Protein AF-A0A8H3AMX1-F1 (afdb_monomer_lite)

Sequence (428 aa):
MNLPDSGTAQPDIHHGGSASAPKPSVAKHVVQADVNHFFSAPLYKKDKNRVARLAPAQSQSINTLRAPTCANPHSPRDGWELAMALLRLEYALTHPYPRSKLFTTITFVLIALVLPVLVIVNIITVGHELVPSLRPDFQQNDTVPSWWVTTPLAPILRRKAPLCQPKDFGRGDTFRLSPSLFEYKVLSSWRTDTNITSGDEGRVEYRGGSFNQCYVYSIRFDLDIIESTQTLTVAIVCPVSPVVAFLETRIVFAIEVSKDIVGQYYGYGIDVIGLVGEESWDYRRIVFAMMDVISTDSLSILDRNRVDWLSLSTRAAVNEENPVFSTTNIMAKNGTGYMTGNNTMGEAEVYRATITNLMRVVQHAVQLDLSNPGSDNIFTNSSAINSTFSANPPPAGIDPNTWVDKNSFRYGWVTAPHSTFAGMLRAG

Structure (mmCIF, N/CA/C/O backbone):
data_AF-A0A8H3AMX1-F1
#
_entry.id   AF-A0A8H3AMX1-F1
#
loop_
_atom_site.group_PDB
_atom_site.id
_atom_site.type_symbol
_atom_site.label_atom_id
_atom_site.label_alt_id
_atom_site.label_comp_id
_atom_site.label_asym_id
_atom_site.label_entity_id
_atom_site.label_seq_id
_atom_site.pdbx_PDB_ins_code
_atom_site.Cartn_x
_atom_site.Cartn_y
_atom_site.Cartn_z
_atom_site.occupancy
_atom_site.B_iso_or_equiv
_atom_site.auth_seq_id
_atom_site.auth_comp_id
_atom_site.auth_asym_id
_atom_site.auth_atom_id
_atom_site.pdbx_PDB_model_num
ATOM 1 N N . MET A 1 1 ? 46.929 28.610 62.830 1.00 34.50 1 MET A N 1
ATOM 2 C CA . MET A 1 1 ? 48.361 28.402 63.118 1.00 34.50 1 MET A CA 1
ATOM 3 C C . MET A 1 1 ? 49.005 27.898 61.835 1.00 34.50 1 MET A C 1
ATOM 5 O O . MET A 1 1 ? 48.659 26.815 61.399 1.00 34.50 1 MET A O 1
ATOM 9 N N . ASN A 1 2 ? 49.822 28.761 61.229 1.00 33.03 2 ASN A N 1
ATOM 10 C CA . ASN A 1 2 ? 50.997 28.496 60.389 1.00 33.03 2 ASN A CA 1
ATOM 11 C C . ASN A 1 2 ? 50.887 27.584 59.139 1.00 33.03 2 ASN A C 1
ATOM 13 O O . ASN A 1 2 ? 50.927 26.364 59.228 1.00 33.03 2 ASN A O 1
ATOM 17 N N . LEU A 1 3 ? 50.896 28.249 57.970 1.00 36.09 3 LEU A N 1
ATOM 18 C CA . LEU A 1 3 ? 51.765 27.972 56.797 1.00 36.09 3 LEU A CA 1
ATOM 19 C C . LEU A 1 3 ? 53.246 27.760 57.235 1.00 36.09 3 LEU A C 1
ATOM 21 O O . LEU A 1 3 ? 53.552 28.229 58.337 1.00 36.09 3 LEU A O 1
ATOM 25 N N . PRO A 1 4 ? 54.193 27.178 56.444 1.00 54.69 4 PRO A N 1
ATOM 26 C CA . PRO A 1 4 ? 54.404 27.512 55.018 1.00 54.69 4 PRO A CA 1
ATOM 27 C C . PRO A 1 4 ? 55.095 26.471 54.080 1.00 54.69 4 PRO A C 1
ATOM 29 O O . PRO A 1 4 ? 55.566 25.418 54.496 1.00 54.69 4 PRO A O 1
ATOM 32 N N . ASP A 1 5 ? 55.115 26.845 52.792 1.00 39.06 5 ASP A N 1
ATOM 33 C CA . ASP A 1 5 ? 56.160 26.781 51.743 1.00 39.06 5 ASP A CA 1
ATOM 34 C C . ASP A 1 5 ? 57.112 25.584 51.537 1.00 39.06 5 ASP A C 1
ATOM 36 O O . ASP A 1 5 ? 57.874 25.189 52.412 1.00 39.06 5 ASP A O 1
ATOM 40 N N . SER A 1 6 ? 57.238 25.186 50.258 1.00 35.53 6 SER A N 1
ATOM 41 C CA . SER A 1 6 ? 58.522 24.797 49.648 1.00 35.53 6 SER A CA 1
ATOM 42 C C . SER A 1 6 ? 58.515 24.928 48.113 1.00 35.53 6 SER A C 1
ATOM 44 O O . SER A 1 6 ? 58.053 24.050 47.390 1.00 35.53 6 SER A O 1
ATOM 46 N N . GLY A 1 7 ? 59.061 26.061 47.672 1.00 31.78 7 GLY A N 1
ATOM 47 C CA . GLY A 1 7 ? 59.905 26.358 46.506 1.00 31.78 7 GLY A CA 1
ATOM 48 C C . GLY A 1 7 ? 60.187 25.386 45.342 1.00 31.78 7 GLY A C 1
ATOM 49 O O . GLY A 1 7 ? 60.477 24.205 45.505 1.00 31.78 7 GLY A O 1
ATOM 50 N N . THR A 1 8 ? 60.362 26.066 44.196 1.00 34.22 8 THR A N 1
ATOM 51 C CA . THR A 1 8 ? 61.409 25.925 43.153 1.00 34.22 8 THR A CA 1
ATOM 52 C C . THR A 1 8 ? 61.343 24.779 42.139 1.00 34.22 8 THR A C 1
ATOM 54 O O . THR A 1 8 ? 61.689 23.649 42.448 1.00 34.22 8 THR A O 1
ATOM 57 N N . ALA A 1 9 ? 61.089 25.118 40.866 1.00 37.12 9 ALA A N 1
ATOM 58 C CA . ALA A 1 9 ? 62.140 25.260 39.843 1.00 37.12 9 ALA A CA 1
ATOM 59 C C . ALA A 1 9 ? 61.539 25.630 38.470 1.00 37.12 9 ALA A C 1
ATOM 61 O O . ALA A 1 9 ? 60.577 25.023 38.010 1.00 37.12 9 ALA A O 1
ATOM 62 N N . GLN A 1 10 ? 62.150 26.616 37.816 1.00 37.25 10 GLN A N 1
ATOM 63 C CA . GLN A 1 10 ? 61.923 27.020 36.427 1.00 37.25 10 GLN A CA 1
ATOM 64 C C . GLN A 1 10 ? 63.169 26.633 35.618 1.00 37.25 10 GLN A C 1
ATOM 66 O O . GLN A 1 10 ? 64.280 26.770 36.136 1.00 37.25 10 GLN A O 1
ATOM 71 N N . PRO A 1 11 ? 63.003 26.148 34.376 1.00 47.84 11 PRO A N 1
ATOM 72 C CA . PRO A 1 11 ? 63.799 26.723 33.294 1.00 47.84 11 PRO A CA 1
ATOM 73 C C . PRO A 1 11 ? 63.009 26.884 31.979 1.00 47.84 11 PRO A C 1
ATOM 75 O O . PRO A 1 11 ? 62.472 25.942 31.410 1.00 47.84 11 PRO A O 1
ATOM 78 N N . ASP A 1 12 ? 62.919 28.133 31.545 1.00 35.16 12 ASP A N 1
ATOM 79 C CA . ASP A 1 12 ? 63.254 28.688 30.231 1.00 35.16 12 ASP A CA 1
ATOM 80 C C . ASP A 1 12 ? 63.402 27.812 28.950 1.00 35.16 12 ASP A C 1
ATOM 82 O O . ASP A 1 12 ? 64.295 26.981 28.822 1.00 35.16 12 ASP A O 1
ATOM 86 N N . ILE A 1 13 ? 62.603 28.237 27.947 1.00 34.88 13 ILE A N 1
ATOM 87 C CA . ILE A 1 13 ? 62.887 28.455 26.503 1.00 34.88 13 ILE A CA 1
ATOM 88 C C . ILE A 1 13 ? 62.912 27.236 25.534 1.00 34.88 13 ILE A C 1
ATOM 90 O O . ILE A 1 13 ? 63.875 26.483 25.491 1.00 34.88 13 ILE A O 1
ATOM 94 N N . HIS A 1 14 ? 61.929 27.142 24.612 1.00 32.81 14 HIS A N 1
ATOM 95 C CA . HIS A 1 14 ? 62.086 27.416 23.155 1.00 32.81 14 HIS A CA 1
ATOM 96 C C . HIS A 1 14 ? 60.836 27.082 22.298 1.00 32.81 14 HIS A C 1
ATOM 98 O O . HIS A 1 14 ? 60.225 26.029 22.414 1.00 32.81 14 HIS A O 1
ATOM 104 N N . HIS A 1 15 ? 60.522 28.034 21.410 1.00 32.91 15 HIS A N 1
ATOM 105 C CA . HIS A 1 15 ? 59.872 27.996 20.088 1.00 32.91 15 HIS A CA 1
ATOM 106 C C . HIS A 1 15 ? 59.038 26.796 19.583 1.00 32.91 15 HIS A C 1
ATOM 108 O O . HIS A 1 15 ? 59.547 25.704 19.375 1.00 32.91 15 HIS A O 1
ATOM 114 N N . GLY A 1 16 ? 57.862 27.153 19.042 1.00 30.38 16 GLY A N 1
ATOM 115 C CA . GLY A 1 16 ? 57.529 26.880 17.634 1.00 30.38 16 GLY A CA 1
ATOM 116 C C . GLY A 1 16 ? 56.519 25.761 17.378 1.00 30.38 16 GLY A C 1
ATOM 117 O O . GLY A 1 16 ? 56.821 24.591 17.561 1.00 30.38 16 GLY A O 1
ATOM 118 N N . GLY A 1 17 ? 55.341 26.109 16.850 1.00 31.97 17 GLY A N 1
ATOM 119 C CA . GLY A 1 17 ? 54.413 25.113 16.308 1.00 31.97 17 GLY A CA 1
ATOM 120 C C . GLY A 1 17 ? 52.985 25.617 16.161 1.00 31.97 17 GLY A C 1
ATOM 121 O O . GLY A 1 17 ? 52.158 25.428 17.043 1.00 31.97 17 GLY A O 1
ATOM 122 N N . SER A 1 18 ? 52.704 26.262 15.030 1.00 35.78 18 SER A N 1
ATOM 123 C CA . SER A 1 18 ? 51.358 26.615 14.575 1.00 35.78 18 SER A CA 1
ATOM 124 C C . SER A 1 18 ? 50.529 25.343 14.356 1.00 35.78 18 SER A C 1
ATOM 126 O O . SER A 1 18 ? 50.803 24.581 13.429 1.00 35.78 18 SER A O 1
ATOM 128 N N . ALA A 1 19 ? 49.530 25.098 15.207 1.00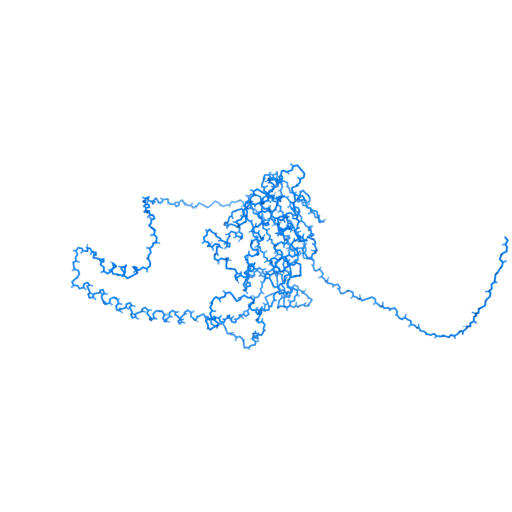 34.06 19 ALA A N 1
ATOM 129 C CA . ALA A 1 19 ? 48.542 24.045 15.006 1.00 34.06 19 ALA A CA 1
ATOM 130 C C . ALA A 1 19 ? 47.329 24.633 14.275 1.00 34.06 19 ALA A C 1
ATOM 132 O O . ALA A 1 19 ? 46.505 25.352 14.840 1.00 34.06 19 ALA A O 1
ATOM 133 N N . SER A 1 20 ? 47.257 24.333 12.982 1.00 34.72 20 SER A N 1
ATOM 134 C CA . SER A 1 20 ? 46.123 24.597 12.107 1.00 34.72 20 SER A CA 1
ATOM 135 C C . SER A 1 20 ? 44.870 23.876 12.605 1.00 34.72 20 SER A C 1
ATOM 137 O O . SER A 1 20 ? 44.840 22.646 12.674 1.00 34.72 20 SER A O 1
ATOM 139 N N . ALA A 1 21 ? 43.823 24.644 12.899 1.00 35.06 21 ALA A N 1
ATOM 140 C CA . ALA A 1 21 ? 42.485 24.128 13.146 1.00 35.06 21 ALA A CA 1
ATOM 141 C C . ALA A 1 21 ? 41.941 23.393 11.899 1.00 35.06 21 ALA A C 1
ATOM 143 O O . ALA A 1 21 ? 42.087 23.900 10.780 1.00 35.06 21 ALA A O 1
ATOM 144 N N . PRO A 1 22 ? 41.282 22.231 12.053 1.00 35.41 22 PRO A N 1
ATOM 145 C CA . PRO A 1 22 ? 40.597 21.584 10.947 1.00 35.41 22 PRO A CA 1
ATOM 146 C C . PRO A 1 22 ? 39.326 22.369 10.600 1.00 35.41 22 PRO A C 1
ATOM 148 O O . PRO A 1 22 ? 38.425 22.540 11.422 1.00 35.41 22 PRO A O 1
ATOM 151 N N . LYS A 1 23 ? 39.264 22.855 9.354 1.00 34.38 23 LYS A N 1
ATOM 152 C CA . LYS A 1 23 ? 38.044 23.386 8.731 1.00 34.38 23 LYS A CA 1
ATOM 153 C C . LYS A 1 23 ? 36.940 22.318 8.785 1.00 34.38 23 LYS A C 1
ATOM 155 O O . LYS A 1 23 ? 37.188 21.206 8.315 1.00 34.38 23 LYS A O 1
ATOM 16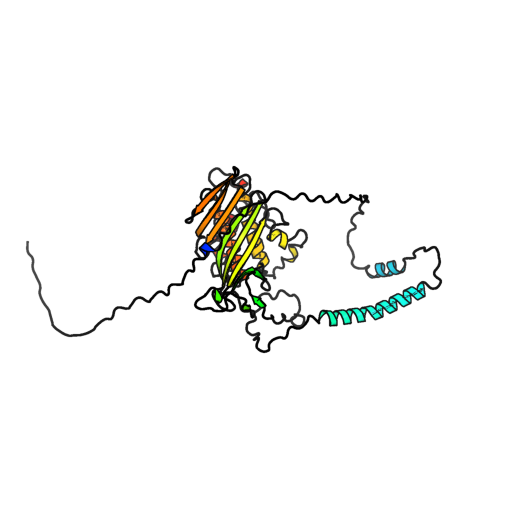0 N N . PRO A 1 24 ? 35.726 22.631 9.264 1.00 33.94 24 PRO A N 1
ATOM 161 C CA . PRO A 1 24 ? 34.592 21.740 9.085 1.00 33.94 24 PRO A CA 1
ATOM 162 C C . PRO A 1 24 ? 34.233 21.650 7.597 1.00 33.94 24 PRO A C 1
ATOM 164 O O . PRO A 1 24 ? 34.174 22.652 6.879 1.00 33.94 24 PRO A O 1
ATOM 167 N N . SER A 1 25 ? 34.044 20.412 7.143 1.00 29.56 25 SER A N 1
ATOM 168 C CA . SER A 1 25 ? 33.659 20.057 5.785 1.00 29.56 25 SER A CA 1
ATOM 169 C C . SER A 1 25 ? 32.336 20.713 5.407 1.00 29.56 25 SER A C 1
ATOM 171 O O . SER A 1 25 ? 31.344 20.601 6.126 1.00 29.56 25 SER A O 1
ATOM 173 N N . VAL A 1 26 ? 32.329 21.343 4.237 1.00 31.25 26 VAL A N 1
ATOM 174 C CA . VAL A 1 26 ? 31.136 21.846 3.560 1.00 31.25 26 VAL A CA 1
ATOM 175 C C . VAL A 1 26 ? 30.181 20.676 3.324 1.00 31.25 26 VAL A 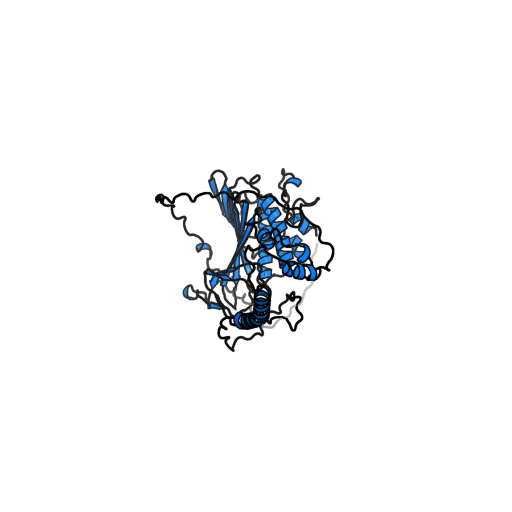C 1
ATOM 177 O O . VAL A 1 26 ? 30.431 19.819 2.475 1.00 31.25 26 VAL A O 1
ATOM 180 N N . ALA A 1 27 ? 29.091 20.640 4.088 1.00 29.17 27 ALA A N 1
ATOM 181 C CA . ALA A 1 27 ? 27.937 19.813 3.790 1.00 29.17 27 ALA A CA 1
ATOM 182 C C . ALA A 1 27 ? 27.388 20.255 2.427 1.00 29.17 27 ALA A C 1
ATOM 184 O O . ALA A 1 27 ? 26.971 21.401 2.248 1.00 29.17 27 ALA A O 1
ATOM 185 N N . LYS A 1 28 ? 27.430 19.357 1.439 1.00 30.86 28 LYS A N 1
ATOM 186 C CA . LYS A 1 28 ? 26.708 19.551 0.183 1.00 30.86 28 LYS A CA 1
ATOM 187 C C . LYS A 1 28 ? 25.218 19.530 0.511 1.00 30.86 28 LYS A C 1
ATOM 189 O O . LYS A 1 28 ? 24.667 18.481 0.828 1.00 30.86 28 LYS A O 1
ATOM 194 N N . HIS A 1 29 ? 24.595 20.701 0.442 1.00 26.44 29 HIS A N 1
ATOM 195 C CA . HIS A 1 29 ? 23.150 20.848 0.397 1.00 26.44 29 HIS A CA 1
ATOM 196 C C . HIS A 1 29 ? 22.602 20.021 -0.770 1.00 26.44 29 HIS A C 1
ATOM 198 O O . HIS A 1 29 ? 22.810 20.357 -1.936 1.00 26.44 29 HIS A O 1
ATOM 204 N N . VAL A 1 30 ? 21.910 18.930 -0.448 1.00 31.56 30 VAL A N 1
ATOM 205 C CA . VAL A 1 30 ? 20.973 18.298 -1.371 1.00 31.56 30 VAL A CA 1
ATOM 206 C C . VAL A 1 30 ? 19.831 19.290 -1.540 1.00 31.56 30 VAL A C 1
ATOM 208 O O . VAL A 1 30 ? 19.170 19.667 -0.573 1.00 31.56 30 VAL A O 1
ATOM 211 N N . VAL A 1 31 ? 19.665 19.777 -2.766 1.00 30.88 31 VAL A N 1
ATOM 212 C CA . VAL A 1 31 ? 18.548 20.630 -3.161 1.00 30.88 31 VAL A CA 1
ATOM 213 C C . VAL A 1 31 ? 17.286 19.787 -3.032 1.00 30.88 31 VAL A C 1
ATOM 215 O O . VAL A 1 31 ? 16.967 18.974 -3.895 1.00 30.88 31 VAL A O 1
ATOM 218 N N . GLN A 1 32 ? 16.592 19.957 -1.913 1.00 33.00 32 GLN A N 1
ATOM 219 C CA . GLN A 1 32 ? 15.239 19.470 -1.725 1.00 33.00 32 GLN A CA 1
ATOM 220 C C . GLN A 1 32 ? 14.340 20.340 -2.601 1.00 33.00 32 GLN A C 1
ATOM 222 O O . GLN A 1 32 ? 13.883 21.402 -2.188 1.00 33.00 32 GLN A O 1
ATOM 227 N N . ALA A 1 33 ? 14.187 19.940 -3.864 1.00 31.73 33 ALA A N 1
ATOM 228 C CA . ALA A 1 33 ? 13.215 20.555 -4.747 1.00 31.73 33 ALA A CA 1
ATOM 229 C C . ALA A 1 33 ? 11.831 20.411 -4.100 1.00 31.73 33 ALA A C 1
ATOM 231 O O . ALA A 1 33 ? 11.451 19.338 -3.630 1.00 31.73 33 ALA A O 1
ATOM 232 N N . ASP A 1 34 ? 11.114 21.524 -4.031 1.00 31.08 34 ASP A N 1
ATOM 233 C CA . ASP A 1 34 ? 9.835 21.672 -3.354 1.00 31.08 34 ASP A CA 1
ATOM 234 C C . ASP A 1 34 ? 8.735 20.919 -4.135 1.00 31.08 34 ASP A C 1
ATOM 236 O O . ASP A 1 34 ? 8.008 21.470 -4.960 1.00 31.08 34 ASP A O 1
ATOM 240 N N . VAL A 1 35 ? 8.635 19.602 -3.917 1.00 40.53 35 VAL A N 1
ATOM 241 C CA . VAL A 1 35 ? 7.625 18.708 -4.529 1.00 40.53 35 VAL A CA 1
ATOM 242 C C . VAL A 1 35 ? 6.221 18.938 -3.932 1.00 40.53 35 VAL A C 1
ATOM 244 O O . VAL A 1 35 ? 5.229 18.374 -4.399 1.00 40.53 35 VAL A O 1
ATOM 247 N N . ASN A 1 36 ? 6.087 19.824 -2.940 1.00 34.81 36 ASN A N 1
ATOM 248 C CA . ASN A 1 36 ? 4.809 20.140 -2.299 1.00 34.81 36 ASN A CA 1
ATOM 249 C C . ASN A 1 36 ? 3.811 20.874 -3.212 1.00 34.81 36 ASN A C 1
ATOM 251 O O . ASN A 1 36 ? 2.619 20.886 -2.912 1.00 34.81 36 ASN A O 1
ATOM 255 N N . HIS A 1 37 ? 4.243 21.424 -4.352 1.00 34.41 37 HIS A N 1
ATOM 256 C CA . HIS A 1 37 ? 3.368 22.221 -5.219 1.00 34.41 37 HIS A CA 1
ATOM 257 C C . HIS A 1 37 ? 2.678 21.469 -6.372 1.00 34.41 37 HIS A C 1
ATOM 259 O O . HIS A 1 37 ? 1.815 22.050 -7.028 1.00 34.41 37 HIS A O 1
ATOM 265 N N . PHE A 1 38 ? 2.977 20.186 -6.611 1.00 35.28 38 PHE A N 1
ATOM 266 C CA . PHE A 1 38 ? 2.461 19.468 -7.793 1.00 35.28 38 PHE A CA 1
ATOM 267 C C . PHE A 1 38 ? 1.142 18.694 -7.598 1.00 35.28 38 PHE A C 1
ATOM 269 O O . PHE A 1 38 ? 0.613 18.156 -8.569 1.00 35.28 38 PHE A O 1
ATOM 276 N N . PHE A 1 39 ? 0.561 18.675 -6.392 1.00 39.38 39 PHE A N 1
ATOM 277 C CA . PHE A 1 39 ? -0.680 17.932 -6.092 1.00 39.38 39 PHE A CA 1
ATOM 278 C C . PHE A 1 39 ? -1.889 18.813 -5.733 1.00 39.38 39 PHE A C 1
ATOM 280 O O . PHE A 1 39 ? -2.809 18.360 -5.056 1.00 39.38 39 PHE A O 1
ATOM 287 N N . SER A 1 40 ? -1.930 20.050 -6.231 1.00 32.56 40 SER A N 1
ATOM 288 C CA . SER A 1 40 ? -3.108 20.919 -6.125 1.00 32.56 40 SER A CA 1
ATOM 289 C C . SER A 1 40 ? -3.693 21.177 -7.512 1.00 32.56 40 SER A C 1
ATOM 291 O O . SER A 1 40 ? -3.324 22.140 -8.177 1.00 32.56 40 SER A O 1
ATOM 293 N N . ALA A 1 41 ? -4.616 20.318 -7.955 1.00 29.39 41 ALA A N 1
ATOM 294 C CA . ALA A 1 41 ? -5.505 20.613 -9.078 1.00 29.39 41 ALA A CA 1
ATOM 295 C C . ALA A 1 41 ? -6.964 20.671 -8.581 1.00 29.39 41 ALA A C 1
ATOM 297 O O . ALA A 1 41 ? -7.375 19.808 -7.802 1.00 29.39 41 ALA A O 1
ATOM 298 N N . PRO A 1 42 ? -7.745 21.689 -8.988 1.00 33.22 42 PRO A N 1
ATOM 299 C CA . PRO A 1 42 ? -9.049 21.983 -8.408 1.00 33.22 42 PRO A CA 1
ATOM 300 C C . PRO A 1 42 ? -10.170 21.088 -8.953 1.00 33.22 42 PRO A C 1
ATOM 302 O O . PRO A 1 42 ? -10.222 20.757 -10.137 1.00 33.22 42 PRO A O 1
ATOM 305 N N . LEU A 1 43 ? -11.120 20.786 -8.065 1.00 36.09 43 LEU A N 1
ATOM 306 C CA . LEU A 1 43 ? -12.467 20.296 -8.361 1.00 36.09 43 LEU A CA 1
ATOM 307 C C . LEU A 1 43 ? -13.113 21.136 -9.476 1.00 36.09 43 LEU A C 1
ATOM 309 O O . LEU A 1 43 ? -13.477 22.292 -9.251 1.00 36.09 43 LEU A O 1
ATOM 313 N N . TYR A 1 44 ? -13.290 20.555 -10.666 1.00 28.91 44 TYR A N 1
ATOM 314 C CA . TYR A 1 44 ? -14.063 21.188 -11.732 1.00 28.91 44 TYR A CA 1
ATOM 315 C C . TYR A 1 44 ? -15.529 20.740 -11.695 1.00 28.91 44 TYR A C 1
ATOM 317 O O . TYR A 1 44 ? -15.859 19.556 -11.624 1.00 28.91 44 TYR A O 1
ATOM 325 N N . LYS A 1 45 ? -16.388 21.761 -11.717 1.00 30.97 45 LYS A N 1
ATOM 326 C CA . LYS A 1 45 ? -17.854 21.768 -11.715 1.00 30.97 45 LYS A CA 1
ATOM 327 C C . LYS A 1 45 ? -18.483 20.703 -12.618 1.00 30.97 45 LYS A C 1
ATOM 329 O O . LYS A 1 45 ? -18.188 20.612 -13.805 1.00 30.97 45 LYS A O 1
ATOM 334 N N . LYS A 1 46 ? -19.460 19.993 -12.053 1.00 31.69 46 LYS A N 1
ATOM 335 C CA . LYS A 1 46 ? -20.391 19.109 -12.757 1.00 31.69 46 LYS A CA 1
ATOM 336 C C . LYS A 1 46 ? -21.476 19.956 -13.428 1.00 31.69 46 LYS A C 1
ATOM 338 O O . LYS A 1 46 ? -22.358 20.477 -12.744 1.00 31.69 46 LYS A O 1
ATOM 343 N N . ASP A 1 47 ? -21.401 20.093 -14.748 1.00 30.00 47 ASP A N 1
ATOM 344 C CA . ASP A 1 47 ? -22.453 20.716 -15.548 1.00 30.00 47 ASP A CA 1
ATOM 345 C C . ASP A 1 47 ? -23.674 19.788 -15.637 1.00 30.00 47 ASP A C 1
ATOM 347 O O . ASP A 1 47 ? -23.602 18.639 -16.084 1.00 30.00 47 ASP A O 1
ATOM 351 N N . LYS A 1 48 ? -24.817 20.297 -15.170 1.00 40.84 48 LYS A N 1
ATOM 352 C CA . LYS A 1 48 ? -26.144 19.713 -15.371 1.00 40.84 48 LYS A CA 1
ATOM 353 C C . LYS A 1 48 ? -26.637 20.152 -16.747 1.00 40.84 48 LYS A C 1
ATOM 355 O O . LYS A 1 48 ? -26.881 21.337 -16.926 1.00 40.84 48 LYS A O 1
ATOM 360 N N . ASN A 1 49 ? -26.813 19.198 -17.665 1.00 37.41 49 ASN A N 1
ATOM 361 C CA . ASN A 1 49 ? -27.873 19.121 -18.689 1.00 37.41 49 ASN A CA 1
ATOM 362 C C . ASN A 1 49 ? -27.363 18.442 -19.968 1.00 37.41 49 ASN A C 1
ATOM 364 O O . ASN A 1 49 ? -26.864 19.098 -20.878 1.00 37.41 49 ASN A O 1
ATOM 368 N N . ARG A 1 50 ? -27.609 17.135 -20.100 1.00 31.45 50 ARG A N 1
ATOM 369 C CA . ARG A 1 50 ? -27.983 16.554 -21.397 1.00 31.45 50 ARG A CA 1
ATOM 370 C C . ARG A 1 50 ? -28.723 15.239 -21.201 1.00 31.45 50 ARG A C 1
ATOM 372 O O . ARG A 1 50 ? -28.158 14.225 -20.812 1.00 31.45 50 ARG A O 1
ATOM 379 N N . VAL A 1 51 ? -30.019 15.310 -21.472 1.00 37.00 51 VAL A N 1
ATOM 380 C CA . VAL A 1 51 ? -30.919 14.177 -21.650 1.00 37.00 51 VAL A CA 1
ATOM 381 C C . VAL A 1 51 ? -30.585 13.539 -22.997 1.00 37.00 51 VAL A C 1
ATOM 383 O O . VAL A 1 51 ? -30.774 14.170 -24.034 1.00 37.00 51 VAL A O 1
ATOM 386 N N . ALA A 1 52 ? -30.118 12.294 -22.988 1.00 34.84 52 ALA A N 1
ATOM 387 C CA . ALA A 1 52 ? -30.120 11.430 -24.161 1.00 34.84 52 ALA A CA 1
ATOM 388 C C . ALA A 1 52 ? -30.836 10.129 -23.782 1.00 34.84 52 ALA A C 1
ATOM 390 O O . ALA A 1 52 ? -30.389 9.381 -22.916 1.00 34.84 52 ALA A O 1
ATOM 391 N N . ARG A 1 53 ? -32.002 9.921 -24.400 1.00 35.16 53 ARG A N 1
ATOM 392 C CA . ARG A 1 53 ? -32.795 8.693 -24.328 1.00 35.16 53 ARG A CA 1
ATOM 393 C C . ARG A 1 53 ? -32.049 7.593 -25.076 1.00 35.16 53 ARG A C 1
ATOM 395 O O . ARG A 1 53 ? -31.753 7.777 -26.252 1.00 35.16 53 ARG A O 1
ATOM 402 N N . LEU A 1 54 ? -31.846 6.447 -24.438 1.00 32.47 54 LEU A N 1
ATOM 403 C CA . LEU A 1 54 ? -31.595 5.177 -25.114 1.00 32.47 54 LEU A CA 1
ATOM 404 C C . LEU A 1 54 ? -32.534 4.125 -24.514 1.00 32.47 54 LEU A C 1
ATOM 406 O O . LEU A 1 54 ? -32.735 4.061 -23.304 1.00 32.47 54 LEU A O 1
ATOM 410 N N . ALA A 1 55 ? -33.194 3.415 -25.423 1.00 33.78 55 ALA A N 1
ATOM 411 C CA . ALA A 1 55 ? -34.309 2.502 -25.219 1.00 33.78 55 ALA A CA 1
ATOM 412 C C . ALA A 1 55 ? -33.905 1.199 -24.489 1.00 33.78 55 ALA A C 1
ATOM 414 O O . ALA A 1 55 ? -32.724 0.848 -24.480 1.00 33.78 55 ALA A O 1
ATOM 415 N N . PRO A 1 56 ? -34.869 0.463 -23.899 1.00 34.59 56 PRO A N 1
ATOM 416 C CA . PRO A 1 56 ? -34.590 -0.747 -23.133 1.00 34.59 56 PRO A CA 1
ATOM 417 C C . PRO A 1 56 ? -34.289 -1.947 -24.042 1.00 34.59 56 PRO A C 1
ATOM 419 O O . PRO A 1 56 ? -35.043 -2.247 -24.970 1.00 34.59 56 PRO A O 1
ATOM 422 N N . ALA A 1 57 ? -33.204 -2.661 -23.736 1.00 33.16 57 ALA A N 1
ATOM 423 C CA . ALA A 1 57 ? -32.911 -3.967 -24.311 1.00 33.16 57 ALA A CA 1
ATOM 424 C C . ALA A 1 57 ? -33.817 -5.032 -23.674 1.00 33.16 57 ALA A C 1
ATOM 426 O O . ALA A 1 57 ? -33.973 -5.101 -22.454 1.00 33.16 57 ALA A O 1
ATOM 427 N N . GLN A 1 58 ? -34.442 -5.829 -24.536 1.00 30.69 58 GLN A N 1
ATOM 428 C CA . GLN A 1 58 ? -35.397 -6.869 -24.190 1.00 30.69 58 GLN A CA 1
ATOM 429 C C . GLN A 1 58 ? -34.752 -8.023 -23.415 1.00 30.69 58 GLN A C 1
ATOM 431 O O . GLN A 1 58 ? -33.724 -8.572 -23.802 1.00 30.69 58 GLN A O 1
ATOM 436 N N . SER A 1 59 ? -35.452 -8.410 -22.353 1.00 30.42 59 SER A N 1
ATOM 437 C CA . SER A 1 59 ? -35.336 -9.679 -21.644 1.00 30.42 59 SER A CA 1
ATOM 438 C C . SER A 1 59 ? -35.762 -10.831 -22.559 1.00 30.42 59 SER A C 1
ATOM 440 O O . SER A 1 59 ? -36.877 -10.821 -23.083 1.00 30.42 59 SER A O 1
ATOM 442 N N . GLN A 1 60 ? -34.895 -11.830 -22.734 1.00 33.28 60 GLN A N 1
ATOM 443 C CA . GLN A 1 60 ? -35.297 -13.154 -23.202 1.00 33.28 60 GLN A CA 1
ATOM 444 C C . GLN A 1 60 ? -34.950 -14.195 -22.138 1.00 33.28 60 GLN A C 1
ATOM 446 O O . GLN A 1 60 ? -33.803 -14.368 -21.733 1.00 33.28 60 GLN A O 1
ATOM 451 N N . SER A 1 61 ? -36.008 -14.860 -21.687 1.00 30.89 61 SER A N 1
ATOM 452 C CA . SER A 1 61 ? -36.040 -15.998 -20.782 1.00 30.89 61 SER A CA 1
ATOM 453 C C . SER A 1 61 ? -35.325 -17.211 -21.376 1.00 30.89 61 SER A C 1
ATOM 455 O O . SER A 1 61 ? -35.689 -17.660 -22.465 1.00 30.89 61 SER A O 1
ATOM 457 N N . ILE A 1 62 ? -34.393 -17.802 -20.629 1.00 32.31 62 ILE A N 1
ATOM 458 C CA . ILE A 1 62 ? -33.905 -19.159 -20.887 1.00 32.31 62 ILE A CA 1
ATOM 459 C C . ILE A 1 62 ? -34.397 -20.061 -19.760 1.00 32.31 62 ILE A C 1
ATOM 461 O O . ILE A 1 62 ? -34.164 -19.810 -18.579 1.00 32.31 62 ILE A O 1
ATOM 465 N N . ASN A 1 63 ? -35.131 -21.088 -20.176 1.00 29.20 63 ASN A N 1
ATOM 466 C CA . ASN A 1 63 ? -35.750 -22.093 -19.335 1.00 29.20 63 ASN A CA 1
ATOM 467 C C . ASN A 1 63 ? -34.715 -22.976 -18.627 1.00 29.20 63 ASN A C 1
ATOM 469 O O . ASN A 1 63 ? -33.722 -23.420 -19.198 1.00 29.20 63 ASN A O 1
ATOM 473 N N . THR A 1 64 ? -35.053 -23.265 -17.378 1.00 28.59 64 THR A N 1
ATOM 474 C CA . THR A 1 64 ? -34.564 -24.312 -16.485 1.00 28.59 64 THR A CA 1
ATOM 475 C C . THR A 1 64 ? -34.514 -25.690 -17.145 1.00 28.59 64 THR A C 1
ATOM 477 O O . THR A 1 64 ? -35.525 -26.150 -17.667 1.00 28.59 64 THR A O 1
ATOM 480 N N . LEU A 1 65 ? -33.401 -26.415 -16.979 1.00 26.66 65 LEU A N 1
ATOM 481 C CA . LEU A 1 65 ? -33.380 -27.882 -16.948 1.00 26.66 65 LEU A CA 1
ATOM 482 C C . LEU A 1 65 ? -32.289 -28.378 -15.983 1.00 26.66 65 LEU A C 1
ATOM 484 O O . LEU A 1 65 ? -31.204 -27.814 -15.885 1.00 26.66 65 LEU A O 1
ATOM 488 N N . ARG A 1 66 ? -32.673 -29.397 -15.210 1.00 27.31 66 ARG A N 1
ATOM 489 C CA . ARG A 1 66 ? -32.015 -29.974 -14.029 1.00 27.31 66 ARG A CA 1
ATOM 490 C C . ARG A 1 66 ? -30.642 -30.599 -14.296 1.00 27.31 66 ARG A C 1
ATOM 492 O O . ARG A 1 66 ? -30.383 -31.140 -15.364 1.00 27.31 66 ARG A O 1
ATOM 499 N N . ALA A 1 67 ? -29.850 -30.614 -13.225 1.00 28.03 67 ALA A N 1
ATOM 500 C CA . ALA A 1 67 ? -28.591 -31.331 -13.049 1.00 28.03 67 ALA A CA 1
ATOM 501 C C . ALA A 1 67 ? -28.701 -32.859 -13.217 1.00 28.03 67 ALA A C 1
ATOM 503 O O . ALA A 1 67 ? -29.729 -33.441 -12.855 1.00 28.03 67 ALA A O 1
ATOM 504 N N . PRO A 1 68 ? -27.590 -33.520 -13.585 1.00 31.58 68 PRO A N 1
ATOM 505 C CA . PRO A 1 68 ? -27.273 -34.854 -13.120 1.00 31.58 68 PRO A CA 1
ATOM 506 C C . PRO A 1 68 ? -26.141 -34.843 -12.082 1.00 31.58 68 PRO A C 1
ATOM 508 O O . PRO A 1 68 ? -25.187 -34.070 -12.120 1.00 31.58 68 PRO A O 1
ATOM 511 N N . THR A 1 69 ? -26.334 -35.750 -11.140 1.00 29.22 69 THR A N 1
ATOM 512 C CA . THR A 1 69 ? -25.538 -36.136 -9.981 1.00 29.22 69 THR A CA 1
ATOM 513 C C . THR A 1 69 ? -24.113 -36.594 -10.292 1.00 29.22 69 THR A C 1
ATOM 515 O O . THR A 1 69 ? -23.842 -37.210 -11.321 1.00 29.22 69 THR A O 1
ATOM 518 N N . CYS A 1 70 ? -23.238 -36.350 -9.317 1.00 26.30 70 CYS A N 1
ATOM 519 C CA . CYS A 1 70 ? -21.857 -36.804 -9.204 1.00 26.30 70 CYS A CA 1
ATOM 520 C C . CYS A 1 70 ? -21.704 -38.327 -9.374 1.00 26.30 70 CYS A C 1
ATOM 522 O O . CYS A 1 70 ? -22.420 -39.099 -8.735 1.00 26.30 70 CYS A O 1
ATOM 524 N N . ALA A 1 71 ? -20.702 -38.745 -10.151 1.00 30.25 71 ALA A N 1
ATOM 525 C CA . ALA A 1 71 ? -20.151 -40.097 -10.128 1.00 30.25 71 ALA A CA 1
ATOM 526 C C . ALA A 1 71 ? -18.662 -40.032 -9.743 1.00 30.25 71 ALA A C 1
ATOM 528 O O . ALA A 1 71 ? -17.907 -39.212 -10.264 1.00 30.25 71 ALA A O 1
ATOM 529 N N . ASN A 1 72 ? -18.285 -40.879 -8.786 1.00 32.03 72 ASN A N 1
ATOM 530 C CA . ASN A 1 72 ? -16.953 -41.027 -8.194 1.00 32.03 72 ASN A CA 1
ATOM 531 C C . ASN A 1 72 ? -15.895 -41.484 -9.222 1.00 32.03 72 ASN A C 1
ATOM 533 O O . ASN A 1 72 ? -16.178 -42.417 -9.976 1.00 32.03 72 ASN A O 1
ATOM 537 N N . PRO A 1 73 ? -14.660 -40.946 -9.208 1.00 40.38 73 PRO A N 1
ATOM 538 C CA . PRO A 1 73 ? -13.575 -41.436 -10.045 1.00 40.38 73 PRO A CA 1
ATOM 539 C C . PRO A 1 73 ? -12.745 -42.480 -9.286 1.00 40.38 73 PRO A C 1
ATOM 541 O O . PRO A 1 73 ? -11.875 -42.154 -8.481 1.00 40.38 73 PRO A O 1
ATOM 544 N N . HIS A 1 74 ? -12.968 -43.756 -9.586 1.00 39.00 74 HIS A N 1
ATOM 545 C CA . HIS A 1 74 ? -11.983 -44.799 -9.315 1.00 39.00 74 HIS A CA 1
ATOM 546 C C . HIS A 1 74 ? -11.708 -45.591 -10.596 1.00 39.00 74 HIS A C 1
ATOM 548 O O . HIS A 1 74 ? -12.636 -46.099 -11.213 1.00 39.00 74 HIS A O 1
ATOM 554 N N . SER A 1 75 ? -10.411 -45.725 -10.912 1.00 39.69 75 SER A N 1
ATOM 555 C CA . SER A 1 75 ? -9.771 -46.636 -11.884 1.00 39.69 75 SER A CA 1
ATOM 556 C C . SER A 1 75 ? -9.237 -45.990 -13.183 1.00 39.69 75 SER A C 1
ATOM 558 O O . SER A 1 75 ? -10.009 -45.610 -14.059 1.00 39.69 75 SER A O 1
ATOM 560 N N . PRO A 1 76 ? -7.901 -45.910 -13.370 1.00 47.62 76 PRO A N 1
ATOM 561 C CA . PRO A 1 76 ? -7.261 -45.393 -14.579 1.00 47.62 76 PRO A CA 1
ATOM 562 C C . PRO A 1 76 ? -6.988 -46.510 -15.609 1.00 47.62 76 PRO A C 1
ATOM 564 O O . PRO A 1 76 ? -5.831 -46.779 -15.939 1.00 47.62 76 PRO A O 1
ATOM 567 N N . ARG A 1 77 ? -8.027 -47.197 -16.112 1.00 47.94 77 ARG A N 1
ATOM 568 C CA . ARG A 1 77 ? -7.855 -48.256 -17.138 1.00 47.94 77 ARG A CA 1
ATOM 569 C C . ARG A 1 77 ? -8.684 -48.143 -18.423 1.00 47.94 77 ARG A C 1
ATOM 571 O O . ARG A 1 77 ? -8.397 -48.891 -19.356 1.00 47.94 77 ARG A O 1
ATOM 578 N N . ASP A 1 78 ? -9.564 -47.149 -18.557 1.00 50.84 78 ASP A N 1
ATOM 579 C CA . ASP A 1 78 ? -10.611 -47.193 -19.599 1.00 50.84 78 ASP A CA 1
ATOM 580 C C . ASP A 1 78 ? -10.519 -46.071 -20.659 1.00 50.84 78 ASP A C 1
ATOM 582 O O . ASP A 1 78 ? -11.498 -45.713 -21.311 1.00 50.84 78 ASP A O 1
ATOM 586 N N . GLY A 1 79 ? -9.326 -45.506 -20.886 1.00 48.72 79 GLY A N 1
ATOM 587 C CA . GLY A 1 79 ? -9.123 -44.463 -21.909 1.00 48.72 79 GLY A CA 1
ATOM 588 C C . GLY A 1 79 ? -9.313 -44.941 -23.360 1.00 48.72 79 GLY A C 1
ATOM 589 O O . GLY A 1 79 ? -9.642 -44.150 -24.240 1.00 48.72 79 GLY A O 1
ATOM 590 N N . TRP A 1 80 ? -9.148 -46.239 -23.622 1.00 54.31 80 TRP A N 1
ATOM 591 C CA . TRP A 1 80 ? -9.326 -46.834 -24.953 1.00 54.31 80 TRP A CA 1
ATOM 592 C C . TRP A 1 80 ? -10.774 -47.291 -25.213 1.00 54.31 80 TRP A C 1
ATOM 594 O O . TRP A 1 80 ? -11.199 -47.341 -26.368 1.00 54.31 80 TRP A O 1
ATOM 604 N N . GLU A 1 81 ? -11.564 -47.533 -24.162 1.00 52.66 81 GLU A N 1
ATOM 605 C CA . GLU A 1 81 ? -12.990 -47.878 -24.266 1.00 52.66 81 GLU A CA 1
ATOM 606 C C . GLU A 1 81 ? -13.830 -46.670 -24.718 1.00 52.66 81 GLU A C 1
ATOM 608 O O . GLU A 1 81 ? -14.708 -46.807 -25.568 1.00 52.66 81 GLU A O 1
ATOM 613 N N . LEU A 1 82 ? -13.502 -45.454 -24.260 1.00 55.25 82 LEU A N 1
ATOM 614 C CA . LEU A 1 82 ? -14.158 -44.217 -24.717 1.00 55.25 82 LEU A CA 1
ATOM 615 C C . LEU A 1 82 ? -13.868 -43.892 -26.194 1.00 55.25 82 LEU A C 1
ATOM 617 O O . LEU A 1 82 ? -14.755 -43.423 -26.911 1.00 55.25 82 LEU A O 1
ATOM 621 N N . ALA A 1 83 ? -12.662 -44.196 -26.681 1.00 53.69 83 ALA A N 1
ATOM 622 C CA . ALA A 1 83 ? -12.320 -44.050 -28.098 1.00 53.69 83 ALA A CA 1
ATOM 623 C C . ALA A 1 83 ? -13.071 -45.068 -28.982 1.00 53.69 83 ALA A C 1
ATOM 625 O O . ALA A 1 83 ? -13.497 -44.737 -30.089 1.00 53.69 83 ALA A O 1
ATOM 626 N N . MET A 1 84 ? -13.300 -46.284 -28.473 1.00 57.47 84 MET A N 1
ATOM 627 C CA . MET A 1 84 ? -14.103 -47.315 -29.144 1.00 57.47 84 MET A CA 1
ATOM 628 C C . MET A 1 84 ? -15.612 -47.024 -29.087 1.00 57.47 84 MET A C 1
ATOM 630 O O . MET A 1 84 ? -16.324 -47.304 -30.052 1.00 57.47 84 MET A O 1
ATOM 634 N N . ALA A 1 85 ? -16.111 -46.410 -28.011 1.00 54.97 85 ALA A N 1
ATOM 635 C CA . ALA A 1 85 ? -17.508 -45.992 -27.899 1.00 54.97 85 ALA A CA 1
ATOM 636 C C . ALA A 1 85 ? -17.855 -44.850 -28.875 1.00 54.97 85 ALA A C 1
ATOM 638 O O . ALA A 1 85 ? -18.930 -44.861 -29.476 1.00 54.97 85 ALA A O 1
ATOM 639 N N . LEU A 1 86 ? -16.925 -43.919 -29.127 1.00 53.03 86 LEU A N 1
ATOM 640 C CA . LEU A 1 86 ? -17.091 -42.882 -30.158 1.00 53.03 86 LEU A CA 1
ATOM 641 C C . LEU A 1 86 ? -17.104 -43.447 -31.589 1.00 53.03 86 LEU A C 1
ATOM 643 O O . LEU A 1 86 ? -17.765 -42.887 -32.462 1.00 53.03 86 LEU A O 1
ATOM 647 N N . LEU A 1 87 ? -16.454 -44.590 -31.833 1.00 51.47 87 LEU A N 1
ATOM 648 C CA . LEU A 1 87 ? -16.509 -45.303 -33.117 1.00 51.47 87 LEU A CA 1
ATOM 649 C C . LEU A 1 87 ? -17.868 -45.979 -33.393 1.00 51.47 87 LEU A C 1
ATOM 651 O O . LEU A 1 87 ? -18.097 -46.438 -34.512 1.00 51.47 87 LEU A O 1
ATOM 655 N N . ARG A 1 88 ? -18.778 -46.022 -32.408 1.00 46.72 88 ARG A N 1
ATOM 656 C CA . ARG A 1 88 ? -20.116 -46.635 -32.506 1.00 46.72 88 ARG A CA 1
ATOM 657 C C . ARG A 1 88 ? -21.276 -45.642 -32.414 1.00 46.72 88 ARG A C 1
ATOM 659 O O . ARG A 1 88 ? -22.401 -46.043 -32.124 1.00 46.72 88 ARG A O 1
ATOM 666 N N . LEU A 1 89 ? -21.046 -44.361 -32.702 1.00 44.44 89 LEU A N 1
ATOM 667 C CA . LEU A 1 89 ? -22.144 -43.408 -32.859 1.00 44.44 89 LEU A CA 1
ATOM 668 C C . LEU A 1 89 ? -22.890 -43.670 -34.189 1.00 44.44 89 LEU A C 1
ATOM 670 O O . LEU A 1 89 ? -22.722 -42.956 -35.175 1.00 44.44 89 LEU A O 1
ATOM 674 N N . GLU A 1 90 ? -23.704 -44.729 -34.239 1.00 45.69 90 GLU A N 1
ATOM 675 C CA . GLU A 1 90 ? -24.689 -44.950 -35.301 1.00 45.69 90 GLU A CA 1
ATOM 676 C C . GLU A 1 90 ? -25.834 -43.952 -35.110 1.00 45.69 90 GLU A C 1
ATOM 678 O O . GLU A 1 90 ? -26.856 -44.221 -34.483 1.00 45.69 90 GLU A O 1
ATOM 683 N N . TYR A 1 91 ? -25.641 -42.743 -35.632 1.00 46.94 91 TYR A N 1
ATOM 684 C CA . TYR A 1 91 ? -26.733 -41.800 -35.809 1.00 46.94 91 TYR A CA 1
ATOM 685 C C . TYR A 1 91 ? -27.712 -42.406 -36.822 1.00 46.94 91 TYR A C 1
ATOM 687 O O . TYR A 1 91 ? -27.364 -42.595 -37.991 1.00 46.94 91 TYR A O 1
ATOM 695 N N . ALA A 1 92 ? -28.935 -42.707 -36.383 1.00 46.53 92 ALA A N 1
ATOM 696 C CA . ALA A 1 92 ? -30.039 -43.115 -37.245 1.00 46.53 92 ALA A CA 1
ATOM 697 C C . ALA A 1 92 ? -30.508 -41.920 -38.100 1.00 46.53 92 ALA A C 1
ATOM 699 O O . ALA A 1 92 ? -31.564 -41.335 -37.876 1.00 46.53 92 ALA A O 1
ATOM 700 N N . LEU A 1 93 ? -29.681 -41.517 -39.066 1.00 46.00 93 LEU A N 1
ATOM 701 C CA . LEU A 1 93 ? -30.068 -40.621 -40.148 1.00 46.00 93 LEU A CA 1
ATOM 702 C C . LEU A 1 93 ? -30.944 -41.413 -41.121 1.00 46.00 93 LEU A C 1
ATOM 704 O O . LEU A 1 93 ? -30.556 -42.473 -41.607 1.00 46.00 93 LEU A O 1
ATOM 708 N N . THR A 1 94 ? -32.121 -40.877 -41.427 1.00 47.53 94 THR A N 1
ATOM 709 C CA . THR A 1 94 ? -33.185 -41.454 -42.268 1.00 47.53 94 THR A CA 1
ATOM 710 C C . THR A 1 94 ? -32.803 -41.725 -43.733 1.00 47.53 94 THR A C 1
ATOM 712 O O . THR A 1 94 ? -33.650 -42.145 -44.515 1.00 47.53 94 THR A O 1
ATOM 715 N N . HIS A 1 95 ? -31.531 -41.573 -44.112 1.00 56.12 95 HIS A N 1
ATOM 716 C CA . HIS A 1 95 ? -31.004 -41.997 -45.405 1.00 56.12 95 HIS A CA 1
ATOM 717 C C . HIS A 1 95 ? -29.640 -42.692 -45.235 1.00 56.12 95 HIS A C 1
ATOM 719 O O . HIS A 1 95 ? -28.682 -42.045 -44.803 1.00 56.12 95 HIS A O 1
ATOM 725 N N . PRO A 1 96 ? -29.507 -43.989 -45.586 1.00 56.75 96 PRO A N 1
ATOM 726 C CA . PRO A 1 96 ? -28.225 -44.681 -45.544 1.00 56.75 96 PRO A CA 1
ATOM 727 C C . PRO A 1 96 ? -27.292 -44.072 -46.593 1.00 56.75 96 PRO A C 1
ATOM 729 O O . PRO A 1 96 ? -27.471 -44.266 -47.794 1.00 56.75 96 PRO A O 1
ATOM 732 N N . TYR A 1 97 ? -26.292 -43.311 -46.143 1.00 55.38 97 TYR A N 1
ATOM 733 C CA . TYR A 1 97 ? -25.278 -42.744 -47.027 1.00 55.38 97 TYR A CA 1
ATOM 734 C C . TYR A 1 97 ? -24.425 -43.901 -47.578 1.00 55.38 97 TYR A C 1
ATOM 736 O O . TYR A 1 97 ? -23.726 -44.552 -46.794 1.00 55.38 97 TYR A O 1
ATOM 744 N N . PRO A 1 98 ? -24.442 -44.194 -48.895 1.00 62.38 98 PRO A N 1
ATOM 745 C CA . PRO A 1 98 ? -23.999 -45.487 -49.433 1.00 62.38 98 PRO A CA 1
ATOM 746 C C . PRO A 1 98 ? -22.488 -45.770 -49.326 1.00 62.38 98 PRO A C 1
ATOM 748 O O . PRO A 1 98 ? -22.019 -46.781 -49.842 1.00 62.38 98 PRO A O 1
ATOM 751 N N . ARG A 1 99 ? -21.705 -44.911 -48.654 1.00 69.25 99 ARG A N 1
ATOM 752 C CA . ARG A 1 99 ? -20.259 -45.068 -48.408 1.00 69.25 99 ARG A CA 1
ATOM 753 C C . ARG A 1 99 ? -19.783 -44.409 -47.101 1.00 69.25 99 ARG A C 1
ATOM 755 O O . ARG A 1 99 ? -18.678 -43.873 -47.058 1.00 69.25 99 ARG A O 1
ATOM 762 N N . SER A 1 100 ? -20.587 -44.436 -46.034 1.00 68.19 100 SER A N 1
ATOM 763 C CA . SER A 1 100 ? -20.242 -43.790 -44.749 1.00 68.19 100 SER A CA 1
ATOM 764 C C . SER A 1 100 ? -18.875 -44.221 -44.195 1.00 68.19 100 SER A C 1
ATOM 766 O O . SER A 1 100 ? -18.074 -43.369 -43.823 1.00 68.19 100 SER A O 1
ATOM 768 N N . LYS A 1 101 ? -18.556 -45.523 -44.243 1.00 77.81 101 LYS A N 1
ATOM 769 C CA . LYS A 1 101 ? -17.257 -46.069 -43.803 1.00 77.81 101 LYS A CA 1
ATOM 770 C C . LYS A 1 101 ? -16.071 -45.545 -44.613 1.00 77.81 101 LYS A C 1
ATOM 772 O O . LYS A 1 101 ? -14.984 -45.360 -44.075 1.00 77.81 101 LYS A O 1
ATOM 777 N N . LEU A 1 102 ? -16.265 -45.321 -45.911 1.00 81.94 102 LEU A N 1
ATOM 778 C CA . LEU A 1 102 ? -15.212 -44.804 -46.782 1.00 81.94 102 LEU A CA 1
ATOM 779 C C . LEU A 1 102 ? -14.958 -43.322 -46.493 1.00 81.94 102 LEU A C 1
ATOM 781 O O . LEU A 1 102 ? -13.809 -42.906 -46.398 1.00 81.94 102 LEU A O 1
ATOM 785 N N . PHE A 1 103 ? -16.028 -42.549 -46.289 1.00 80.44 103 PHE A N 1
ATOM 786 C CA . PHE A 1 103 ? -15.930 -41.141 -45.921 1.00 80.44 103 PHE A CA 1
ATOM 787 C C . PHE A 1 103 ? -15.220 -40.964 -44.574 1.00 80.44 103 PHE A C 1
ATOM 789 O O . PHE A 1 103 ? -14.239 -40.233 -44.513 1.00 80.44 103 PHE A O 1
ATOM 796 N N . THR A 1 104 ? -15.625 -41.696 -43.529 1.00 81.25 104 THR A N 1
ATOM 797 C CA . THR A 1 104 ? -14.987 -41.590 -42.205 1.00 81.25 104 THR A CA 1
ATOM 798 C C . THR A 1 104 ? -13.515 -41.992 -42.237 1.00 81.25 104 THR A C 1
ATOM 800 O O . THR A 1 104 ? -12.684 -41.302 -41.651 1.00 81.25 104 THR A O 1
ATOM 803 N N . THR A 1 105 ? -13.169 -43.053 -42.974 1.00 82.75 105 THR A N 1
ATOM 804 C CA . THR A 1 105 ? -11.773 -43.491 -43.129 1.00 82.75 105 THR A CA 1
ATOM 805 C C . THR A 1 105 ? -10.934 -42.415 -43.820 1.00 82.75 105 THR A C 1
ATOM 807 O O . THR A 1 105 ? -9.848 -42.089 -43.347 1.00 82.75 105 THR A O 1
ATOM 810 N N . ILE A 1 106 ? -11.451 -41.803 -44.892 1.00 88.00 106 ILE A N 1
ATOM 811 C CA . ILE A 1 106 ? -10.769 -40.703 -45.588 1.00 88.00 106 ILE A CA 1
ATOM 812 C C . ILE A 1 106 ? -10.591 -39.503 -44.654 1.00 88.00 106 ILE A C 1
ATOM 814 O O . ILE A 1 106 ? -9.494 -38.955 -44.584 1.00 88.00 106 ILE A O 1
ATOM 818 N N . THR A 1 107 ? -11.624 -39.112 -43.901 1.00 86.75 107 THR A N 1
ATOM 819 C CA . THR A 1 107 ? -11.542 -37.983 -42.964 1.00 86.75 107 THR A CA 1
ATOM 820 C C . THR A 1 107 ? -10.475 -38.210 -41.892 1.00 86.75 107 THR A C 1
ATOM 822 O O . THR A 1 107 ? -9.693 -37.303 -41.620 1.00 86.75 107 THR A O 1
ATOM 825 N N . PHE A 1 108 ? -10.380 -39.417 -41.326 1.00 89.00 108 PHE A N 1
ATOM 826 C CA . PHE A 1 108 ? -9.360 -39.738 -40.323 1.00 89.00 108 PHE A CA 1
ATOM 827 C C . PHE A 1 108 ? -7.940 -39.697 -40.888 1.00 89.00 108 PHE A C 1
ATOM 829 O O . PHE A 1 108 ? -7.055 -39.122 -40.258 1.00 89.00 108 PHE A O 1
ATOM 836 N N . VAL A 1 109 ? -7.722 -40.253 -42.083 1.00 91.25 109 VAL A N 1
ATOM 837 C CA . VAL A 1 109 ? -6.417 -40.191 -42.762 1.00 91.25 109 VAL A CA 1
ATOM 838 C C . VAL A 1 109 ? -6.023 -38.739 -43.043 1.00 91.25 109 VAL A C 1
ATOM 840 O O . VAL A 1 109 ? -4.873 -38.355 -42.840 1.00 91.25 109 VAL A O 1
ATOM 843 N N . LEU A 1 110 ? -6.984 -37.912 -43.458 1.00 91.69 110 LEU A N 1
ATOM 844 C CA . LEU A 1 110 ? -6.754 -36.505 -43.767 1.00 91.69 110 LEU A CA 1
ATOM 845 C C . LEU A 1 110 ? -6.429 -35.698 -42.500 1.00 91.69 110 LEU A C 1
ATOM 847 O O . LEU A 1 110 ? -5.479 -34.922 -42.508 1.00 91.69 110 LEU A O 1
ATOM 851 N N . ILE A 1 111 ? -7.125 -35.942 -41.384 1.00 90.38 111 ILE A N 1
ATOM 852 C CA . ILE A 1 111 ? -6.795 -35.339 -40.082 1.00 90.38 111 ILE A CA 1
ATOM 853 C C . ILE A 1 111 ? -5.407 -35.791 -39.609 1.00 90.38 111 ILE A C 1
ATOM 855 O O . ILE A 1 111 ? -4.609 -34.953 -39.197 1.00 90.38 111 ILE A O 1
ATOM 859 N N . ALA A 1 112 ? -5.084 -37.083 -39.709 1.00 89.44 112 ALA A N 1
ATOM 860 C CA . ALA A 1 112 ? -3.786 -37.618 -39.297 1.00 89.44 112 ALA A CA 1
ATOM 861 C C . ALA A 1 112 ? -2.612 -37.049 -40.115 1.00 89.44 112 ALA A C 1
ATOM 863 O O . ALA A 1 112 ? -1.511 -36.928 -39.584 1.00 89.44 112 ALA A O 1
ATOM 864 N N . LEU A 1 113 ? -2.840 -36.669 -41.378 1.00 91.38 113 LEU A N 1
ATOM 865 C CA . LEU A 1 113 ? -1.843 -35.998 -42.218 1.00 91.38 113 LEU A CA 1
ATOM 866 C C . LEU A 1 113 ? -1.766 -34.486 -41.977 1.00 91.38 113 LEU A C 1
ATOM 868 O O . LEU A 1 113 ? -0.672 -33.926 -41.953 1.00 91.38 113 LEU A O 1
ATOM 872 N N . VAL A 1 114 ? -2.904 -33.811 -41.803 1.00 93.31 114 VAL A N 1
ATOM 873 C CA . VAL A 1 114 ? -2.957 -32.345 -41.679 1.00 93.31 114 VAL A CA 1
ATOM 874 C C . VAL A 1 114 ? -2.562 -31.875 -40.279 1.00 93.31 114 VAL A C 1
ATOM 876 O O . VAL A 1 114 ? -1.911 -30.841 -40.146 1.00 93.31 114 VAL A O 1
ATOM 879 N N . LEU A 1 115 ? -2.899 -32.624 -39.227 1.00 89.19 115 LEU A N 1
ATOM 880 C CA . LEU A 1 115 ? -2.655 -32.214 -37.842 1.00 89.19 115 LEU A CA 1
ATOM 881 C C . LEU A 1 115 ? -1.156 -32.077 -37.504 1.00 89.19 115 LEU A C 1
ATOM 883 O O . LEU A 1 115 ? -0.795 -31.048 -36.935 1.00 89.19 115 LEU A O 1
ATOM 887 N N . PRO A 1 116 ? -0.250 -32.992 -37.905 1.00 90.44 116 PRO A N 1
ATOM 888 C CA . PRO A 1 116 ? 1.190 -32.802 -37.725 1.00 90.44 116 PRO A CA 1
ATOM 889 C C . PRO A 1 116 ? 1.717 -31.575 -38.470 1.00 90.44 116 PRO A C 1
ATOM 891 O O . PRO A 1 116 ? 2.531 -30.835 -37.926 1.00 90.44 116 PRO A O 1
ATOM 894 N N . VAL A 1 117 ? 1.226 -31.322 -39.688 1.00 90.75 117 VAL A N 1
ATOM 895 C CA . VAL A 1 117 ? 1.618 -30.145 -40.477 1.00 90.75 117 VAL A CA 1
ATOM 896 C C . VAL A 1 117 ? 1.164 -28.865 -39.781 1.00 90.75 117 VAL A C 1
ATOM 898 O O . VAL A 1 117 ? 1.961 -27.945 -39.642 1.00 90.75 117 VAL A O 1
ATOM 901 N N . LEU A 1 118 ? -0.071 -28.815 -39.272 1.00 84.75 118 LEU A N 1
ATOM 902 C CA . LEU A 1 118 ? -0.565 -27.679 -38.493 1.00 84.75 118 LEU A CA 1
ATOM 903 C C . LEU A 1 118 ? 0.214 -27.495 -37.190 1.00 84.75 118 LEU A C 1
ATOM 905 O O . LEU A 1 118 ? 0.513 -26.362 -36.841 1.00 84.75 118 LEU A O 1
ATOM 909 N N . VAL A 1 119 ? 0.593 -28.571 -36.494 1.00 82.44 119 VAL A N 1
ATOM 910 C CA . VAL A 1 119 ? 1.442 -28.494 -35.293 1.00 82.44 119 VAL A CA 1
ATOM 911 C C . VAL A 1 119 ? 2.824 -27.941 -35.639 1.00 82.44 119 VAL A C 1
ATOM 913 O O . VAL A 1 119 ? 3.295 -27.043 -34.950 1.00 82.44 119 VAL A O 1
ATOM 916 N N . ILE A 1 120 ? 3.453 -28.405 -36.722 1.00 81.75 120 ILE A N 1
ATOM 917 C CA . ILE A 1 120 ? 4.752 -27.896 -37.188 1.00 81.75 120 ILE A CA 1
ATOM 918 C C . ILE A 1 120 ? 4.641 -26.422 -37.590 1.00 81.75 120 ILE A C 1
ATOM 920 O O . ILE A 1 120 ? 5.453 -25.611 -37.151 1.00 81.75 120 ILE A O 1
ATOM 924 N N . VAL A 1 121 ? 3.624 -26.049 -38.372 1.00 82.50 121 VAL A N 1
ATOM 925 C CA . VAL A 1 121 ? 3.375 -24.652 -38.757 1.00 82.50 121 VAL A CA 1
ATOM 926 C C . VAL A 1 121 ? 3.125 -23.801 -37.523 1.00 82.50 121 VAL A C 1
ATOM 928 O O . VAL A 1 121 ? 3.691 -22.722 -37.433 1.00 82.50 121 VAL A O 1
ATOM 931 N N . ASN A 1 122 ? 2.349 -24.273 -36.550 1.00 76.50 122 ASN A N 1
ATOM 932 C CA . ASN A 1 122 ? 2.107 -23.549 -35.307 1.00 76.50 122 ASN A CA 1
ATOM 933 C C . ASN A 1 122 ? 3.413 -23.390 -34.507 1.00 76.50 122 ASN A C 1
ATOM 935 O O . ASN A 1 122 ? 3.721 -22.295 -34.072 1.00 76.50 122 ASN A O 1
ATOM 939 N N . ILE A 1 123 ? 4.262 -24.419 -34.409 1.00 73.38 123 ILE A N 1
ATOM 940 C CA . ILE A 1 123 ? 5.585 -24.317 -33.762 1.00 73.38 123 ILE A CA 1
ATOM 941 C C . ILE A 1 123 ? 6.486 -23.289 -34.468 1.00 73.38 123 ILE A C 1
ATOM 943 O O . ILE A 1 123 ? 7.153 -22.504 -33.798 1.00 73.38 123 ILE A O 1
ATOM 947 N N . ILE A 1 124 ? 6.500 -23.273 -35.805 1.00 72.25 124 ILE A N 1
ATOM 948 C CA . ILE A 1 124 ? 7.333 -22.353 -36.596 1.00 72.25 124 ILE A CA 1
ATOM 949 C C . ILE A 1 124 ? 6.783 -20.919 -36.541 1.00 72.25 124 ILE A C 1
ATOM 951 O O . ILE A 1 124 ? 7.536 -19.969 -36.352 1.00 72.25 124 ILE A O 1
ATOM 955 N N . THR A 1 125 ? 5.469 -20.745 -36.684 1.00 60.94 125 THR A N 1
ATOM 956 C CA . THR A 1 125 ? 4.823 -19.423 -36.768 1.00 60.94 125 THR A CA 1
ATOM 957 C C . THR A 1 125 ? 4.629 -18.765 -35.408 1.00 60.94 125 THR A C 1
ATOM 959 O O . THR A 1 125 ? 4.759 -17.548 -35.319 1.00 60.94 125 THR A O 1
ATOM 962 N N . VAL A 1 126 ? 4.446 -19.536 -34.330 1.00 55.84 126 VAL A N 1
ATOM 963 C CA . VAL A 1 126 ? 4.459 -19.014 -32.949 1.00 55.84 126 VAL A CA 1
ATOM 964 C C . VAL A 1 126 ? 5.845 -18.468 -32.569 1.00 55.84 126 VAL A C 1
ATOM 966 O O . VAL A 1 126 ? 5.958 -17.693 -31.626 1.00 55.84 126 VAL A O 1
ATOM 969 N N . GLY A 1 127 ? 6.901 -18.819 -33.315 1.00 43.22 127 GLY A N 1
ATOM 970 C CA . GLY A 1 127 ? 8.267 -18.324 -33.114 1.00 43.22 127 GLY A CA 1
ATOM 971 C C . GLY A 1 127 ? 8.626 -17.036 -33.862 1.00 43.22 127 GLY A C 1
ATOM 972 O O . GLY A 1 127 ? 9.695 -16.484 -33.612 1.00 43.22 127 GLY A O 1
ATOM 973 N N . HIS A 1 128 ? 7.768 -16.538 -34.757 1.00 38.81 128 HIS A N 1
ATOM 974 C CA . HIS A 1 128 ? 7.995 -15.277 -35.468 1.00 38.81 128 HIS A CA 1
ATOM 975 C C . HIS A 1 128 ? 7.222 -14.129 -34.814 1.00 38.81 128 HIS A C 1
ATOM 977 O O . HIS A 1 128 ? 6.449 -13.419 -35.453 1.00 38.81 128 HIS A O 1
ATOM 983 N N . GLU A 1 129 ? 7.475 -13.913 -33.525 1.00 39.69 129 GLU A N 1
ATOM 984 C CA . GLU A 1 129 ? 7.400 -12.556 -32.993 1.00 39.69 129 GLU A CA 1
ATOM 985 C C . GLU A 1 129 ? 8.468 -11.739 -33.736 1.00 39.69 129 GLU A C 1
ATOM 987 O O . GLU A 1 129 ? 9.608 -12.189 -33.875 1.00 39.69 129 GLU A O 1
ATOM 992 N N . LEU A 1 130 ? 8.085 -10.589 -34.301 1.00 34.78 130 LEU A N 1
ATOM 993 C CA . LEU A 1 130 ? 9.001 -9.657 -34.962 1.00 34.78 130 LEU A CA 1
ATOM 994 C C . LEU A 1 130 ? 10.206 -9.450 -34.049 1.00 34.78 130 LEU A C 1
ATOM 996 O O . LEU A 1 130 ? 10.049 -8.807 -33.021 1.00 34.78 130 LEU A O 1
ATOM 1000 N N . VAL A 1 131 ? 11.368 -10.010 -34.400 1.00 37.38 131 VAL A N 1
ATOM 1001 C CA . VAL A 1 131 ? 12.611 -9.834 -33.644 1.00 37.38 131 VAL A CA 1
ATOM 1002 C C . VAL A 1 131 ? 13.005 -8.369 -33.801 1.00 37.38 131 VAL A C 1
ATOM 1004 O O . VAL A 1 131 ? 13.461 -7.976 -34.878 1.00 37.38 131 VAL A O 1
ATOM 1007 N N . PRO A 1 132 ? 12.827 -7.525 -32.778 1.00 40.69 132 PRO A N 1
ATOM 1008 C CA . PRO A 1 132 ? 13.299 -6.155 -32.816 1.00 40.69 132 PRO A CA 1
ATOM 1009 C C . PRO A 1 132 ? 14.815 -6.260 -32.807 1.00 40.69 132 PRO A C 1
ATOM 1011 O O . PRO A 1 132 ? 15.375 -7.072 -32.067 1.00 40.69 132 PRO A O 1
ATOM 1014 N N . SER A 1 133 ? 15.479 -5.523 -33.697 1.00 36.97 133 SER A N 1
ATOM 1015 C CA . SER A 1 133 ? 16.917 -5.665 -33.894 1.00 36.97 133 SER A CA 1
ATOM 1016 C C . SER A 1 133 ? 17.641 -5.488 -32.559 1.00 36.97 133 SER A C 1
ATOM 1018 O O . SER A 1 133 ? 17.684 -4.391 -31.999 1.00 36.97 133 SER A O 1
ATOM 1020 N N . LEU A 1 134 ? 18.187 -6.587 -32.049 1.00 44.84 134 LEU A N 1
ATOM 1021 C CA . LEU A 1 134 ? 19.019 -6.613 -30.860 1.00 44.84 134 LEU A CA 1
ATOM 1022 C C . LEU A 1 134 ? 20.272 -5.805 -31.180 1.00 44.84 134 LEU A C 1
ATOM 1024 O O . LEU A 1 134 ? 21.016 -6.156 -32.100 1.00 44.84 134 LEU A O 1
ATOM 1028 N N . ARG A 1 135 ? 20.485 -4.691 -30.474 1.00 45.00 135 ARG A N 1
ATOM 1029 C CA . ARG A 1 135 ? 21.737 -3.959 -30.639 1.00 45.00 135 ARG A CA 1
ATOM 1030 C C . ARG A 1 135 ? 22.895 -4.822 -30.106 1.00 45.00 135 ARG A C 1
ATOM 1032 O O . ARG A 1 135 ? 22.762 -5.423 -29.039 1.00 45.00 135 ARG A O 1
ATOM 1039 N N . PRO A 1 136 ? 24.025 -4.894 -30.828 1.00 49.00 136 PRO A N 1
ATOM 1040 C CA . PRO A 1 136 ? 25.162 -5.745 -30.470 1.00 49.00 136 PRO A CA 1
ATOM 1041 C C . PRO A 1 136 ? 25.952 -5.256 -29.243 1.00 49.00 136 PRO A C 1
ATOM 1043 O O . PRO A 1 136 ? 26.851 -5.957 -28.790 1.00 49.00 136 PRO A O 1
ATOM 1046 N N . ASP A 1 137 ? 25.644 -4.072 -28.707 1.00 47.75 137 ASP A N 1
ATOM 1047 C CA . ASP A 1 137 ? 26.295 -3.465 -27.539 1.00 47.75 137 ASP A CA 1
ATOM 1048 C C . ASP A 1 137 ? 25.637 -3.837 -26.196 1.00 47.75 137 ASP A C 1
ATOM 1050 O O . ASP A 1 137 ? 26.140 -3.444 -25.142 1.00 47.75 137 ASP A O 1
ATOM 1054 N N . PHE A 1 138 ? 24.544 -4.609 -26.197 1.00 47.00 138 PHE A N 1
ATOM 1055 C CA . PHE A 1 138 ? 23.901 -5.057 -24.961 1.00 47.00 138 PHE A CA 1
ATOM 1056 C C . PHE A 1 138 ? 24.739 -6.139 -24.263 1.00 47.00 138 PHE A C 1
ATOM 1058 O O . PHE A 1 138 ? 24.729 -7.312 -24.645 1.00 47.00 138 PHE A O 1
ATOM 1065 N N . GLN A 1 139 ? 25.477 -5.747 -23.224 1.00 45.00 139 GLN A N 1
ATOM 1066 C CA . GLN A 1 139 ? 26.234 -6.680 -22.397 1.00 45.00 139 GLN A CA 1
ATOM 1067 C C . GLN A 1 139 ? 25.305 -7.398 -21.412 1.00 45.00 139 GLN A C 1
ATOM 1069 O O . GLN A 1 139 ? 24.795 -6.820 -20.461 1.00 45.00 139 GLN A O 1
ATOM 1074 N N . GLN A 1 140 ? 25.138 -8.704 -21.615 1.00 42.78 140 GLN A N 1
ATOM 1075 C CA . GLN A 1 140 ? 24.356 -9.601 -20.758 1.00 42.78 140 GLN A CA 1
ATOM 1076 C C . GLN A 1 140 ? 24.964 -9.815 -19.355 1.00 42.78 140 GLN A C 1
ATOM 1078 O O . GLN A 1 140 ? 24.373 -10.504 -18.531 1.00 42.78 140 GLN A O 1
ATOM 1083 N N . ASN A 1 141 ? 26.134 -9.247 -19.053 1.00 42.69 141 ASN A N 1
ATOM 1084 C CA . ASN A 1 141 ? 26.801 -9.479 -17.770 1.00 42.69 141 ASN A CA 1
ATOM 1085 C C . ASN A 1 141 ? 26.041 -8.899 -16.561 1.00 42.69 141 ASN A C 1
ATOM 1087 O O . ASN A 1 141 ? 26.309 -9.317 -15.440 1.00 42.69 141 ASN A O 1
ATOM 1091 N N . ASP A 1 142 ? 25.064 -8.017 -16.797 1.00 39.31 142 ASP A N 1
ATOM 1092 C CA . ASP A 1 142 ? 24.189 -7.441 -15.768 1.00 39.31 142 ASP A CA 1
ATOM 1093 C C . ASP A 1 142 ? 22.870 -8.206 -15.584 1.00 39.31 142 ASP A C 1
ATOM 1095 O O . ASP A 1 142 ? 21.956 -7.730 -14.905 1.00 39.31 142 ASP A O 1
ATOM 1099 N N . THR A 1 143 ? 22.730 -9.413 -16.152 1.00 40.19 143 THR A N 1
ATOM 1100 C CA . THR A 1 143 ? 21.628 -10.286 -15.742 1.00 40.19 143 THR A CA 1
ATOM 1101 C C . THR A 1 143 ? 21.847 -10.668 -14.289 1.00 40.19 143 THR A C 1
ATOM 1103 O O . THR A 1 143 ? 22.656 -11.547 -13.984 1.00 40.19 143 THR A O 1
ATOM 1106 N N . VAL A 1 144 ? 21.119 -9.986 -13.402 1.00 37.72 144 VAL A N 1
ATOM 1107 C CA . VAL A 1 144 ? 20.969 -10.348 -11.994 1.00 37.72 144 VAL A CA 1
ATOM 1108 C C . VAL A 1 144 ? 20.795 -11.866 -11.944 1.00 37.72 144 VAL A C 1
ATOM 1110 O O . VAL A 1 144 ? 19.933 -12.382 -12.670 1.00 37.72 144 VAL A O 1
ATOM 1113 N N . PRO A 1 145 ? 21.613 -12.608 -11.170 1.00 39.03 145 PRO A N 1
ATOM 1114 C CA . PRO A 1 145 ? 21.402 -14.033 -11.015 1.00 39.03 145 PRO A CA 1
ATOM 1115 C C . PRO A 1 145 ? 19.945 -14.214 -10.617 1.00 39.03 145 PRO A C 1
ATOM 1117 O O . PRO A 1 145 ? 19.486 -13.646 -9.627 1.00 39.03 145 PRO A O 1
ATOM 1120 N N . SER A 1 146 ? 19.198 -14.933 -11.453 1.00 44.00 146 SER A N 1
ATOM 1121 C CA . SER A 1 146 ? 17.829 -15.319 -11.159 1.00 44.00 146 SER A CA 1
ATOM 1122 C C . SER A 1 146 ? 17.875 -16.160 -9.889 1.00 44.00 146 SER A C 1
ATOM 1124 O O . SER A 1 146 ? 18.015 -17.379 -9.950 1.00 44.00 146 SER A O 1
ATOM 1126 N N . TRP A 1 147 ? 17.749 -15.509 -8.737 1.00 42.78 147 TRP A N 1
ATOM 1127 C CA . TRP A 1 147 ? 17.592 -16.115 -7.419 1.00 42.78 147 TRP A CA 1
ATOM 1128 C C . TRP A 1 147 ? 16.309 -16.965 -7.325 1.00 42.78 147 TRP A C 1
ATOM 1130 O O . TRP A 1 147 ? 16.076 -17.651 -6.337 1.00 42.78 147 TRP A O 1
ATOM 1140 N N . TRP A 1 148 ? 15.536 -17.002 -8.416 1.00 47.47 148 TRP A N 1
ATOM 1141 C CA . TRP A 1 148 ? 14.281 -17.708 -8.618 1.00 47.47 148 TRP A CA 1
ATOM 1142 C C . TRP A 1 148 ? 14.392 -18.825 -9.656 1.00 47.47 148 TRP A C 1
ATOM 1144 O O . TRP A 1 148 ? 13.837 -18.757 -10.753 1.00 47.47 148 TRP A O 1
ATOM 1154 N N . VAL A 1 149 ? 15.113 -19.892 -9.327 1.00 40.09 149 VAL A N 1
ATOM 1155 C CA . VAL A 1 149 ? 15.060 -21.133 -10.112 1.00 40.09 149 VAL A CA 1
ATOM 1156 C C . VAL A 1 149 ? 13.872 -21.967 -9.620 1.00 40.09 149 VAL A C 1
ATOM 1158 O O . VAL A 1 149 ? 14.052 -22.969 -8.945 1.00 40.09 149 VAL A O 1
ATOM 1161 N N . THR A 1 150 ? 12.644 -21.553 -9.939 1.00 42.34 150 THR A N 1
ATOM 1162 C CA . THR A 1 150 ? 11.425 -22.348 -9.664 1.00 42.34 150 THR A CA 1
ATOM 1163 C C . THR A 1 150 ? 10.812 -22.963 -10.917 1.00 42.34 150 THR A C 1
ATOM 1165 O O . THR A 1 150 ? 9.721 -23.520 -10.863 1.00 42.34 150 THR A O 1
ATOM 1168 N N . THR A 1 151 ? 11.501 -22.941 -12.063 1.00 44.41 151 THR A N 1
ATOM 1169 C CA . THR A 1 151 ? 11.057 -23.778 -13.184 1.00 44.41 151 THR A CA 1
ATOM 1170 C C . THR A 1 151 ? 11.474 -25.230 -12.927 1.00 44.41 151 THR A C 1
ATOM 1172 O O . THR A 1 151 ? 12.675 -25.510 -12.906 1.00 44.41 151 THR A O 1
ATOM 1175 N N . PRO A 1 152 ? 10.522 -26.182 -12.810 1.00 45.53 152 PRO A N 1
ATOM 1176 C CA . PRO A 1 152 ? 10.817 -27.609 -12.629 1.00 45.53 152 PRO A CA 1
ATOM 1177 C C . PRO A 1 152 ? 11.444 -28.251 -13.882 1.00 45.53 152 PRO A C 1
ATOM 1179 O O . PRO A 1 152 ? 11.655 -29.459 -13.946 1.00 45.53 152 PRO A O 1
ATOM 1182 N N . LEU A 1 153 ? 11.734 -27.452 -14.913 1.00 46.97 153 LEU A N 1
ATOM 1183 C CA . LEU A 1 153 ? 12.344 -27.907 -16.148 1.00 46.97 153 LEU A CA 1
ATOM 1184 C C . LEU A 1 153 ? 13.849 -28.104 -15.956 1.00 46.97 153 LEU A C 1
ATOM 1186 O O . LEU A 1 153 ? 14.566 -27.229 -15.449 1.00 46.97 153 LEU A O 1
ATOM 1190 N N . ALA A 1 154 ? 14.324 -29.258 -16.429 1.00 46.75 154 ALA A N 1
ATOM 1191 C CA . ALA A 1 154 ? 15.741 -29.572 -16.518 1.00 46.75 154 ALA A CA 1
ATOM 1192 C C . ALA A 1 154 ? 16.496 -28.439 -17.247 1.00 46.75 154 ALA A C 1
ATOM 1194 O O . ALA A 1 154 ? 15.942 -27.857 -18.184 1.00 46.75 154 ALA A O 1
ATOM 1195 N N . PRO A 1 155 ? 17.758 -28.138 -16.882 1.00 52.94 155 PRO A N 1
ATOM 1196 C CA . PRO A 1 155 ? 18.529 -27.011 -17.424 1.00 52.94 155 PRO A CA 1
ATOM 1197 C C . PRO A 1 155 ? 18.547 -26.893 -18.956 1.00 52.94 155 PRO A C 1
ATOM 1199 O O . PRO A 1 155 ? 18.628 -25.791 -19.484 1.00 52.94 155 PRO A O 1
ATOM 1202 N N . ILE A 1 156 ? 18.425 -28.018 -19.665 1.00 53.59 156 ILE A N 1
ATOM 1203 C CA . ILE A 1 156 ? 18.423 -28.111 -21.133 1.00 53.59 156 ILE A CA 1
ATOM 1204 C C . ILE A 1 156 ? 17.100 -27.621 -21.752 1.00 53.59 156 ILE A C 1
ATOM 1206 O O . ILE A 1 156 ? 17.089 -27.114 -22.868 1.00 53.59 156 ILE A O 1
ATOM 1210 N N . LEU A 1 157 ? 15.987 -27.753 -21.026 1.00 47.25 157 LEU A N 1
ATOM 1211 C CA . LEU A 1 157 ? 14.645 -27.342 -21.457 1.00 47.25 157 LEU A CA 1
ATOM 1212 C C . LEU A 1 157 ? 14.260 -25.956 -20.930 1.00 47.25 157 LEU A C 1
ATOM 1214 O O . LEU A 1 157 ? 13.178 -25.451 -21.237 1.00 47.25 157 LEU A O 1
ATOM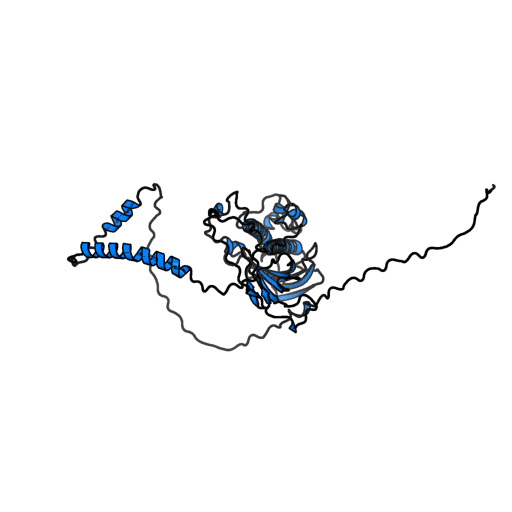 1218 N N . ARG A 1 158 ? 15.129 -25.326 -20.131 1.00 55.38 158 ARG A N 1
ATOM 1219 C CA . ARG A 1 158 ? 14.920 -23.951 -19.688 1.00 55.38 158 ARG A CA 1
ATOM 1220 C C . ARG A 1 158 ? 15.040 -23.047 -20.904 1.00 55.38 158 ARG A C 1
ATOM 1222 O O . ARG A 1 158 ? 16.113 -22.918 -21.493 1.00 55.38 158 ARG A O 1
ATOM 1229 N N . ARG A 1 159 ? 13.939 -22.386 -21.267 1.00 44.56 159 ARG A N 1
ATOM 1230 C CA . ARG A 1 159 ? 14.018 -21.229 -22.157 1.00 44.56 159 ARG A CA 1
ATOM 1231 C C . ARG A 1 159 ? 14.965 -20.237 -21.492 1.00 44.56 159 ARG A C 1
ATOM 1233 O O . ARG A 1 159 ? 14.701 -19.789 -20.377 1.00 44.56 159 ARG A O 1
ATOM 1240 N N . LYS A 1 160 ? 16.084 -19.934 -22.152 1.00 46.72 160 LYS A N 1
ATOM 1241 C CA . LYS A 1 160 ? 16.908 -18.789 -21.763 1.00 46.72 160 LYS A CA 1
ATOM 1242 C C . LYS A 1 160 ? 15.982 -17.576 -21.744 1.00 46.72 160 LYS A C 1
ATOM 1244 O O . LYS A 1 160 ? 15.207 -17.407 -22.688 1.00 46.72 160 LYS A O 1
ATOM 1249 N N . ALA A 1 161 ? 16.017 -16.797 -20.663 1.00 49.56 161 ALA A N 1
ATOM 1250 C CA . ALA A 1 161 ? 15.244 -15.565 -20.599 1.00 49.56 161 ALA A CA 1
ATOM 1251 C C . ALA A 1 161 ? 15.563 -14.741 -21.861 1.00 49.56 161 ALA A C 1
ATOM 1253 O O . ALA A 1 161 ? 16.746 -14.631 -22.211 1.00 49.56 161 ALA A O 1
ATOM 1254 N N . PRO A 1 162 ? 14.545 -14.256 -22.596 1.00 50.25 162 PRO A N 1
ATOM 1255 C CA . PRO A 1 162 ? 14.787 -13.456 -23.784 1.00 50.25 162 PRO A CA 1
ATOM 1256 C C . PRO A 1 162 ? 15.618 -12.230 -23.398 1.00 50.25 162 PRO A C 1
ATOM 1258 O O . PRO A 1 162 ? 15.473 -11.690 -22.301 1.00 50.25 162 PRO A O 1
ATOM 1261 N N . LEU A 1 163 ? 16.508 -11.811 -24.296 1.00 53.59 163 LEU A N 1
ATOM 1262 C CA . LEU A 1 163 ? 17.286 -10.588 -24.121 1.00 53.59 163 LEU A CA 1
ATOM 1263 C C . LEU A 1 163 ? 16.305 -9.418 -23.951 1.00 53.59 163 LEU A C 1
ATOM 1265 O O . LEU A 1 163 ? 15.472 -9.182 -24.830 1.00 53.59 163 LEU A O 1
ATOM 1269 N N . CYS A 1 164 ? 16.368 -8.727 -22.809 1.00 60.69 164 CYS A N 1
ATOM 1270 C CA . CYS A 1 164 ? 15.511 -7.579 -22.537 1.00 60.69 164 CYS A CA 1
ATOM 1271 C C . CYS A 1 164 ? 15.809 -6.488 -23.566 1.00 60.69 164 CYS A C 1
ATOM 1273 O O . CYS A 1 164 ? 16.924 -5.972 -23.626 1.00 60.69 164 CYS A O 1
ATOM 1275 N N . GLN A 1 165 ? 14.820 -6.138 -24.384 1.00 63.19 165 GLN A N 1
ATOM 12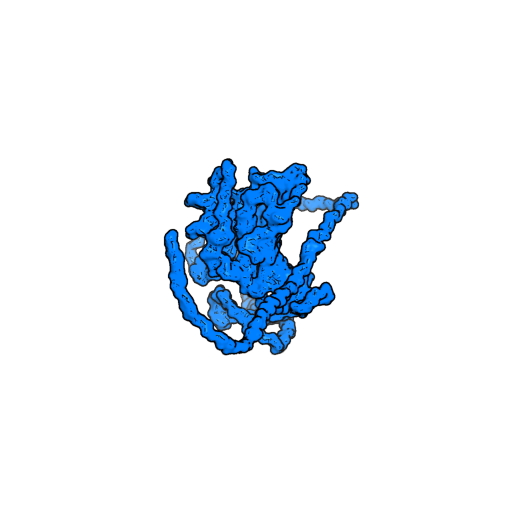76 C CA . GLN A 1 165 ? 14.949 -4.981 -25.259 1.00 63.19 165 GLN A CA 1
ATOM 1277 C C . GLN A 1 165 ? 14.944 -3.704 -24.422 1.00 63.19 165 GLN A C 1
ATOM 1279 O O . GLN A 1 165 ? 14.191 -3.629 -23.443 1.00 63.19 165 GLN A O 1
ATOM 1284 N N . PRO A 1 166 ? 15.739 -2.694 -24.807 1.00 72.56 166 PRO A N 1
ATOM 1285 C CA . PRO A 1 166 ? 15.622 -1.379 -24.214 1.00 72.56 166 PRO A CA 1
ATOM 1286 C C . PRO A 1 166 ? 14.181 -0.875 -24.323 1.00 72.56 166 PRO A C 1
ATOM 1288 O O . PRO A 1 166 ? 13.551 -0.988 -25.376 1.00 72.56 166 PRO A O 1
ATOM 1291 N N . LYS A 1 167 ? 13.654 -0.339 -23.224 1.00 80.25 167 LYS A N 1
ATOM 1292 C CA . LYS A 1 167 ? 12.312 0.240 -23.164 1.00 80.25 167 LYS A CA 1
ATOM 1293 C C . LYS A 1 167 ? 12.440 1.730 -22.916 1.00 80.25 167 LYS A C 1
ATOM 1295 O O . LYS A 1 167 ? 13.082 2.133 -21.954 1.00 80.25 167 LYS A O 1
ATOM 1300 N N . ASP A 1 168 ? 11.778 2.546 -23.722 1.00 83.94 168 ASP A N 1
ATOM 1301 C CA . ASP A 1 168 ? 11.637 3.961 -23.394 1.00 83.94 168 ASP A CA 1
ATOM 1302 C C . ASP A 1 168 ? 10.751 4.113 -22.152 1.00 83.94 168 ASP A C 1
ATOM 1304 O O . ASP A 1 168 ? 9.600 3.675 -22.133 1.00 83.94 168 ASP A O 1
ATOM 1308 N N . PHE A 1 169 ? 11.311 4.727 -21.116 1.00 84.75 169 PHE A N 1
ATOM 1309 C CA . PHE A 1 169 ? 10.654 5.128 -19.882 1.00 84.75 169 PHE A CA 1
ATOM 1310 C C . PHE A 1 169 ? 10.253 6.593 -19.985 1.00 84.75 169 PHE A C 1
ATOM 1312 O O . PHE A 1 169 ? 11.112 7.457 -20.138 1.00 84.75 169 PHE A O 1
ATOM 1319 N N . GLY A 1 170 ? 8.962 6.884 -19.889 1.00 89.00 170 GLY A N 1
ATOM 1320 C CA . GLY A 1 170 ? 8.427 8.236 -19.840 1.00 89.00 170 GLY A CA 1
ATOM 1321 C C . GLY A 1 170 ? 7.271 8.375 -18.864 1.00 89.00 170 GLY A C 1
ATOM 1322 O O . GLY A 1 170 ? 6.647 7.399 -18.455 1.00 89.00 170 GLY A O 1
ATOM 1323 N N . ARG A 1 171 ? 6.949 9.621 -18.516 1.00 92.50 171 ARG A N 1
ATOM 1324 C CA . ARG A 1 171 ? 5.796 9.954 -17.676 1.00 92.50 171 ARG A CA 1
ATOM 1325 C C . ARG A 1 171 ? 4.504 9.327 -18.207 1.00 92.50 171 ARG A C 1
ATOM 1327 O O . ARG A 1 171 ? 4.139 9.515 -19.364 1.00 92.50 171 ARG A O 1
ATOM 1334 N N . GLY A 1 172 ? 3.783 8.651 -17.319 1.00 91.44 172 GLY A N 1
ATOM 1335 C CA . GLY A 1 172 ? 2.532 7.958 -17.609 1.00 91.44 172 GLY A CA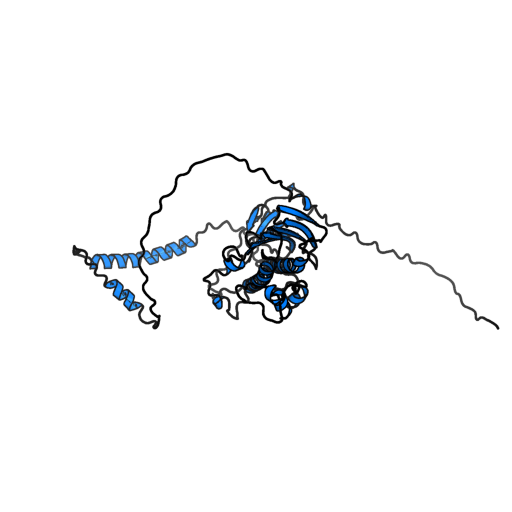 1
ATOM 1336 C C . GLY A 1 172 ? 2.709 6.507 -18.050 1.00 91.44 172 GLY A C 1
ATOM 1337 O O . GLY A 1 172 ? 1.727 5.768 -17.997 1.00 91.44 172 GLY A O 1
ATOM 1338 N N . ASP A 1 173 ? 3.923 6.085 -18.416 1.00 91.75 173 ASP A N 1
ATOM 1339 C CA . ASP A 1 173 ? 4.182 4.693 -18.765 1.00 91.75 173 ASP A CA 1
ATOM 1340 C C . ASP A 1 173 ? 4.017 3.807 -17.531 1.00 91.75 173 ASP A C 1
ATOM 1342 O O . ASP A 1 173 ? 4.463 4.149 -16.431 1.00 91.75 173 ASP A O 1
ATOM 1346 N N . THR A 1 174 ? 3.400 2.645 -17.727 1.00 92.19 174 THR A N 1
ATOM 1347 C CA . THR A 1 174 ? 3.379 1.592 -16.718 1.00 92.19 174 THR A CA 1
ATOM 1348 C C . THR A 1 174 ? 4.296 0.444 -17.112 1.00 92.19 174 THR A C 1
ATOM 1350 O O . THR A 1 174 ? 4.586 0.175 -18.291 1.00 92.19 174 THR A O 1
ATOM 1353 N N . PHE A 1 175 ? 4.850 -0.206 -16.101 1.00 88.62 175 PHE A N 1
ATOM 1354 C CA . PHE A 1 175 ? 5.696 -1.367 -16.272 1.00 88.62 175 PHE A CA 1
ATOM 1355 C C . PHE A 1 175 ? 5.639 -2.249 -15.035 1.00 88.62 175 PHE A C 1
ATOM 1357 O O . PHE A 1 175 ? 5.276 -1.833 -13.938 1.00 88.62 175 PHE A O 1
ATOM 1364 N N . ARG A 1 176 ? 6.048 -3.492 -15.234 1.00 84.38 176 ARG A N 1
ATOM 1365 C CA . ARG A 1 176 ? 6.197 -4.485 -14.187 1.00 84.38 176 ARG A CA 1
ATOM 1366 C C . ARG A 1 176 ? 7.582 -5.085 -14.338 1.00 84.38 176 ARG A C 1
ATOM 1368 O O . ARG A 1 176 ? 8.001 -5.367 -15.462 1.00 84.38 176 ARG A O 1
ATOM 1375 N N . LEU A 1 177 ? 8.304 -5.249 -13.236 1.00 79.31 177 LEU A N 1
ATOM 1376 C CA . LEU A 1 177 ? 9.578 -5.968 -13.282 1.00 79.31 177 LEU A CA 1
ATOM 1377 C C . LEU A 1 177 ? 9.291 -7.458 -13.488 1.00 79.31 177 LEU A C 1
ATOM 1379 O O . LEU A 1 177 ? 8.227 -7.958 -13.131 1.00 79.31 177 LEU A O 1
ATOM 1383 N N . SER A 1 178 ? 10.230 -8.205 -14.047 1.00 65.50 178 SER A N 1
ATOM 1384 C CA . SER A 1 178 ? 10.142 -9.666 -14.054 1.00 65.50 178 SER A CA 1
ATOM 1385 C C . SER A 1 178 ? 11.003 -10.184 -12.900 1.00 65.50 178 SER A C 1
ATOM 1387 O O . SER A 1 178 ? 12.218 -10.016 -13.001 1.00 65.50 178 SER A O 1
ATOM 1389 N N . PRO A 1 179 ? 10.465 -10.790 -11.817 1.00 63.19 179 PRO A N 1
ATOM 1390 C CA . PRO A 1 179 ? 9.092 -11.238 -11.549 1.00 63.19 179 PRO A CA 1
ATOM 1391 C C . PRO A 1 179 ? 8.380 -10.415 -10.448 1.00 63.19 179 PRO A C 1
ATOM 1393 O O . PRO A 1 179 ? 7.974 -10.964 -9.428 1.00 63.19 179 PRO A O 1
ATOM 1396 N N . SER A 1 180 ? 8.163 -9.123 -10.649 1.00 76.56 180 SER A N 1
ATOM 1397 C CA . SER A 1 180 ? 7.604 -8.226 -9.632 1.00 76.56 180 SER A CA 1
ATOM 1398 C C . SER A 1 180 ? 6.150 -8.529 -9.254 1.00 76.56 180 SER A C 1
ATOM 1400 O O . SER A 1 180 ? 5.374 -9.075 -10.051 1.00 76.56 180 SER A O 1
ATOM 1402 N N . LEU A 1 181 ? 5.794 -8.193 -8.015 1.00 82.94 181 LEU A N 1
ATOM 1403 C CA . LEU A 1 181 ? 4.443 -8.234 -7.457 1.00 82.94 181 LEU A CA 1
ATOM 1404 C C . LEU A 1 181 ? 3.581 -7.063 -7.922 1.00 82.94 181 LEU A C 1
ATOM 1406 O O . LEU A 1 181 ? 2.382 -7.241 -8.138 1.00 82.94 181 LEU A O 1
ATOM 1410 N N . PHE A 1 182 ? 4.189 -5.893 -8.080 1.00 90.50 182 PHE A N 1
ATOM 1411 C CA . PHE A 1 182 ? 3.483 -4.638 -8.281 1.00 90.50 182 PHE A CA 1
ATOM 1412 C C . PHE A 1 182 ? 3.604 -4.122 -9.713 1.00 90.50 182 PHE A C 1
ATOM 1414 O O . PHE A 1 182 ? 4.571 -4.367 -10.431 1.00 90.50 182 PHE A O 1
ATOM 1421 N N . GLU A 1 183 ? 2.597 -3.371 -10.141 1.00 91.50 183 GLU A N 1
ATOM 1422 C CA . GLU A 1 183 ? 2.714 -2.545 -11.335 1.00 91.50 183 GLU A CA 1
ATOM 1423 C C . GLU A 1 183 ? 3.173 -1.150 -10.914 1.00 91.50 183 GLU A C 1
ATOM 1425 O O . GLU A 1 183 ? 2.631 -0.557 -9.976 1.00 91.50 183 GLU A O 1
ATOM 1430 N N . TYR A 1 184 ? 4.183 -0.635 -11.603 1.00 94.06 184 TYR A N 1
ATOM 1431 C CA . TYR A 1 184 ? 4.738 0.686 -11.368 1.00 94.06 184 TYR A CA 1
ATOM 1432 C C . TYR A 1 184 ? 4.343 1.622 -12.497 1.00 94.06 184 TYR A C 1
ATOM 1434 O O . TYR A 1 184 ? 4.402 1.273 -13.676 1.00 94.06 184 TYR A O 1
ATOM 1442 N N . LYS A 1 185 ? 3.987 2.844 -12.127 1.00 95.81 185 LYS A N 1
ATOM 1443 C CA . LYS A 1 185 ? 3.716 3.951 -13.029 1.00 95.81 185 LYS A CA 1
ATOM 1444 C C . LYS A 1 185 ? 4.832 4.971 -12.910 1.00 95.81 185 LYS A C 1
ATOM 1446 O O . LYS A 1 185 ? 5.161 5.414 -11.814 1.00 95.81 185 LYS A O 1
ATOM 1451 N N . VAL A 1 186 ? 5.391 5.380 -14.038 1.00 94.75 186 VAL A N 1
ATOM 1452 C CA . VAL A 1 186 ? 6.395 6.441 -14.085 1.00 94.75 186 VAL A CA 1
ATOM 1453 C C . VAL A 1 186 ? 5.682 7.783 -13.939 1.00 94.75 186 VAL A C 1
ATOM 1455 O O . VAL A 1 186 ? 4.862 8.164 -14.777 1.00 94.75 186 VAL A O 1
ATOM 1458 N N . LEU A 1 187 ? 5.976 8.515 -12.870 1.00 93.56 187 LEU A N 1
ATOM 1459 C CA . LEU A 1 187 ? 5.492 9.880 -12.676 1.00 93.56 187 LEU A CA 1
ATOM 1460 C C . LEU A 1 187 ? 6.347 10.882 -13.447 1.00 93.56 187 LEU A C 1
ATOM 1462 O O . LEU A 1 187 ? 5.806 11.807 -14.047 1.00 93.56 187 LEU A O 1
ATOM 1466 N N . SER A 1 188 ? 7.660 10.673 -13.455 1.00 91.38 188 SER A N 1
ATOM 1467 C CA . SER A 1 188 ? 8.630 11.475 -14.199 1.00 91.38 188 SER A CA 1
ATOM 1468 C C . SER A 1 188 ? 9.940 10.704 -14.363 1.00 91.38 188 SER A C 1
ATOM 1470 O O . SER A 1 188 ? 10.250 9.808 -13.573 1.00 91.38 188 SER A O 1
ATOM 1472 N N . SER A 1 189 ? 10.704 11.058 -15.392 1.00 90.62 189 SER A N 1
ATOM 1473 C CA . SER A 1 189 ? 12.009 10.476 -15.716 1.00 90.62 189 SER A CA 1
ATOM 1474 C C . SER A 1 189 ? 12.932 11.551 -16.284 1.00 90.62 189 SER A C 1
ATOM 1476 O O . SER A 1 189 ? 12.477 12.400 -17.056 1.00 90.62 189 SER A O 1
ATOM 1478 N N . TRP A 1 190 ? 14.217 11.501 -15.935 1.00 86.69 190 TRP A N 1
ATOM 1479 C CA . TRP A 1 190 ? 15.217 12.471 -16.392 1.00 86.69 190 TRP A CA 1
ATOM 1480 C C . TRP A 1 190 ? 16.407 11.802 -17.053 1.00 86.69 190 TRP A C 1
ATOM 1482 O O . TRP A 1 190 ? 16.838 10.718 -16.663 1.00 86.69 190 TRP A O 1
ATOM 1492 N N . ARG A 1 191 ? 16.942 12.484 -18.070 1.00 77.06 191 ARG A N 1
ATOM 1493 C CA . ARG A 1 191 ? 18.104 12.022 -18.843 1.00 77.06 191 ARG A CA 1
ATOM 1494 C C . ARG A 1 191 ? 19.438 12.267 -18.149 1.00 77.06 191 ARG A C 1
ATOM 1496 O O . ARG A 1 191 ? 20.438 11.687 -18.562 1.00 77.06 191 ARG A O 1
ATOM 1503 N N . THR A 1 192 ? 19.471 13.172 -17.178 1.00 71.06 192 THR A N 1
ATOM 1504 C CA . THR A 1 192 ? 20.698 13.649 -16.547 1.00 71.06 192 THR A CA 1
ATOM 1505 C C . THR A 1 192 ? 20.651 13.435 -15.043 1.00 71.06 192 THR A C 1
ATOM 1507 O O . THR A 1 192 ? 19.668 13.746 -14.373 1.00 71.06 192 THR A O 1
ATOM 1510 N N . ASP A 1 193 ? 21.767 12.944 -14.510 1.00 69.38 193 ASP A N 1
ATOM 1511 C CA . ASP A 1 193 ? 21.921 12.662 -13.080 1.00 69.38 193 ASP A CA 1
ATOM 1512 C C . ASP A 1 193 ? 22.327 13.915 -12.282 1.00 69.38 193 ASP A C 1
ATOM 1514 O O . ASP A 1 193 ? 22.297 13.927 -11.053 1.00 69.38 193 ASP A O 1
ATOM 1518 N N . THR A 1 194 ? 22.736 14.992 -12.967 1.00 67.06 194 THR A N 1
ATOM 1519 C CA . THR A 1 194 ? 23.215 16.226 -12.332 1.00 67.06 194 THR A CA 1
ATOM 1520 C C . THR A 1 194 ? 22.435 17.443 -12.817 1.00 67.06 194 THR A C 1
ATOM 1522 O O . THR A 1 194 ? 22.269 17.653 -14.014 1.00 67.06 194 THR A O 1
ATOM 1525 N N . ASN A 1 195 ? 21.995 18.259 -11.854 1.00 66.88 195 ASN A N 1
ATOM 1526 C CA . ASN A 1 195 ? 21.321 19.542 -12.061 1.00 66.88 195 ASN A CA 1
ATOM 1527 C C . ASN A 1 195 ? 20.001 19.440 -12.852 1.00 66.88 195 ASN A C 1
ATOM 1529 O O . ASN A 1 195 ? 19.856 20.055 -13.903 1.00 66.88 195 ASN A O 1
ATOM 1533 N N . ILE A 1 196 ? 19.055 18.657 -12.315 1.00 70.19 196 ILE A N 1
ATOM 1534 C CA . ILE A 1 196 ? 17.729 18.399 -12.895 1.00 70.19 196 ILE A CA 1
ATOM 1535 C C . ILE A 1 196 ? 17.023 19.722 -13.219 1.00 70.19 196 ILE A C 1
ATOM 1537 O O . ILE A 1 196 ? 16.568 20.431 -12.317 1.00 70.19 196 ILE A O 1
ATOM 1541 N N . THR A 1 197 ? 16.893 20.043 -14.505 1.00 74.56 197 THR A N 1
ATOM 1542 C CA . THR A 1 197 ? 16.022 21.125 -14.971 1.00 74.56 197 THR A CA 1
ATOM 1543 C C . THR A 1 197 ? 14.737 20.556 -15.568 1.00 74.56 197 THR A C 1
ATOM 1545 O O . THR A 1 197 ? 14.682 19.407 -16.001 1.00 74.56 197 THR A O 1
ATOM 1548 N N . SER A 1 198 ? 13.670 21.359 -15.616 1.00 74.06 198 SER A N 1
ATOM 1549 C CA . SER A 1 198 ? 12.397 20.937 -16.231 1.00 74.06 198 SER A CA 1
ATOM 1550 C C . SER A 1 198 ? 12.532 20.539 -17.710 1.00 74.06 198 SER A C 1
ATOM 1552 O O . SER A 1 198 ? 11.733 19.747 -18.195 1.00 74.06 198 SER A O 1
ATOM 1554 N N . GLY A 1 199 ? 13.554 21.041 -18.417 1.00 72.00 199 GLY A N 1
ATOM 1555 C CA . GLY A 1 199 ? 13.855 20.656 -19.800 1.00 72.00 199 GLY A CA 1
ATOM 1556 C C . GLY A 1 199 ? 14.506 19.276 -19.944 1.00 72.00 199 GLY A C 1
ATOM 1557 O O . GLY A 1 199 ? 14.491 18.714 -21.038 1.00 72.00 199 GLY A O 1
ATOM 1558 N N . ASP A 1 200 ? 15.042 18.722 -18.855 1.00 75.69 200 ASP A N 1
ATOM 1559 C CA . ASP A 1 200 ? 15.669 17.395 -18.832 1.00 75.69 200 ASP A CA 1
ATOM 1560 C C . ASP A 1 200 ? 14.656 16.274 -18.565 1.00 75.69 200 ASP A C 1
ATOM 1562 O O . ASP A 1 200 ? 14.990 15.091 -18.706 1.00 75.69 200 ASP A O 1
ATOM 1566 N N . GLU A 1 201 ? 13.423 16.636 -18.182 1.00 83.62 201 GLU A N 1
ATOM 1567 C CA . GLU A 1 201 ? 12.315 15.691 -18.075 1.00 83.62 201 GLU A CA 1
ATOM 1568 C C . GLU A 1 201 ? 11.955 15.201 -19.477 1.00 83.62 201 GLU A C 1
ATOM 1570 O O . GLU A 1 201 ? 11.683 15.970 -20.401 1.00 83.62 201 GLU A O 1
ATOM 1575 N N . GLY A 1 202 ? 11.953 13.889 -19.655 1.00 84.12 202 GLY A N 1
ATOM 1576 C CA . GLY A 1 202 ? 11.644 13.316 -20.947 1.00 84.12 202 GLY A CA 1
ATOM 1577 C C . GLY A 1 202 ? 11.723 11.809 -20.941 1.00 84.12 202 GLY A C 1
ATOM 1578 O O . GLY A 1 202 ? 11.983 11.174 -19.921 1.00 84.12 202 GLY A O 1
ATOM 1579 N N . ARG A 1 203 ? 11.497 11.229 -22.120 1.00 87.69 203 ARG A N 1
ATOM 1580 C CA . ARG A 1 203 ? 11.665 9.792 -22.301 1.00 87.69 203 ARG A CA 1
ATOM 1581 C C . ARG A 1 203 ? 13.146 9.424 -22.256 1.00 87.69 203 ARG A C 1
ATOM 1583 O O . ARG A 1 203 ? 13.964 10.085 -22.912 1.00 87.69 203 ARG A O 1
ATOM 1590 N N . VAL A 1 204 ? 13.456 8.392 -21.479 1.00 87.12 204 VAL A N 1
ATOM 1591 C CA . VAL A 1 204 ? 14.799 7.852 -21.251 1.00 87.12 204 VAL A CA 1
ATOM 1592 C C . VAL A 1 204 ? 14.806 6.382 -21.648 1.00 87.12 204 VAL A C 1
ATOM 1594 O O . VAL A 1 204 ? 13.909 5.637 -21.273 1.00 87.12 204 VAL A O 1
ATOM 1597 N N . GLU A 1 205 ? 15.809 5.950 -22.403 1.00 84.69 205 GLU A N 1
ATOM 1598 C CA . GLU A 1 205 ? 15.963 4.545 -22.788 1.00 84.69 205 GLU A CA 1
ATOM 1599 C C . GLU A 1 205 ? 16.442 3.730 -21.571 1.00 84.69 205 GLU A C 1
ATOM 1601 O O . GLU A 1 205 ? 17.592 3.835 -21.150 1.00 84.69 205 GLU A O 1
ATOM 1606 N N . TYR A 1 206 ? 15.571 2.901 -20.999 1.00 83.56 206 TYR A N 1
ATOM 1607 C CA . TYR A 1 206 ? 15.918 1.966 -19.934 1.00 83.56 206 TYR A CA 1
ATOM 1608 C C . TYR A 1 206 ? 16.476 0.674 -20.526 1.00 83.56 206 TYR A C 1
ATOM 1610 O O . TYR A 1 206 ? 15.809 -0.019 -21.295 1.00 83.56 206 TYR A O 1
ATOM 1618 N N . ARG A 1 207 ? 17.697 0.321 -20.123 1.00 79.44 207 ARG A N 1
ATOM 1619 C CA . ARG A 1 207 ? 18.459 -0.819 -20.656 1.00 79.44 207 ARG A CA 1
ATOM 1620 C C . ARG A 1 207 ? 18.515 -2.014 -19.699 1.00 79.44 207 ARG A C 1
ATOM 1622 O O . ARG A 1 207 ? 19.495 -2.740 -19.691 1.00 79.44 207 ARG A O 1
ATOM 1629 N N . GLY A 1 208 ? 17.497 -2.216 -18.863 1.00 75.75 208 GLY A N 1
ATOM 1630 C CA . GLY A 1 208 ? 17.451 -3.391 -17.981 1.00 75.75 208 GLY A CA 1
ATOM 1631 C C . GLY A 1 208 ? 18.340 -3.312 -16.734 1.00 75.75 208 GLY A C 1
ATOM 1632 O O . GLY A 1 208 ? 18.611 -4.347 -16.134 1.00 75.75 208 GLY A O 1
ATOM 1633 N N . GLY A 1 209 ? 18.793 -2.119 -16.334 1.00 77.88 209 GLY A N 1
ATOM 1634 C CA . GLY A 1 209 ? 19.559 -1.953 -15.095 1.00 77.88 209 GLY A CA 1
ATOM 1635 C C . GLY A 1 209 ? 18.717 -2.208 -13.837 1.00 77.88 209 GLY A C 1
ATOM 1636 O O . GLY A 1 209 ? 17.489 -2.132 -13.861 1.00 77.88 209 GLY A O 1
ATOM 1637 N N . SER A 1 210 ? 19.372 -2.500 -12.717 1.00 81.88 210 SER A N 1
ATOM 1638 C CA . SER A 1 210 ? 18.682 -2.787 -11.454 1.00 81.88 210 SER A CA 1
ATOM 1639 C C . SER A 1 210 ? 17.991 -1.551 -10.861 1.00 81.88 210 SER A C 1
ATOM 1641 O O . SER A 1 210 ? 18.478 -0.433 -11.002 1.00 81.88 210 SER A O 1
ATOM 1643 N N . PHE A 1 211 ? 16.885 -1.766 -10.142 1.00 88.12 211 PHE A N 1
ATOM 1644 C CA . PHE A 1 211 ? 16.202 -0.744 -9.336 1.00 88.12 211 PHE A CA 1
ATOM 1645 C C . PHE A 1 211 ? 16.594 -0.811 -7.847 1.00 88.12 211 PHE A C 1
ATOM 1647 O O . PHE A 1 211 ? 15.952 -0.190 -7.003 1.00 88.12 211 PHE A O 1
ATOM 1654 N N . ASN A 1 212 ? 17.678 -1.518 -7.511 1.00 88.19 212 ASN A N 1
ATOM 1655 C CA . ASN A 1 212 ? 18.149 -1.714 -6.134 1.00 88.19 212 ASN A CA 1
ATOM 1656 C C . ASN A 1 212 ? 18.608 -0.432 -5.412 1.00 88.19 212 ASN A C 1
ATOM 1658 O O . ASN A 1 212 ? 18.884 -0.470 -4.218 1.00 88.19 212 ASN A O 1
ATOM 1662 N N . GLN A 1 213 ? 18.725 0.693 -6.113 1.00 89.94 213 GLN A N 1
ATOM 1663 C CA . GLN A 1 213 ? 19.011 2.000 -5.515 1.00 89.94 213 GLN A CA 1
ATOM 1664 C C . GLN A 1 213 ? 17.745 2.840 -5.317 1.00 89.94 213 GLN A C 1
ATOM 1666 O O . GLN A 1 213 ? 17.804 3.919 -4.727 1.00 89.94 213 GLN A O 1
ATOM 1671 N N . CYS A 1 214 ? 16.594 2.357 -5.787 1.00 92.44 214 CYS A N 1
ATOM 1672 C CA . CYS A 1 214 ? 15.320 3.020 -5.587 1.00 92.44 214 CYS A CA 1
ATOM 1673 C C . CYS A 1 214 ? 14.783 2.743 -4.190 1.00 92.44 214 CYS A C 1
ATOM 1675 O O . CYS A 1 214 ? 14.881 1.626 -3.682 1.00 92.44 214 CYS A O 1
ATOM 1677 N N . TYR A 1 215 ? 14.171 3.742 -3.571 1.00 94.25 215 TYR A N 1
ATOM 1678 C CA . TYR A 1 215 ? 13.592 3.603 -2.243 1.00 94.25 215 TYR A CA 1
ATOM 1679 C C . TYR A 1 215 ? 12.240 4.302 -2.156 1.00 94.25 215 TYR A C 1
ATOM 1681 O O . TYR A 1 215 ? 11.939 5.254 -2.881 1.00 94.25 215 TYR A O 1
ATOM 1689 N N . VAL A 1 216 ? 11.409 3.802 -1.248 1.00 96.69 216 VAL A N 1
ATOM 1690 C CA . VAL A 1 216 ? 10.120 4.404 -0.924 1.00 96.69 216 VAL A CA 1
ATOM 1691 C C . VAL A 1 216 ? 10.369 5.578 0.013 1.00 96.69 216 VAL A C 1
ATOM 1693 O O . VAL A 1 216 ? 10.970 5.406 1.071 1.00 96.69 216 VAL A O 1
ATOM 1696 N N . TYR A 1 217 ? 9.901 6.766 -0.359 1.00 96.12 217 TYR A N 1
ATOM 1697 C CA . TYR A 1 217 ? 10.083 7.967 0.464 1.00 96.12 217 TYR A CA 1
ATOM 1698 C C . TYR A 1 217 ? 8.768 8.479 1.053 1.00 96.12 217 TYR A C 1
ATOM 1700 O O . TYR A 1 217 ? 8.771 9.098 2.115 1.00 96.12 217 TYR A O 1
ATOM 1708 N N . SER A 1 218 ? 7.635 8.213 0.399 1.00 97.31 218 SER A N 1
ATOM 1709 C CA . SER A 1 218 ? 6.325 8.642 0.881 1.00 97.31 218 SER A CA 1
ATOM 1710 C C . SER A 1 218 ? 5.251 7.617 0.554 1.00 97.31 218 SER A C 1
ATOM 1712 O O . SER A 1 218 ? 5.266 7.004 -0.511 1.00 97.31 218 SER A O 1
ATOM 1714 N N . ILE A 1 219 ? 4.299 7.455 1.468 1.00 98.38 219 ILE A N 1
ATOM 1715 C CA . ILE A 1 219 ? 3.109 6.634 1.269 1.00 98.38 219 ILE A CA 1
ATOM 1716 C C . ILE A 1 219 ? 1.887 7.479 1.598 1.00 98.38 219 ILE A C 1
ATOM 1718 O O . ILE A 1 219 ? 1.833 8.155 2.627 1.00 98.38 219 ILE A O 1
ATOM 1722 N N . ARG A 1 220 ? 0.896 7.438 0.714 1.00 98.19 220 ARG A N 1
ATOM 1723 C CA . ARG A 1 220 ? -0.437 7.974 0.955 1.00 98.19 220 ARG A CA 1
ATOM 1724 C C . ARG A 1 220 ? -1.387 6.819 1.238 1.00 98.19 220 ARG A C 1
ATOM 1726 O O . ARG A 1 220 ? -1.458 5.887 0.447 1.00 98.19 220 ARG A O 1
ATOM 1733 N N . PHE A 1 221 ? -2.097 6.896 2.351 1.00 98.38 221 PHE A N 1
ATOM 1734 C CA . PHE A 1 221 ? -3.158 5.979 2.738 1.00 98.38 221 PHE A CA 1
ATOM 1735 C C . PHE A 1 221 ? -4.502 6.679 2.569 1.00 98.38 221 PHE A C 1
ATOM 1737 O O . PHE A 1 221 ? -4.721 7.740 3.150 1.00 98.38 221 PHE A O 1
ATOM 1744 N N . ASP A 1 222 ? -5.390 6.085 1.785 1.00 97.94 222 ASP A N 1
ATOM 1745 C CA . ASP A 1 222 ? -6.759 6.538 1.579 1.00 97.94 222 ASP A CA 1
ATOM 1746 C C . ASP A 1 222 ? -7.722 5.437 2.032 1.00 97.94 222 ASP A C 1
ATOM 1748 O O . ASP A 1 222 ? -7.690 4.324 1.519 1.00 97.94 222 ASP A O 1
ATOM 1752 N N . LEU A 1 223 ? -8.590 5.754 2.982 1.00 97.00 223 LEU A N 1
ATOM 1753 C CA . LEU A 1 223 ? -9.686 4.921 3.453 1.00 97.00 223 LEU A CA 1
ATOM 1754 C C . LEU A 1 223 ? -10.997 5.482 2.904 1.00 97.00 223 LEU A C 1
ATOM 1756 O O . LEU A 1 223 ? -11.321 6.647 3.149 1.00 97.00 223 LEU A O 1
ATOM 1760 N N . ASP A 1 224 ? -11.769 4.627 2.243 1.00 95.06 224 ASP A N 1
ATOM 1761 C CA . ASP A 1 224 ? -13.168 4.862 1.897 1.00 95.06 224 ASP A CA 1
ATOM 1762 C C . ASP A 1 224 ? -14.042 3.883 2.688 1.00 95.06 224 ASP A C 1
ATOM 1764 O O . ASP A 1 224 ? -14.000 2.669 2.480 1.00 95.06 224 ASP A O 1
ATOM 1768 N N . ILE A 1 225 ? -14.839 4.411 3.616 1.00 91.88 225 ILE A N 1
ATOM 1769 C CA . ILE A 1 225 ? -15.685 3.602 4.503 1.00 91.88 225 ILE A CA 1
ATOM 1770 C C . ILE A 1 225 ? -16.950 3.126 3.779 1.00 91.88 225 ILE A C 1
ATOM 1772 O O . ILE A 1 225 ? -17.519 2.097 4.144 1.00 91.88 225 ILE A O 1
ATOM 1776 N N . ILE A 1 226 ? -17.398 3.848 2.748 1.00 90.25 226 ILE A N 1
ATOM 1777 C CA . ILE A 1 226 ? -18.581 3.483 1.963 1.00 90.25 226 ILE A CA 1
ATOM 1778 C C . ILE A 1 226 ? -18.262 2.251 1.126 1.00 90.25 226 ILE A C 1
ATOM 1780 O O . ILE A 1 226 ? -19.022 1.284 1.142 1.00 90.25 226 ILE A O 1
ATOM 1784 N N . GLU A 1 227 ? -17.127 2.274 0.431 1.00 90.44 227 GLU A N 1
ATOM 1785 C CA . GLU A 1 227 ? -16.668 1.132 -0.361 1.00 90.44 227 GLU A CA 1
ATOM 1786 C C . GLU A 1 227 ? -15.950 0.071 0.485 1.00 90.44 227 GLU A C 1
ATOM 1788 O O . GLU A 1 227 ? -15.697 -1.029 -0.005 1.00 90.44 227 GLU A O 1
ATOM 1793 N N . SER A 1 228 ? -15.642 0.381 1.752 1.00 90.88 228 SER A N 1
ATOM 1794 C CA . SER A 1 228 ? -14.823 -0.449 2.646 1.00 90.88 228 SER A CA 1
ATOM 1795 C C . SER A 1 228 ? -13.481 -0.826 2.012 1.00 90.88 228 SER A C 1
ATOM 1797 O O . SER A 1 228 ? -13.074 -1.991 2.009 1.00 90.88 228 SER A O 1
ATOM 1799 N N . THR A 1 229 ? -12.815 0.179 1.439 1.00 94.88 229 THR A N 1
ATOM 1800 C CA . THR A 1 229 ? -11.536 0.028 0.744 1.00 94.88 229 THR A CA 1
ATOM 1801 C C . THR A 1 229 ? -10.448 0.862 1.402 1.00 94.88 229 THR A C 1
ATOM 1803 O O . THR A 1 229 ? -10.681 1.956 1.916 1.00 94.88 229 THR A O 1
ATOM 1806 N N . GLN A 1 230 ? -9.232 0.332 1.371 1.00 96.94 230 GLN A N 1
ATOM 1807 C CA . GLN A 1 230 ? -8.017 1.002 1.805 1.00 96.94 230 GLN A CA 1
ATOM 1808 C C . GLN A 1 230 ? -7.033 0.990 0.643 1.00 96.94 230 GLN A C 1
ATOM 1810 O O . GLN A 1 230 ? -6.569 -0.058 0.207 1.00 96.94 230 GLN A O 1
ATOM 1815 N N . THR A 1 231 ? -6.724 2.162 0.109 1.00 97.94 231 THR A N 1
ATOM 1816 C CA . THR A 1 231 ? -5.753 2.335 -0.966 1.00 97.94 231 THR A CA 1
ATOM 1817 C C . THR A 1 231 ? -4.454 2.876 -0.387 1.00 97.94 231 THR A C 1
ATOM 1819 O O . THR A 1 231 ? -4.446 3.929 0.244 1.00 97.94 231 THR A O 1
ATOM 1822 N N . LEU A 1 232 ? -3.338 2.203 -0.660 1.00 98.38 232 LEU A N 1
ATOM 1823 C CA . LEU A 1 232 ? -2.004 2.742 -0.435 1.00 98.38 232 LEU A CA 1
ATOM 1824 C C . LEU A 1 232 ? -1.384 3.132 -1.772 1.00 98.38 232 LEU A C 1
ATOM 1826 O O . LEU A 1 232 ? -1.200 2.297 -2.656 1.00 98.38 232 LEU A O 1
ATOM 1830 N N . THR A 1 233 ? -1.050 4.410 -1.907 1.00 98.25 233 THR A N 1
ATOM 1831 C CA . THR A 1 233 ? -0.287 4.944 -3.036 1.00 98.25 233 THR A CA 1
ATOM 1832 C C . THR A 1 233 ? 1.141 5.190 -2.574 1.00 98.25 233 THR A C 1
ATOM 1834 O O . THR A 1 233 ? 1.394 6.033 -1.711 1.00 98.25 233 THR A O 1
ATOM 1837 N N . VAL A 1 234 ? 2.072 4.418 -3.118 1.00 98.19 234 VAL A N 1
ATOM 1838 C CA . VAL A 1 234 ? 3.473 4.374 -2.705 1.00 98.19 234 VAL A CA 1
ATOM 1839 C C . VAL A 1 234 ? 4.303 5.170 -3.700 1.00 98.19 234 VAL A C 1
ATOM 1841 O O . VAL A 1 234 ? 4.339 4.831 -4.881 1.00 98.19 234 VAL A O 1
ATOM 1844 N N . ALA A 1 235 ? 4.980 6.211 -3.220 1.00 97.62 235 ALA A N 1
ATOM 1845 C CA . ALA A 1 235 ? 5.872 7.042 -4.015 1.00 97.62 235 ALA A CA 1
ATOM 1846 C C . ALA A 1 235 ? 7.330 6.602 -3.823 1.00 97.62 235 ALA A C 1
ATOM 1848 O O . ALA A 1 235 ? 7.838 6.496 -2.700 1.00 97.62 235 ALA A O 1
ATOM 1849 N N . ILE A 1 236 ? 8.000 6.361 -4.944 1.00 96.56 236 ILE A N 1
ATOM 1850 C CA . ILE A 1 236 ? 9.343 5.790 -5.026 1.00 96.56 236 ILE A CA 1
ATOM 1851 C C . ILE A 1 236 ? 10.245 6.775 -5.761 1.00 96.56 236 ILE A C 1
ATOM 1853 O O . ILE A 1 236 ? 9.850 7.352 -6.775 1.00 96.56 236 ILE A O 1
ATOM 1857 N N . VAL A 1 237 ? 11.468 6.933 -5.266 1.00 94.69 237 VAL A N 1
ATOM 1858 C CA . VAL A 1 237 ? 12.535 7.686 -5.929 1.00 94.69 237 VAL A CA 1
ATOM 1859 C C . VAL A 1 237 ? 13.630 6.727 -6.352 1.00 94.69 237 VAL A C 1
ATOM 1861 O O . VAL A 1 237 ? 14.103 5.935 -5.542 1.00 94.69 237 VAL A O 1
ATOM 1864 N N . CYS A 1 238 ? 14.047 6.843 -7.607 1.00 92.50 238 CYS A N 1
ATOM 1865 C CA . CYS A 1 238 ? 15.241 6.227 -8.164 1.00 92.50 238 CYS A CA 1
ATOM 1866 C C . CYS A 1 238 ? 16.266 7.342 -8.402 1.00 92.50 238 CYS A C 1
ATOM 1868 O O . CYS A 1 238 ? 16.115 8.092 -9.365 1.00 92.50 238 CYS A O 1
ATOM 1870 N N . PRO A 1 239 ? 17.251 7.528 -7.506 1.00 88.50 239 PRO A N 1
ATOM 1871 C CA . PRO A 1 239 ? 18.135 8.694 -7.542 1.00 88.50 239 PRO A CA 1
ATOM 1872 C C . PRO A 1 239 ? 19.304 8.559 -8.527 1.00 88.50 239 PRO A C 1
ATOM 1874 O O . PRO A 1 239 ? 20.007 9.536 -8.767 1.00 88.50 239 PRO A O 1
ATOM 1877 N N . VAL A 1 240 ? 19.556 7.360 -9.048 1.00 82.06 240 VAL A N 1
ATOM 1878 C CA . VAL A 1 240 ? 20.758 7.025 -9.820 1.00 82.06 240 VAL A CA 1
ATOM 1879 C C . VAL A 1 240 ? 20.380 6.103 -10.985 1.00 82.06 240 VAL A C 1
ATOM 1881 O O . VAL A 1 240 ? 19.336 5.449 -10.953 1.00 82.06 240 VAL A O 1
ATOM 1884 N N . SER A 1 241 ? 21.243 6.079 -12.008 1.00 63.44 241 SER A N 1
ATOM 1885 C CA . SER A 1 241 ? 21.270 5.130 -13.132 1.00 63.44 241 SER A CA 1
ATOM 1886 C C . SER A 1 241 ? 20.766 3.721 -12.747 1.00 63.44 241 SER A C 1
ATOM 1888 O O . SER A 1 241 ? 21.162 3.200 -11.703 1.00 63.44 241 SER A O 1
ATOM 1890 N N . PRO A 1 242 ? 19.902 3.080 -13.558 1.00 66.94 242 PRO A N 1
ATOM 1891 C CA . PRO A 1 242 ? 19.793 3.253 -15.010 1.00 66.94 242 PRO A CA 1
ATOM 1892 C C . PRO A 1 242 ? 18.950 4.443 -15.472 1.00 66.94 242 PRO A C 1
ATOM 1894 O O . PRO A 1 242 ? 19.147 4.902 -16.592 1.00 66.94 242 PRO A O 1
ATOM 1897 N N . VAL A 1 243 ? 18.026 4.941 -14.643 1.00 77.75 243 VAL A N 1
ATOM 1898 C CA . VAL A 1 243 ? 17.193 6.115 -14.948 1.00 77.75 243 VAL A CA 1
ATOM 1899 C C . VAL A 1 243 ? 16.855 6.834 -13.645 1.00 77.75 243 VAL A C 1
ATOM 1901 O O . VAL A 1 243 ? 16.294 6.217 -12.737 1.00 77.75 243 VAL A O 1
ATOM 1904 N N . VAL A 1 244 ? 17.122 8.141 -13.570 1.00 88.88 244 VAL A N 1
ATOM 1905 C CA . VAL A 1 244 ? 16.571 8.963 -12.487 1.00 88.88 244 VAL A CA 1
ATOM 1906 C C . VAL A 1 244 ? 15.071 9.097 -12.727 1.00 88.88 244 VAL A C 1
ATOM 1908 O O . VAL A 1 244 ? 14.648 9.639 -13.750 1.00 88.88 244 VAL A O 1
ATOM 1911 N N . ALA A 1 245 ? 14.255 8.565 -11.820 1.00 91.62 245 ALA A N 1
ATOM 1912 C CA . ALA A 1 245 ? 12.809 8.483 -12.009 1.00 91.62 245 ALA A CA 1
ATOM 1913 C C . ALA A 1 245 ? 12.039 8.576 -10.691 1.00 91.62 245 ALA A C 1
ATOM 1915 O O . ALA A 1 245 ? 12.519 8.151 -9.639 1.00 91.62 245 ALA A O 1
ATOM 1916 N N . PHE A 1 246 ? 10.811 9.087 -10.773 1.00 94.06 246 PHE A N 1
ATOM 1917 C CA . PHE A 1 246 ? 9.825 8.973 -9.700 1.00 94.06 246 PHE A CA 1
ATOM 1918 C C . PHE A 1 246 ? 8.783 7.989 -10.169 1.00 94.06 246 PHE A C 1
ATOM 1920 O O . PHE A 1 246 ? 8.206 8.138 -11.250 1.00 94.06 246 PHE A O 1
ATOM 1927 N N . LEU A 1 247 ? 8.561 6.977 -9.350 1.00 95.62 247 LEU A N 1
ATOM 1928 C CA . LEU A 1 247 ? 7.619 5.917 -9.633 1.00 95.62 247 LEU A CA 1
ATOM 1929 C C . LEU A 1 247 ? 6.501 5.958 -8.600 1.00 95.62 247 LEU A C 1
ATOM 1931 O O . LEU A 1 247 ? 6.676 6.405 -7.467 1.00 95.62 247 LEU A O 1
ATOM 1935 N N . GLU A 1 248 ? 5.352 5.457 -9.006 1.00 96.88 248 GLU A N 1
ATOM 1936 C CA . GLU A 1 248 ? 4.191 5.270 -8.159 1.00 96.88 248 GLU A CA 1
ATOM 1937 C C . GLU A 1 248 ? 3.707 3.834 -8.303 1.00 96.88 248 GLU A C 1
ATOM 1939 O O . GLU A 1 248 ? 3.672 3.295 -9.408 1.00 96.88 248 GLU A O 1
ATOM 1944 N N . THR A 1 249 ? 3.302 3.214 -7.203 1.00 97.06 249 THR A N 1
ATOM 1945 C CA . THR A 1 249 ? 2.476 2.010 -7.265 1.00 97.06 249 THR A CA 1
ATOM 1946 C C . THR A 1 249 ? 1.270 2.161 -6.356 1.00 97.06 249 THR A C 1
ATOM 1948 O O . THR A 1 249 ? 1.320 2.869 -5.347 1.00 97.06 249 THR A O 1
ATOM 1951 N N . ARG A 1 250 ? 0.162 1.534 -6.742 1.00 96.75 250 ARG A N 1
ATOM 1952 C CA . ARG A 1 250 ? -1.112 1.619 -6.037 1.00 96.75 250 ARG A CA 1
ATOM 1953 C C . ARG A 1 250 ? -1.550 0.224 -5.629 1.00 96.75 250 ARG A C 1
ATOM 1955 O O . ARG A 1 250 ? -1.707 -0.651 -6.474 1.00 96.75 250 ARG A O 1
ATOM 1962 N N . ILE A 1 251 ? -1.783 0.052 -4.337 1.00 96.19 251 ILE A N 1
ATOM 1963 C CA . ILE A 1 251 ? -2.190 -1.207 -3.722 1.00 96.19 251 ILE A CA 1
ATOM 1964 C C . ILE A 1 251 ? -3.547 -0.976 -3.067 1.00 96.19 251 ILE A C 1
ATOM 1966 O O . ILE A 1 251 ? -3.730 0.018 -2.366 1.00 96.19 251 ILE A O 1
ATOM 1970 N N . VAL A 1 252 ? -4.510 -1.857 -3.330 1.00 95.88 252 VAL A N 1
ATOM 1971 C CA . VAL A 1 252 ? -5.877 -1.735 -2.814 1.00 95.88 252 VAL A CA 1
ATOM 1972 C C . VAL A 1 252 ? -6.195 -2.949 -1.959 1.00 95.88 252 VAL A C 1
ATOM 1974 O O . VAL A 1 252 ? -6.083 -4.080 -2.425 1.00 95.88 252 VAL A O 1
ATOM 1977 N N . PHE A 1 253 ? -6.609 -2.690 -0.727 1.00 95.25 253 PHE A N 1
ATOM 1978 C CA . PHE A 1 253 ? -7.155 -3.675 0.191 1.00 95.25 253 PHE A CA 1
ATOM 1979 C C . PHE A 1 253 ? -8.654 -3.454 0.337 1.00 95.25 253 PHE A C 1
ATOM 1981 O O . PHE A 1 253 ? -9.116 -2.311 0.419 1.00 95.25 253 PHE A O 1
ATOM 1988 N N . ALA A 1 254 ? -9.424 -4.531 0.352 1.00 92.38 254 ALA A N 1
ATOM 1989 C CA . ALA A 1 254 ? -10.871 -4.465 0.465 1.00 92.38 254 ALA A CA 1
ATOM 1990 C C . ALA A 1 254 ? -11.424 -5.707 1.161 1.00 92.38 254 ALA A C 1
ATOM 1992 O O . ALA A 1 254 ? -10.832 -6.779 1.139 1.00 92.38 254 ALA A O 1
ATOM 1993 N N . ILE A 1 255 ? -12.620 -5.579 1.730 1.00 82.69 255 ILE A N 1
ATOM 1994 C CA . ILE A 1 255 ? -13.358 -6.746 2.240 1.00 82.69 255 ILE A CA 1
ATOM 1995 C C . ILE A 1 255 ? -13.828 -7.627 1.071 1.00 82.69 255 ILE A C 1
ATOM 1997 O O . ILE A 1 255 ? -13.876 -8.853 1.162 1.00 82.69 255 ILE A O 1
ATOM 2001 N N . GLU A 1 256 ? -14.201 -6.999 -0.045 1.00 83.25 256 GLU A N 1
ATOM 2002 C CA . GLU A 1 256 ? -14.620 -7.706 -1.250 1.00 83.25 256 GLU A CA 1
ATOM 2003 C C . GLU A 1 256 ? -13.407 -8.310 -1.971 1.00 83.25 256 GLU A C 1
ATOM 2005 O O . GLU A 1 256 ? -12.597 -7.586 -2.550 1.00 83.25 256 GLU A O 1
ATOM 2010 N N . VAL A 1 257 ? -13.343 -9.644 -2.022 1.00 79.25 257 VAL A N 1
ATOM 2011 C CA . VAL A 1 257 ? -12.269 -10.428 -2.672 1.00 79.25 257 VAL A CA 1
ATOM 2012 C C . VAL A 1 257 ? -11.973 -9.965 -4.104 1.00 79.25 257 VAL A C 1
ATOM 2014 O O . VAL A 1 257 ? -10.828 -9.969 -4.537 1.00 79.25 257 VAL A O 1
ATOM 2017 N N . SER A 1 258 ? -12.993 -9.533 -4.852 1.00 79.94 258 SER A N 1
ATOM 2018 C CA . SER A 1 258 ? -12.834 -9.056 -6.233 1.00 79.94 258 SER A CA 1
ATOM 2019 C C . SER A 1 258 ? -12.103 -7.716 -6.353 1.00 79.94 258 SER A C 1
ATOM 2021 O O . SER A 1 258 ? -11.606 -7.395 -7.431 1.00 79.94 258 SER A O 1
ATOM 2023 N N . LYS A 1 259 ? -12.073 -6.911 -5.288 1.00 83.38 259 LYS A N 1
ATOM 2024 C CA . LYS A 1 259 ? -11.409 -5.597 -5.237 1.00 83.38 259 LYS A CA 1
ATOM 2025 C C . LYS A 1 259 ? -10.085 -5.641 -4.478 1.00 83.38 259 LYS A C 1
ATOM 2027 O O . LYS A 1 259 ? -9.254 -4.759 -4.669 1.00 83.38 259 LYS A O 1
ATOM 2032 N N . ASP A 1 260 ? -9.922 -6.634 -3.618 1.00 82.88 260 ASP A N 1
ATOM 2033 C CA . ASP A 1 260 ? -8.753 -6.809 -2.776 1.00 82.88 260 ASP A CA 1
ATOM 2034 C C . ASP A 1 260 ? -7.558 -7.372 -3.559 1.00 82.88 260 ASP A C 1
ATOM 2036 O O . ASP A 1 260 ? -7.703 -8.338 -4.305 1.00 82.88 260 ASP A O 1
ATOM 2040 N N . ILE A 1 261 ? -6.365 -6.792 -3.392 1.00 82.38 261 ILE A N 1
ATOM 2041 C CA . ILE A 1 261 ? -5.153 -7.252 -4.088 1.00 82.38 261 ILE A CA 1
ATOM 2042 C C . ILE A 1 261 ? -4.793 -8.701 -3.733 1.00 82.38 261 ILE A C 1
ATOM 2044 O O . ILE A 1 261 ? -4.349 -9.460 -4.598 1.00 82.38 261 ILE A O 1
ATOM 2048 N N . VAL A 1 262 ? -4.997 -9.096 -2.475 1.00 76.25 262 VAL A N 1
ATOM 2049 C CA . VAL A 1 262 ? -4.710 -10.445 -1.987 1.00 76.25 262 VAL A CA 1
ATOM 2050 C C . VAL A 1 262 ? -5.755 -11.403 -2.562 1.00 76.25 262 VAL A C 1
ATOM 2052 O O . VAL A 1 262 ? -5.405 -12.425 -3.155 1.00 76.25 262 VAL A O 1
ATOM 2055 N N . GLY A 1 263 ? -7.029 -11.017 -2.503 1.00 65.12 263 GLY A N 1
ATOM 2056 C CA . GLY A 1 263 ? -8.152 -11.744 -3.091 1.00 65.12 263 GLY A CA 1
ATOM 2057 C C . GLY A 1 263 ? -8.039 -11.955 -4.605 1.00 65.12 263 GLY A C 1
ATOM 2058 O O . GLY A 1 263 ? -8.289 -13.058 -5.092 1.00 65.12 263 GLY A O 1
ATOM 2059 N N . GLN A 1 264 ? -7.596 -10.943 -5.355 1.00 72.88 264 GLN A N 1
ATOM 2060 C CA . GLN A 1 264 ? -7.365 -11.038 -6.801 1.00 72.88 264 GLN A CA 1
ATOM 2061 C C . GLN A 1 264 ? -6.216 -11.986 -7.153 1.00 72.88 264 GLN A C 1
ATOM 2063 O O . GLN A 1 264 ? -6.279 -12.656 -8.184 1.00 72.88 264 GLN A O 1
ATOM 2068 N N . TYR A 1 265 ? -5.177 -12.056 -6.315 1.00 68.56 265 TYR A N 1
ATOM 2069 C CA . TYR A 1 265 ? -4.040 -12.941 -6.558 1.00 68.56 265 TYR A CA 1
ATOM 2070 C C . TYR A 1 265 ? -4.347 -14.402 -6.205 1.00 68.56 265 TYR A C 1
ATOM 2072 O O . TYR A 1 265 ? -3.908 -15.304 -6.916 1.00 68.56 265 TYR A O 1
ATOM 2080 N N . TYR A 1 266 ? -5.111 -14.652 -5.137 1.00 61.31 266 TYR A N 1
ATOM 2081 C CA . TYR A 1 266 ? -5.446 -16.014 -4.712 1.00 61.31 266 TYR A CA 1
ATOM 2082 C C . TYR A 1 266 ? -6.687 -16.595 -5.407 1.00 61.31 266 TYR A C 1
ATOM 2084 O O . TYR A 1 266 ? -6.735 -17.804 -5.632 1.00 61.31 266 TYR A O 1
ATOM 2092 N N . GLY A 1 267 ? -7.660 -15.769 -5.807 1.00 48.78 267 GLY A N 1
ATOM 2093 C CA . GLY A 1 267 ? -8.912 -16.222 -6.423 1.00 48.78 267 GLY A CA 1
ATOM 2094 C C . GLY A 1 267 ? -9.704 -17.233 -5.571 1.00 48.78 267 GLY A C 1
ATOM 2095 O O . GLY A 1 267 ? -9.278 -17.678 -4.512 1.00 48.78 267 GLY A O 1
ATOM 2096 N N . TYR A 1 268 ? -10.887 -17.637 -6.043 1.00 42.28 268 TYR A N 1
ATOM 2097 C CA . TYR A 1 268 ? -11.706 -18.673 -5.380 1.00 42.28 268 TYR A CA 1
ATOM 2098 C C . TYR A 1 268 ? -11.285 -20.119 -5.721 1.00 42.28 268 TYR A C 1
ATOM 2100 O O . TYR A 1 268 ? -11.885 -21.058 -5.207 1.00 42.28 268 TYR A O 1
ATOM 2108 N N . GLY A 1 269 ? -10.312 -20.321 -6.619 1.00 38.72 269 GLY A N 1
ATOM 2109 C CA . GLY A 1 269 ? -10.080 -21.622 -7.266 1.00 38.72 269 GLY A CA 1
ATOM 2110 C C . GLY A 1 269 ? -8.625 -22.025 -7.488 1.00 38.72 269 GLY A C 1
ATOM 2111 O O . GLY A 1 269 ? -8.384 -22.984 -8.218 1.00 38.72 269 GLY A O 1
ATOM 2112 N N . ILE A 1 270 ? -7.654 -21.321 -6.905 1.00 43.16 270 ILE A N 1
ATOM 2113 C CA . ILE A 1 270 ? -6.268 -21.796 -6.912 1.00 43.16 270 ILE A CA 1
ATOM 2114 C C . ILE A 1 270 ? -6.121 -22.725 -5.714 1.00 43.16 270 ILE A C 1
ATOM 2116 O O . ILE A 1 270 ? -6.388 -22.320 -4.585 1.00 43.16 270 ILE A O 1
ATOM 2120 N N . ASP A 1 271 ? -5.740 -23.978 -5.967 1.00 41.38 271 ASP A N 1
ATOM 2121 C CA . ASP A 1 271 ? -5.464 -24.952 -4.916 1.00 41.38 271 ASP A CA 1
ATOM 2122 C C . ASP A 1 271 ? -4.281 -24.435 -4.089 1.00 41.38 271 ASP A C 1
ATOM 2124 O O . ASP A 1 271 ? -3.113 -24.538 -4.473 1.00 41.38 271 ASP A O 1
ATOM 2128 N N . VAL A 1 272 ? -4.615 -23.778 -2.976 1.00 45.88 272 VAL A N 1
ATOM 2129 C CA . VAL A 1 272 ? -3.698 -23.066 -2.078 1.00 45.88 272 VAL A CA 1
ATOM 2130 C C . VAL A 1 272 ? -2.594 -24.004 -1.572 1.00 45.88 272 VAL A C 1
ATOM 2132 O O . VAL A 1 272 ? -1.508 -23.542 -1.229 1.00 45.88 272 VAL A O 1
ATOM 2135 N N . ILE A 1 273 ? -2.840 -25.319 -1.605 1.00 42.34 273 ILE A N 1
ATOM 2136 C CA . ILE A 1 273 ? -1.919 -26.402 -1.246 1.00 42.34 273 ILE A CA 1
ATOM 2137 C C . ILE A 1 273 ? -0.770 -26.534 -2.268 1.00 42.34 273 ILE A C 1
ATOM 2139 O O . ILE A 1 273 ? 0.358 -26.838 -1.887 1.00 42.34 273 ILE A O 1
ATOM 2143 N N . GLY A 1 274 ? -0.995 -26.205 -3.546 1.00 42.06 274 GLY A N 1
ATOM 2144 C CA . GLY A 1 274 ? 0.025 -26.234 -4.606 1.00 42.06 274 GLY A CA 1
ATOM 2145 C C . GLY A 1 274 ? 1.076 -25.119 -4.516 1.00 42.06 274 GLY A C 1
ATOM 2146 O O . GLY A 1 274 ? 2.145 -25.234 -5.111 1.00 42.06 274 GLY A O 1
ATOM 2147 N N . LEU A 1 275 ? 0.811 -24.065 -3.733 1.00 42.44 275 LEU A N 1
ATOM 2148 C CA . LEU A 1 275 ? 1.799 -23.041 -3.361 1.00 42.44 275 LEU A CA 1
ATOM 2149 C C . LEU A 1 275 ? 2.600 -23.415 -2.096 1.00 42.44 275 LEU A C 1
ATOM 2151 O O . LEU A 1 275 ? 3.441 -22.636 -1.639 1.00 42.44 275 LEU A O 1
ATOM 2155 N N . VAL A 1 276 ? 2.328 -24.584 -1.503 1.00 42.12 276 VAL A N 1
ATOM 2156 C CA . VAL A 1 276 ? 2.959 -25.116 -0.283 1.00 42.12 276 VAL A CA 1
ATOM 2157 C C . VAL A 1 276 ? 3.847 -26.317 -0.594 1.00 42.12 276 VAL A C 1
ATOM 2159 O O . VAL A 1 276 ? 3.863 -27.300 0.135 1.00 42.12 276 VAL A O 1
ATOM 2162 N N . GLY A 1 277 ? 4.631 -26.241 -1.667 1.00 43.16 277 GLY A N 1
ATOM 2163 C CA . GLY A 1 277 ? 5.833 -27.063 -1.730 1.00 43.16 277 GLY A CA 1
ATOM 2164 C C . GLY A 1 277 ? 6.813 -26.566 -0.666 1.00 43.16 277 GLY A C 1
ATOM 2165 O O . GLY A 1 277 ? 7.158 -25.385 -0.672 1.00 43.16 277 GLY A O 1
ATOM 2166 N N . GLU A 1 278 ? 7.266 -27.443 0.232 1.00 44.47 278 GLU A N 1
ATOM 2167 C CA . GLU A 1 278 ? 8.283 -27.148 1.263 1.00 44.47 278 GLU A CA 1
ATOM 2168 C C . GLU A 1 278 ? 9.615 -26.626 0.679 1.00 44.47 278 GLU A C 1
ATOM 2170 O O . GLU A 1 278 ? 10.454 -26.108 1.409 1.00 44.47 278 GLU A O 1
ATOM 2175 N N . GLU A 1 279 ? 9.789 -26.685 -0.646 1.00 44.56 279 GLU A N 1
ATOM 2176 C CA . GLU A 1 279 ? 10.996 -26.254 -1.354 1.00 44.56 279 GLU A CA 1
ATOM 2177 C C . GLU A 1 279 ? 10.850 -24.937 -2.145 1.00 44.56 279 GLU A C 1
ATOM 2179 O O . GLU A 1 279 ? 11.850 -24.412 -2.639 1.00 44.56 279 GLU A O 1
ATOM 2184 N N . SER A 1 280 ? 9.649 -24.350 -2.271 1.00 45.84 280 SER A N 1
ATOM 2185 C CA . SER A 1 280 ? 9.475 -23.080 -2.996 1.00 45.84 280 SER A CA 1
ATOM 2186 C C . SER A 1 280 ? 9.448 -21.891 -2.033 1.00 45.84 280 SER A C 1
ATOM 2188 O O . SER A 1 280 ? 8.396 -21.510 -1.517 1.00 45.84 280 SER A O 1
ATOM 2190 N N . TRP A 1 281 ? 10.607 -21.270 -1.820 1.00 53.22 281 TRP A N 1
ATOM 2191 C CA . TRP A 1 281 ? 10.773 -19.991 -1.116 1.00 53.22 281 TRP A CA 1
ATOM 2192 C C . TRP A 1 281 ? 10.213 -18.809 -1.931 1.00 53.22 281 TRP A C 1
ATOM 2194 O O . TRP A 1 281 ? 10.911 -17.834 -2.186 1.00 53.22 281 TRP A O 1
ATOM 2204 N N . ASP A 1 282 ? 8.969 -18.890 -2.407 1.00 68.25 282 ASP A N 1
ATOM 2205 C CA . ASP A 1 282 ? 8.360 -17.811 -3.185 1.00 68.25 282 ASP A CA 1
ATOM 2206 C C . ASP A 1 282 ? 8.043 -16.622 -2.262 1.00 68.25 282 ASP A C 1
ATOM 2208 O O . ASP A 1 282 ? 7.080 -16.661 -1.488 1.00 68.25 282 ASP A O 1
ATOM 2212 N N . TYR A 1 283 ? 8.850 -15.553 -2.329 1.00 74.75 283 TYR A N 1
ATOM 2213 C CA . TYR A 1 283 ? 8.651 -14.349 -1.509 1.00 74.75 283 TYR A CA 1
ATOM 2214 C C . TYR A 1 283 ? 7.241 -13.783 -1.634 1.00 74.75 283 TYR A C 1
ATOM 2216 O O . TYR A 1 283 ? 6.715 -13.246 -0.662 1.00 74.75 283 TYR A O 1
ATOM 2224 N N . ARG A 1 284 ? 6.603 -13.943 -2.801 1.00 77.94 284 ARG A N 1
ATOM 2225 C CA . ARG A 1 284 ? 5.245 -13.464 -3.057 1.00 77.94 284 ARG A CA 1
ATOM 2226 C C . ARG A 1 284 ? 4.268 -14.023 -2.040 1.00 77.94 284 ARG A C 1
ATOM 2228 O O . ARG A 1 284 ? 3.412 -13.302 -1.542 1.00 77.94 284 ARG A O 1
ATOM 2235 N N . ARG A 1 285 ? 4.438 -15.294 -1.676 1.00 77.25 285 ARG A N 1
ATOM 2236 C CA . ARG A 1 285 ? 3.592 -15.974 -0.697 1.00 77.25 285 ARG A CA 1
ATOM 2237 C C . ARG A 1 285 ? 3.744 -15.379 0.697 1.00 77.25 285 ARG A C 1
ATOM 2239 O O . ARG A 1 285 ? 2.746 -15.239 1.399 1.00 77.25 285 ARG A O 1
ATOM 2246 N N . ILE A 1 286 ? 4.971 -15.045 1.096 1.00 81.56 286 ILE A N 1
ATOM 2247 C CA . ILE A 1 286 ? 5.249 -14.419 2.394 1.00 81.56 286 ILE A CA 1
ATOM 2248 C C . ILE A 1 286 ? 4.710 -12.985 2.385 1.00 81.56 286 ILE A C 1
ATOM 2250 O O . ILE A 1 286 ? 3.959 -12.609 3.278 1.00 81.56 286 ILE A O 1
ATOM 2254 N N . VAL A 1 287 ? 4.991 -12.212 1.334 1.00 89.12 287 VAL A N 1
ATOM 2255 C CA . VAL A 1 287 ? 4.485 -10.842 1.182 1.00 89.12 287 VAL A CA 1
ATOM 2256 C C . VAL A 1 287 ? 2.963 -10.800 1.265 1.00 89.12 287 VAL A C 1
ATOM 2258 O O . VAL A 1 287 ? 2.419 -10.066 2.088 1.00 89.12 287 VAL A O 1
ATOM 2261 N N . PHE A 1 288 ? 2.266 -11.625 0.483 1.00 87.94 288 PHE A N 1
ATOM 2262 C CA . PHE A 1 288 ? 0.809 -11.658 0.513 1.00 87.94 288 PHE A CA 1
ATOM 2263 C C . PHE A 1 288 ? 0.246 -12.186 1.831 1.00 87.94 288 PHE A C 1
ATOM 2265 O O . PHE A 1 288 ? -0.798 -11.712 2.254 1.00 87.94 288 PHE A O 1
ATOM 2272 N N . ALA A 1 289 ? 0.918 -13.126 2.500 1.00 85.75 289 ALA A N 1
ATOM 2273 C CA . ALA A 1 289 ? 0.502 -13.584 3.822 1.00 85.75 289 ALA A CA 1
ATOM 2274 C C . ALA A 1 289 ? 0.548 -12.460 4.866 1.00 85.75 289 ALA A C 1
ATOM 2276 O O . ALA A 1 289 ? -0.401 -12.293 5.624 1.00 85.75 289 ALA A O 1
ATOM 2277 N N . MET A 1 290 ? 1.631 -11.681 4.896 1.00 90.81 290 MET A N 1
ATOM 2278 C CA . MET A 1 290 ? 1.749 -10.552 5.821 1.00 90.81 290 MET A CA 1
ATOM 2279 C C . MET A 1 290 ? 0.773 -9.429 5.453 1.00 90.81 290 MET A C 1
ATOM 2281 O O . MET A 1 290 ? 0.182 -8.821 6.341 1.00 90.81 290 MET A O 1
ATOM 2285 N N . MET A 1 291 ? 0.568 -9.165 4.159 1.00 94.19 291 MET A N 1
ATOM 2286 C CA . MET A 1 291 ? -0.435 -8.198 3.711 1.00 94.19 291 MET A CA 1
ATOM 2287 C C . MET A 1 291 ? -1.860 -8.625 4.076 1.00 94.19 291 MET A C 1
ATOM 2289 O O . MET A 1 291 ? -2.615 -7.776 4.535 1.00 94.19 291 MET A O 1
ATOM 2293 N N . ASP A 1 292 ? -2.219 -9.905 3.934 1.00 91.56 292 ASP A N 1
ATOM 2294 C CA . ASP A 1 292 ? -3.528 -10.459 4.328 1.00 91.56 292 ASP A CA 1
ATOM 2295 C C . ASP A 1 292 ? -3.833 -10.135 5.793 1.00 91.56 292 ASP A C 1
ATOM 2297 O O . ASP A 1 292 ? -4.800 -9.444 6.106 1.00 91.56 292 ASP A O 1
ATOM 2301 N N . VAL A 1 293 ? -2.950 -10.542 6.705 1.00 92.56 293 VAL A N 1
ATOM 2302 C CA . VAL A 1 293 ? -3.207 -10.404 8.144 1.00 92.56 293 VAL A CA 1
ATOM 2303 C C . VAL A 1 293 ? -3.160 -8.948 8.624 1.00 92.56 293 VAL A C 1
ATOM 2305 O O . VAL A 1 293 ? -4.021 -8.532 9.396 1.00 92.56 293 VAL A O 1
ATOM 2308 N N . ILE A 1 294 ? -2.218 -8.132 8.131 1.00 96.12 294 ILE A N 1
ATOM 2309 C CA . ILE A 1 294 ? -2.110 -6.717 8.528 1.00 96.12 294 ILE A CA 1
ATOM 2310 C C . ILE A 1 294 ? -3.229 -5.867 7.905 1.00 96.12 294 ILE A C 1
ATOM 2312 O O . ILE A 1 294 ? -3.744 -4.954 8.554 1.00 96.12 294 ILE A O 1
ATOM 2316 N N . SER A 1 295 ? -3.636 -6.149 6.663 1.00 95.25 295 SER A N 1
ATOM 2317 C CA . SER A 1 295 ? -4.788 -5.466 6.062 1.00 95.25 295 SER A CA 1
ATOM 2318 C C . SER A 1 295 ? -6.100 -5.895 6.716 1.00 95.25 295 SER A C 1
ATOM 2320 O O . SER A 1 295 ? -6.960 -5.044 6.916 1.00 95.25 295 SER A O 1
ATOM 2322 N N . THR A 1 296 ? -6.232 -7.157 7.141 1.00 93.81 296 THR A N 1
ATOM 2323 C CA . THR A 1 296 ? -7.389 -7.641 7.911 1.00 93.81 296 THR A CA 1
ATOM 2324 C C . THR A 1 296 ? -7.512 -6.914 9.249 1.00 93.81 296 THR A C 1
ATOM 2326 O O . THR A 1 296 ? -8.596 -6.416 9.562 1.00 93.81 296 THR A O 1
ATOM 2329 N N . ASP A 1 297 ? -6.409 -6.775 10.000 1.00 94.88 297 ASP A N 1
ATOM 2330 C CA . ASP A 1 297 ? -6.360 -5.932 11.205 1.00 94.88 297 ASP A CA 1
ATOM 2331 C C . ASP A 1 297 ? -6.872 -4.524 10.888 1.00 94.88 297 ASP A C 1
ATOM 2333 O O . ASP A 1 297 ? -7.774 -4.008 11.546 1.00 94.88 297 ASP A O 1
ATOM 2337 N N . SER A 1 298 ? -6.326 -3.910 9.836 1.00 95.88 298 SER A N 1
ATOM 2338 C CA . SER A 1 298 ? -6.664 -2.542 9.456 1.00 95.88 298 SER A CA 1
ATOM 2339 C C . SER A 1 298 ? -8.122 -2.369 9.034 1.00 95.88 298 SER A C 1
ATOM 2341 O O . SER A 1 298 ? -8.774 -1.414 9.454 1.00 95.88 298 SER A O 1
ATOM 2343 N N . LEU A 1 299 ? -8.660 -3.278 8.223 1.00 94.44 299 LEU A N 1
ATOM 2344 C CA . LEU A 1 299 ? -10.041 -3.247 7.736 1.00 94.44 299 LEU A CA 1
ATOM 2345 C C . LEU A 1 299 ? -11.061 -3.559 8.839 1.00 94.44 299 LEU A C 1
ATOM 2347 O O . LEU A 1 299 ? -12.191 -3.081 8.764 1.00 94.44 299 LEU A O 1
ATOM 2351 N N . SER A 1 300 ? -10.695 -4.357 9.845 1.00 93.50 300 SER A N 1
ATOM 2352 C CA . SER A 1 300 ? -11.536 -4.612 11.023 1.00 93.50 300 SER A CA 1
ATOM 2353 C C . SER A 1 300 ? -11.532 -3.441 12.001 1.00 93.50 300 SER A C 1
ATOM 2355 O O . SER A 1 300 ? -12.585 -3.011 12.471 1.00 93.50 300 SER A O 1
ATOM 2357 N N . ILE A 1 301 ? -10.362 -2.858 12.256 1.00 94.06 301 ILE A N 1
ATOM 2358 C CA . ILE A 1 301 ? -10.227 -1.746 13.197 1.00 94.06 301 ILE A CA 1
ATOM 2359 C C . ILE A 1 301 ? -10.863 -0.462 12.656 1.00 94.06 301 ILE A C 1
ATOM 2361 O O . ILE A 1 301 ? -11.539 0.246 13.403 1.00 94.06 301 ILE A O 1
ATOM 2365 N N . LEU A 1 302 ? -10.689 -0.176 11.363 1.00 93.12 302 LEU A N 1
ATOM 2366 C CA . LEU A 1 302 ? -11.247 1.003 10.687 1.00 93.12 302 LEU A CA 1
ATOM 2367 C C . LEU A 1 302 ? -12.645 0.748 10.096 1.00 93.12 302 LEU A C 1
ATOM 2369 O O . LEU A 1 302 ? -13.054 1.405 9.137 1.00 93.12 302 LEU A O 1
ATOM 2373 N N . ASP A 1 303 ? -13.383 -0.211 10.656 1.00 89.19 303 ASP A N 1
ATOM 2374 C CA . ASP A 1 303 ? -14.715 -0.578 10.187 1.00 89.19 303 ASP A CA 1
ATOM 2375 C C . ASP A 1 303 ? -15.771 0.507 10.482 1.00 89.19 303 ASP A C 1
ATOM 2377 O O . ASP A 1 303 ? -15.707 1.239 11.477 1.00 89.19 303 ASP A O 1
ATOM 2381 N N . ARG A 1 304 ? -16.798 0.587 9.623 1.00 79.31 304 ARG A N 1
ATOM 2382 C CA . ARG A 1 304 ? -17.846 1.630 9.603 1.00 79.31 304 ARG A CA 1
ATOM 2383 C C . ARG A 1 304 ? -18.528 1.888 10.952 1.00 79.31 304 ARG A C 1
ATOM 2385 O O . ARG A 1 304 ? -19.025 2.999 11.181 1.00 79.31 304 ARG A O 1
ATOM 2392 N N . ASN A 1 305 ? -18.583 0.872 11.811 1.00 83.56 305 ASN A N 1
ATOM 2393 C CA . ASN A 1 305 ? -19.239 0.925 13.115 1.00 83.56 305 ASN A CA 1
ATOM 2394 C C . ASN A 1 305 ? -18.403 1.610 14.209 1.00 83.56 305 ASN A C 1
ATOM 2396 O O . ASN A 1 305 ? -18.943 1.888 15.275 1.00 83.56 305 ASN A O 1
ATOM 2400 N N . ARG A 1 306 ? -17.115 1.888 13.966 1.00 84.44 306 ARG A N 1
ATOM 2401 C CA . ARG A 1 306 ? -16.191 2.444 14.978 1.00 84.44 306 ARG A CA 1
ATOM 2402 C C . ARG A 1 306 ? -15.716 3.856 14.694 1.00 84.44 306 ARG A C 1
ATOM 2404 O O . ARG A 1 306 ? -15.294 4.561 15.603 1.00 84.44 306 ARG A O 1
ATOM 2411 N N . VAL A 1 307 ? -15.761 4.254 13.431 1.00 88.75 307 VAL A N 1
ATOM 2412 C CA . VAL A 1 307 ? -15.301 5.565 12.979 1.00 88.75 307 VAL A CA 1
ATOM 2413 C C . VAL A 1 307 ? -16.489 6.442 12.612 1.00 88.75 307 VAL A C 1
ATOM 2415 O O . VAL A 1 307 ? -17.419 6.001 11.936 1.00 88.75 307 VAL A O 1
ATOM 2418 N N . ASP A 1 308 ? -16.450 7.712 13.006 1.00 88.31 308 ASP A N 1
ATOM 2419 C CA . ASP A 1 308 ? -17.483 8.706 12.672 1.00 88.31 308 ASP A CA 1
ATOM 2420 C C . ASP A 1 308 ? -17.196 9.464 11.369 1.00 88.31 308 ASP A C 1
ATOM 2422 O O . ASP A 1 308 ? -17.799 10.497 11.057 1.00 88.31 308 ASP A O 1
ATOM 2426 N N . TRP A 1 309 ? -16.303 8.905 10.554 1.00 92.00 309 TRP A N 1
ATOM 2427 C CA . TRP A 1 309 ? -15.883 9.459 9.275 1.00 92.00 309 TRP A CA 1
ATOM 2428 C C . TRP A 1 309 ? -16.484 8.679 8.098 1.00 92.00 309 TRP A C 1
ATOM 2430 O O . TRP A 1 309 ? -17.036 7.592 8.260 1.00 92.00 309 TRP A O 1
ATOM 2440 N N . LEU A 1 310 ? -16.435 9.274 6.910 1.00 93.00 310 LEU A N 1
ATOM 2441 C CA . LEU A 1 310 ? -16.746 8.673 5.609 1.00 93.00 310 LEU A CA 1
ATOM 2442 C C . LEU A 1 310 ? -15.470 8.331 4.848 1.00 93.00 310 LEU A C 1
ATOM 2444 O O . LEU A 1 310 ? -15.419 7.321 4.152 1.00 93.00 310 LEU A O 1
ATOM 2448 N N . SER A 1 311 ? -14.441 9.164 4.993 1.00 95.56 311 SER A N 1
ATOM 2449 C CA . SER A 1 311 ? -13.140 8.928 4.384 1.00 95.56 311 SER A CA 1
ATOM 2450 C C . SER A 1 311 ? -12.020 9.525 5.221 1.00 95.56 311 SER A C 1
ATOM 2452 O O . SER A 1 311 ? -12.199 10.559 5.870 1.00 95.56 311 SER A O 1
ATOM 2454 N N . LEU A 1 312 ? -10.845 8.916 5.130 1.00 96.62 312 LEU A N 1
ATOM 2455 C CA . LEU A 1 312 ? -9.604 9.397 5.726 1.00 96.62 312 LEU A CA 1
ATOM 2456 C C . LEU A 1 312 ? -8.510 9.312 4.662 1.00 96.62 312 LEU A C 1
ATOM 2458 O O . LEU A 1 312 ? -8.323 8.267 4.059 1.00 96.62 312 LEU A O 1
ATOM 2462 N N . SER A 1 313 ? -7.776 10.392 4.437 1.00 97.62 313 SER A N 1
ATOM 2463 C CA . SER A 1 313 ? -6.634 10.426 3.528 1.00 97.62 313 SER A CA 1
ATOM 2464 C C . SER A 1 313 ? -5.442 11.000 4.263 1.00 97.62 313 SER A C 1
ATOM 2466 O O . SER A 1 313 ? -5.485 12.147 4.698 1.00 97.62 313 SER A O 1
ATOM 2468 N N . THR A 1 314 ? -4.379 10.227 4.429 1.00 97.50 314 THR A N 1
ATOM 2469 C CA . THR A 1 314 ? -3.176 10.687 5.114 1.00 97.50 314 THR A CA 1
ATOM 2470 C C . THR A 1 314 ? -1.929 10.388 4.304 1.00 97.50 314 THR A C 1
ATOM 2472 O O . THR A 1 314 ? -1.835 9.363 3.633 1.00 97.50 314 THR A O 1
ATOM 2475 N N . ARG A 1 315 ? -0.963 11.301 4.341 1.00 97.25 315 ARG A N 1
ATOM 2476 C CA . ARG A 1 315 ? 0.324 11.160 3.668 1.00 97.25 315 ARG A CA 1
ATOM 2477 C C . ARG A 1 315 ? 1.428 11.151 4.707 1.00 97.25 315 ARG A C 1
ATOM 2479 O O . ARG A 1 315 ? 1.518 12.072 5.515 1.00 97.25 315 ARG A O 1
ATOM 2486 N N . ALA A 1 316 ? 2.281 10.139 4.640 1.00 97.19 316 ALA A N 1
ATOM 2487 C CA . ALA A 1 316 ? 3.451 10.018 5.487 1.00 97.19 316 ALA A CA 1
ATOM 2488 C C . ALA A 1 316 ? 4.737 10.009 4.658 1.00 97.19 316 ALA A C 1
ATOM 2490 O O . ALA A 1 316 ? 4.775 9.476 3.543 1.00 97.19 316 ALA A O 1
ATOM 2491 N N . ALA A 1 317 ? 5.789 10.604 5.211 1.00 96.38 317 ALA A N 1
ATOM 2492 C CA . ALA A 1 317 ? 7.164 10.309 4.841 1.00 96.38 317 ALA A CA 1
ATOM 2493 C C . ALA A 1 317 ? 7.600 9.051 5.606 1.00 96.38 317 ALA A C 1
ATOM 2495 O O . ALA A 1 317 ? 7.353 8.950 6.806 1.00 96.38 317 ALA A O 1
ATOM 2496 N N . VAL A 1 318 ? 8.185 8.074 4.911 1.00 93.94 318 VAL A N 1
ATOM 2497 C CA . VAL A 1 318 ? 8.494 6.738 5.475 1.00 93.94 318 VAL A CA 1
ATOM 2498 C C . VAL A 1 318 ? 9.980 6.378 5.413 1.00 93.94 318 VAL A C 1
ATOM 2500 O O . VAL A 1 318 ? 10.372 5.255 5.724 1.00 93.94 318 VAL A O 1
ATOM 2503 N N . ASN A 1 319 ? 10.809 7.339 5.013 1.00 85.69 319 ASN A N 1
ATOM 2504 C CA . ASN A 1 319 ? 12.267 7.243 4.977 1.00 85.69 319 ASN A CA 1
ATOM 2505 C C . ASN A 1 319 ? 12.920 7.341 6.369 1.00 85.69 319 ASN A C 1
ATOM 2507 O O . ASN A 1 319 ? 14.122 7.125 6.486 1.00 85.69 319 ASN A O 1
ATOM 2511 N N . GLU A 1 320 ? 12.152 7.684 7.402 1.00 81.75 320 GLU A N 1
ATOM 2512 C CA . GLU A 1 320 ? 12.593 7.720 8.798 1.00 81.75 320 GLU A CA 1
ATOM 2513 C C . GLU A 1 320 ? 12.179 6.441 9.551 1.00 81.75 320 GLU A C 1
ATOM 2515 O O . GLU A 1 320 ? 11.326 5.673 9.092 1.00 81.75 320 GLU A O 1
ATOM 2520 N N . GLU A 1 321 ? 12.757 6.221 10.738 1.00 82.38 321 GLU A N 1
ATOM 2521 C CA . GLU A 1 321 ? 12.462 5.069 11.613 1.00 82.38 321 GLU A CA 1
ATOM 2522 C C . GLU A 1 321 ? 10.986 5.006 12.035 1.00 82.38 321 GLU A C 1
ATOM 2524 O O . GLU A 1 321 ? 10.433 3.924 12.229 1.00 82.38 321 GLU A O 1
ATOM 2529 N N . ASN A 1 322 ? 10.294 6.147 12.067 1.00 87.44 322 ASN A N 1
ATOM 2530 C CA . ASN A 1 322 ? 8.849 6.227 12.259 1.00 87.44 322 ASN A CA 1
ATOM 2531 C C . ASN A 1 322 ? 8.210 7.049 11.134 1.00 87.44 322 ASN A C 1
ATOM 2533 O O . ASN A 1 322 ? 8.766 8.086 10.773 1.00 87.44 322 ASN A O 1
ATOM 2537 N N . PRO A 1 323 ? 7.044 6.645 10.591 1.00 92.69 323 PRO A N 1
ATOM 2538 C CA . PRO A 1 323 ? 6.367 7.455 9.590 1.00 92.69 323 PRO A CA 1
ATOM 2539 C C . PRO A 1 323 ? 5.987 8.832 10.141 1.00 92.69 323 PRO A C 1
ATOM 2541 O O . PRO A 1 323 ? 5.321 8.937 11.176 1.00 92.69 323 PRO A O 1
ATOM 2544 N N . VAL A 1 324 ? 6.377 9.885 9.425 1.00 96.06 324 VAL A N 1
ATOM 2545 C CA . VAL A 1 324 ? 6.050 11.274 9.768 1.00 96.06 324 VAL A CA 1
ATOM 2546 C C . VAL A 1 324 ? 4.898 11.736 8.890 1.00 96.06 324 VAL A C 1
ATOM 2548 O O . VAL A 1 324 ? 5.039 11.862 7.673 1.00 96.06 324 VAL A O 1
ATOM 2551 N N . PHE A 1 325 ? 3.742 11.993 9.496 1.00 96.00 325 PHE A N 1
ATOM 2552 C CA . PHE A 1 325 ? 2.522 12.327 8.763 1.00 96.00 325 PHE A CA 1
ATOM 2553 C C . PHE A 1 325 ? 2.498 13.815 8.394 1.00 96.00 325 PHE A C 1
ATOM 2555 O O . PHE A 1 325 ? 2.374 14.688 9.251 1.00 96.00 325 PHE A O 1
ATOM 2562 N N . SER A 1 326 ? 2.615 14.132 7.107 1.00 94.69 326 SER A N 1
ATOM 2563 C CA . SER A 1 326 ? 2.655 15.519 6.633 1.00 94.69 326 SER A CA 1
ATOM 2564 C C . SER A 1 326 ? 1.266 16.154 6.607 1.00 94.69 326 SER A C 1
ATOM 2566 O O . SER A 1 326 ? 1.103 17.330 6.934 1.00 94.69 326 SER A O 1
ATOM 2568 N N . THR A 1 327 ? 0.258 15.384 6.199 1.00 95.88 327 THR A N 1
ATOM 2569 C CA . THR A 1 327 ? -1.107 15.873 5.987 1.00 95.88 327 THR A CA 1
ATOM 2570 C C . THR A 1 327 ? -2.092 14.748 6.231 1.00 95.88 327 THR A C 1
ATOM 2572 O O . THR A 1 327 ? -1.893 13.646 5.725 1.00 95.88 327 THR A O 1
ATOM 2575 N N . THR A 1 328 ? -3.168 15.047 6.949 1.00 97.00 328 THR A N 1
ATOM 2576 C CA . THR A 1 328 ? -4.294 14.143 7.166 1.00 97.00 328 THR A CA 1
ATOM 2577 C C . THR A 1 328 ? -5.587 14.894 6.895 1.00 97.00 328 THR A C 1
ATOM 2579 O O . THR A 1 328 ? -5.834 15.935 7.491 1.00 97.00 328 THR A O 1
ATOM 2582 N N . ASN A 1 329 ? -6.407 14.370 5.993 1.00 96.81 329 ASN A N 1
ATOM 2583 C CA . ASN A 1 329 ? -7.722 14.879 5.644 1.00 96.81 329 ASN A CA 1
ATOM 2584 C C . ASN A 1 329 ? -8.775 13.871 6.091 1.00 96.81 329 ASN A C 1
ATOM 2586 O O . ASN A 1 329 ? -8.718 12.704 5.709 1.00 96.81 329 ASN A O 1
ATOM 2590 N N . ILE A 1 330 ? -9.750 14.326 6.865 1.00 95.94 330 ILE A N 1
ATOM 2591 C CA . ILE A 1 330 ? -10.868 13.519 7.346 1.00 95.94 330 ILE A CA 1
ATOM 2592 C C . ILE A 1 330 ? -12.154 14.146 6.835 1.00 95.94 330 ILE A C 1
ATOM 2594 O O . ILE A 1 330 ? -12.338 15.356 6.942 1.00 95.94 330 ILE A O 1
ATOM 2598 N N . MET A 1 331 ? -13.050 13.320 6.307 1.00 95.88 331 MET A N 1
ATOM 2599 C CA . MET A 1 331 ? -14.415 13.719 5.978 1.00 95.88 331 MET A CA 1
ATOM 2600 C C . MET A 1 331 ? -15.360 13.023 6.947 1.00 95.88 331 MET A C 1
ATOM 2602 O O . MET A 1 331 ? -15.473 11.804 6.904 1.00 95.88 331 MET A O 1
ATOM 2606 N N . ALA A 1 332 ? -16.024 13.765 7.823 1.00 92.75 332 ALA A N 1
ATOM 2607 C CA . ALA A 1 332 ? -16.966 13.235 8.800 1.00 92.75 332 ALA A CA 1
ATOM 2608 C C . ALA A 1 332 ? -18.301 12.805 8.156 1.00 92.75 332 ALA A C 1
ATOM 2610 O O . ALA A 1 332 ? -18.676 13.272 7.078 1.00 92.75 332 ALA A O 1
ATOM 2611 N N . LYS A 1 333 ? -19.067 11.941 8.839 1.00 91.12 333 LYS A N 1
ATOM 2612 C CA . LYS A 1 333 ? -20.404 11.472 8.397 1.00 91.12 333 LYS A CA 1
ATOM 2613 C C . LYS A 1 333 ? -21.434 12.588 8.219 1.00 91.12 333 LYS A C 1
ATOM 2615 O O . LYS A 1 333 ? -22.330 12.466 7.390 1.00 91.12 333 LYS A O 1
ATOM 2620 N N . ASN A 1 334 ? -21.295 13.683 8.959 1.00 90.62 334 ASN A N 1
ATOM 2621 C CA . ASN A 1 334 ? -22.128 14.883 8.830 1.00 90.62 334 ASN A CA 1
ATOM 2622 C C . ASN A 1 334 ? -21.723 15.785 7.639 1.00 90.62 334 ASN A C 1
ATOM 2624 O O . ASN A 1 334 ? -22.351 16.819 7.419 1.00 90.62 334 ASN A O 1
ATOM 2628 N N . GLY A 1 335 ? -20.681 15.415 6.886 1.00 89.31 335 GLY A N 1
ATOM 2629 C CA . GLY A 1 335 ? -20.159 16.170 5.752 1.00 89.31 335 GLY A CA 1
ATOM 2630 C C . GLY A 1 335 ? -19.132 17.252 6.103 1.00 89.31 335 GLY A C 1
ATOM 2631 O O . GLY A 1 335 ? -18.720 17.983 5.202 1.00 89.31 335 GLY A O 1
ATOM 2632 N N . THR A 1 336 ? -18.711 17.387 7.366 1.00 92.75 336 THR A N 1
ATOM 2633 C CA . THR A 1 336 ? -17.629 18.313 7.731 1.00 92.75 336 THR A CA 1
ATOM 2634 C C . THR A 1 336 ? -16.267 17.722 7.377 1.00 92.75 336 THR A C 1
ATOM 2636 O O . THR A 1 336 ? -16.014 16.537 7.576 1.00 92.75 336 THR A O 1
ATOM 2639 N N . GLY A 1 337 ? -15.383 18.551 6.823 1.00 91.38 337 GLY A N 1
ATOM 2640 C CA . GLY A 1 337 ? -14.014 18.170 6.487 1.00 91.38 337 GLY A CA 1
ATOM 2641 C C . GLY A 1 337 ? -13.016 18.811 7.445 1.00 91.38 337 GLY A C 1
ATOM 2642 O O . GLY A 1 337 ? -13.129 20.001 7.740 1.00 91.38 337 GLY A O 1
ATOM 2643 N N . TYR A 1 338 ? -12.023 18.045 7.885 1.00 91.69 338 TYR A N 1
ATOM 2644 C CA . TYR A 1 338 ? -10.920 18.524 8.716 1.00 91.69 338 TYR A CA 1
ATOM 2645 C C . TYR A 1 338 ? -9.595 18.184 8.049 1.00 91.69 338 TYR A C 1
ATOM 2647 O O . TYR A 1 338 ? -9.428 17.088 7.517 1.00 91.69 338 TYR A O 1
ATOM 2655 N N . MET A 1 339 ? -8.651 19.119 8.101 1.00 94.38 339 MET A N 1
ATOM 2656 C CA . MET A 1 339 ? -7.279 18.899 7.664 1.00 94.38 339 MET A CA 1
ATOM 2657 C C . MET A 1 339 ? -6.348 19.165 8.841 1.00 94.38 339 MET A C 1
ATOM 2659 O O . MET A 1 339 ? -6.369 20.252 9.418 1.00 94.38 339 MET A O 1
ATOM 2663 N N . THR A 1 340 ? -5.524 18.183 9.182 1.00 93.50 340 THR A N 1
ATOM 2664 C CA . THR A 1 340 ? -4.445 18.311 10.163 1.00 93.50 340 THR A CA 1
ATOM 2665 C C . THR A 1 340 ? -3.098 18.083 9.485 1.00 93.50 340 THR A C 1
ATOM 2667 O O . THR A 1 340 ? -3.003 17.501 8.402 1.00 93.50 340 THR A O 1
ATOM 2670 N N . GLY A 1 341 ? -2.033 18.576 10.109 1.00 91.31 341 GLY A N 1
ATOM 2671 C CA . GLY A 1 341 ? -0.666 18.441 9.615 1.00 91.31 341 GLY A CA 1
ATOM 2672 C C . GLY A 1 341 ? 0.328 18.374 10.765 1.00 91.31 341 GLY A C 1
ATOM 2673 O O . GLY A 1 341 ? -0.060 18.160 11.916 1.00 91.31 341 GLY A O 1
ATOM 2674 N N . ASN A 1 342 ? 1.609 18.572 10.458 1.00 90.25 342 ASN A N 1
ATOM 2675 C CA . ASN A 1 342 ? 2.695 18.601 11.445 1.00 90.25 342 ASN A CA 1
ATOM 2676 C C . ASN A 1 342 ? 2.767 17.326 12.302 1.00 90.25 342 ASN A C 1
ATOM 2678 O O . ASN A 1 342 ? 2.851 17.395 13.525 1.00 90.25 342 ASN A O 1
ATOM 2682 N N . ASN A 1 343 ? 2.716 16.159 11.657 1.00 93.94 343 ASN A N 1
ATOM 2683 C CA . ASN A 1 343 ? 2.764 14.848 12.303 1.00 93.94 343 ASN A CA 1
ATOM 2684 C C . ASN A 1 343 ? 1.601 14.560 13.268 1.00 93.94 343 ASN A C 1
ATOM 2686 O O . ASN A 1 343 ? 1.729 13.700 14.134 1.00 93.94 343 ASN A O 1
ATOM 2690 N N . THR A 1 344 ? 0.457 15.231 13.118 1.00 93.69 344 THR A N 1
ATOM 2691 C CA . THR A 1 344 ? -0.767 14.946 13.885 1.00 93.69 344 THR A CA 1
ATOM 2692 C C . THR A 1 344 ? -1.865 14.407 12.969 1.00 93.69 344 THR A C 1
ATOM 2694 O O . THR A 1 344 ? -2.088 14.933 11.873 1.00 93.69 344 THR A O 1
ATOM 2697 N N . MET A 1 345 ? -2.571 13.362 13.408 1.00 94.12 345 MET A N 1
ATOM 2698 C CA . MET A 1 345 ? -3.692 12.772 12.660 1.00 94.12 345 MET A CA 1
ATOM 2699 C C . MET A 1 345 ? -5.065 13.220 13.190 1.00 94.12 345 MET A C 1
ATOM 2701 O O . MET A 1 345 ? -6.095 12.733 12.727 1.00 94.12 345 MET A O 1
ATOM 2705 N N . GLY A 1 346 ? -5.096 14.154 14.148 1.00 91.75 346 GLY A N 1
ATOM 2706 C CA . GLY A 1 346 ? -6.333 14.659 14.743 1.00 91.75 346 GLY A CA 1
ATOM 2707 C C . GLY A 1 346 ? -7.116 13.543 15.429 1.00 91.75 346 GLY A C 1
ATOM 2708 O O . GLY A 1 346 ? -6.575 12.813 16.252 1.00 91.75 346 GLY A O 1
ATOM 2709 N N . GLU A 1 347 ? -8.384 13.374 15.067 1.00 90.69 347 GLU A N 1
ATOM 2710 C CA . GLU A 1 347 ? -9.219 12.295 15.607 1.00 90.69 347 GLU A CA 1
ATOM 2711 C C . GLU A 1 347 ? -8.740 10.894 15.164 1.00 90.69 347 GLU A C 1
ATOM 2713 O O . GLU A 1 347 ? -9.004 9.905 15.845 1.00 90.69 347 GLU A O 1
ATOM 2718 N N . ALA A 1 348 ? -7.972 10.798 14.068 1.00 93.00 348 ALA A N 1
ATOM 2719 C CA . ALA A 1 348 ? -7.388 9.546 13.577 1.00 93.00 348 ALA A CA 1
ATOM 2720 C C . ALA A 1 348 ? -6.129 9.091 14.315 1.00 93.00 348 ALA A C 1
ATOM 2722 O O . ALA A 1 348 ? -5.593 8.026 14.011 1.00 93.00 348 ALA A O 1
ATOM 2723 N N . GLU A 1 349 ? -5.690 9.841 15.325 1.00 94.00 349 GLU A N 1
ATOM 2724 C CA . GLU A 1 349 ? -4.496 9.532 16.109 1.00 94.00 349 GLU A CA 1
ATOM 2725 C C . GLU A 1 349 ? -4.569 8.158 16.793 1.00 94.00 349 GLU A C 1
ATOM 2727 O O . GLU A 1 349 ? -3.582 7.424 16.821 1.00 94.00 349 GLU A O 1
ATOM 2732 N N . VAL A 1 350 ? -5.759 7.764 17.256 1.00 92.25 350 VAL A N 1
ATOM 2733 C CA . VAL A 1 350 ? -6.005 6.455 17.887 1.00 92.25 350 VAL A CA 1
ATOM 2734 C C . VAL A 1 350 ? -5.718 5.291 16.927 1.00 92.25 350 VAL A C 1
ATOM 2736 O O . VAL A 1 350 ? -5.332 4.209 17.359 1.00 92.25 350 VAL A O 1
ATOM 2739 N N . TYR A 1 351 ? -5.830 5.524 15.617 1.00 94.56 351 TYR A N 1
ATOM 2740 C CA . TYR A 1 351 ? -5.605 4.521 14.574 1.00 94.56 351 TYR A CA 1
ATOM 2741 C C . TYR A 1 351 ? -4.209 4.595 13.947 1.00 94.56 351 TYR A C 1
ATOM 2743 O O . TYR A 1 351 ? -3.908 3.826 13.029 1.00 94.56 351 TYR A O 1
ATOM 2751 N N . ARG A 1 352 ? -3.323 5.477 14.437 1.00 95.56 352 ARG A N 1
ATOM 2752 C CA . ARG A 1 352 ? -1.969 5.653 13.886 1.00 95.56 352 ARG A CA 1
ATOM 2753 C C . ARG A 1 352 ? -1.213 4.333 13.792 1.00 95.56 352 ARG A C 1
ATOM 2755 O O . ARG A 1 352 ? -0.624 4.047 12.758 1.00 95.56 352 ARG A O 1
ATOM 2762 N N . ALA A 1 353 ? -1.235 3.520 14.849 1.00 95.94 353 ALA A N 1
ATOM 2763 C CA . ALA A 1 353 ? -0.528 2.239 14.876 1.00 95.94 353 ALA A CA 1
ATOM 2764 C C . ALA A 1 353 ? -1.023 1.281 13.779 1.00 95.94 353 ALA A C 1
ATOM 2766 O O . ALA A 1 353 ? -0.216 0.642 13.109 1.00 95.94 353 ALA A O 1
ATOM 2767 N N . THR A 1 354 ? -2.338 1.246 13.553 1.00 96.06 354 THR A N 1
ATOM 2768 C CA . THR A 1 354 ? -2.972 0.442 12.500 1.00 96.06 354 THR A CA 1
ATOM 2769 C C . THR A 1 354 ? -2.482 0.870 11.113 1.00 96.06 354 THR A C 1
ATOM 2771 O O . THR A 1 354 ? -1.993 0.052 10.334 1.00 96.06 354 THR A O 1
ATOM 2774 N N . ILE A 1 355 ? -2.548 2.174 10.830 1.00 97.00 355 ILE A N 1
ATOM 2775 C CA . ILE A 1 355 ? -2.171 2.754 9.533 1.00 97.00 355 ILE A CA 1
ATOM 2776 C C . ILE A 1 355 ? -0.665 2.599 9.291 1.00 97.00 355 ILE A C 1
ATOM 2778 O O . ILE A 1 355 ? -0.251 2.196 8.206 1.00 97.00 355 ILE A O 1
ATOM 2782 N N . THR A 1 356 ? 0.157 2.846 10.312 1.00 97.25 356 THR A N 1
ATOM 2783 C CA . THR A 1 356 ? 1.612 2.666 10.258 1.00 97.25 356 THR A CA 1
ATOM 2784 C C . THR A 1 356 ? 1.998 1.216 9.983 1.00 97.25 356 THR A C 1
ATOM 2786 O O . THR A 1 356 ? 2.848 0.986 9.126 1.00 97.25 356 THR A O 1
ATOM 2789 N N . ASN A 1 357 ? 1.371 0.235 10.644 1.00 97.56 357 ASN A N 1
ATOM 2790 C CA . ASN A 1 357 ? 1.647 -1.182 10.382 1.00 97.56 357 ASN A CA 1
ATOM 2791 C C . ASN A 1 357 ? 1.399 -1.531 8.908 1.00 97.56 357 ASN A C 1
ATOM 2793 O O . ASN A 1 357 ? 2.246 -2.156 8.266 1.00 97.56 357 ASN A O 1
ATOM 2797 N N . LEU A 1 358 ? 0.273 -1.070 8.354 1.00 97.56 358 LEU A N 1
ATOM 2798 C CA . LEU A 1 358 ? -0.073 -1.311 6.956 1.00 97.56 358 LEU A CA 1
ATOM 2799 C C . LEU A 1 358 ? 0.872 -0.587 5.980 1.00 97.56 358 LEU A C 1
ATOM 2801 O O . LEU A 1 358 ? 1.301 -1.164 4.981 1.00 97.56 358 LEU A O 1
ATOM 2805 N N . MET A 1 359 ? 1.260 0.654 6.283 1.00 97.81 359 MET A N 1
ATOM 2806 C CA . MET A 1 359 ? 2.267 1.375 5.499 1.00 97.81 359 MET A CA 1
ATOM 2807 C C . MET A 1 359 ? 3.623 0.659 5.518 1.00 97.81 359 MET A C 1
ATOM 2809 O O . MET A 1 359 ? 4.250 0.539 4.468 1.00 97.81 359 MET A O 1
ATOM 2813 N N . ARG A 1 360 ? 4.065 0.144 6.673 1.00 97.06 360 ARG A N 1
ATOM 2814 C CA . ARG A 1 360 ? 5.353 -0.552 6.826 1.00 97.06 360 ARG A CA 1
ATOM 2815 C C . ARG A 1 360 ? 5.405 -1.876 6.076 1.00 97.06 360 ARG A C 1
ATOM 2817 O O . ARG A 1 360 ? 6.382 -2.128 5.374 1.00 97.06 360 ARG A O 1
ATOM 2824 N N . VAL A 1 361 ? 4.360 -2.704 6.164 1.00 96.62 361 VAL A N 1
ATOM 2825 C CA . VAL A 1 361 ? 4.331 -3.974 5.413 1.00 96.62 361 VAL A CA 1
ATOM 2826 C C . VAL A 1 361 ? 4.380 -3.718 3.905 1.00 96.62 361 VAL A C 1
ATOM 2828 O O . VAL A 1 361 ? 5.132 -4.382 3.192 1.00 96.62 361 VAL A O 1
ATOM 2831 N N . VAL A 1 362 ? 3.655 -2.704 3.420 1.00 97.44 362 VAL A N 1
ATOM 2832 C CA . VAL A 1 362 ? 3.671 -2.305 2.008 1.00 97.44 362 VAL A CA 1
ATOM 2833 C C . VAL A 1 362 ? 5.020 -1.711 1.604 1.00 97.44 362 VAL A C 1
ATOM 2835 O O . VAL A 1 362 ? 5.547 -2.071 0.553 1.00 97.44 362 VAL A O 1
ATOM 2838 N N . GLN A 1 363 ? 5.614 -0.855 2.436 1.00 97.31 363 GLN A N 1
ATOM 2839 C CA . GLN A 1 363 ? 6.944 -0.296 2.205 1.00 97.31 363 GLN A CA 1
ATOM 2840 C C . GLN A 1 363 ? 7.984 -1.401 2.011 1.00 97.31 363 GLN A C 1
ATOM 2842 O O . GLN A 1 363 ? 8.662 -1.424 0.984 1.00 97.31 363 GLN A O 1
ATOM 2847 N N . HIS A 1 364 ? 8.079 -2.326 2.970 1.00 95.88 364 HIS A N 1
ATOM 2848 C CA . HIS A 1 364 ? 9.052 -3.415 2.937 1.00 95.88 364 HIS A CA 1
ATOM 2849 C C . HIS A 1 364 ? 8.820 -4.349 1.747 1.00 95.88 364 HIS A C 1
ATOM 2851 O O . HIS A 1 364 ? 9.784 -4.824 1.146 1.00 95.88 364 HIS A O 1
ATOM 2857 N N . ALA A 1 365 ? 7.561 -4.572 1.362 1.00 95.38 365 ALA A N 1
ATOM 2858 C CA . ALA A 1 365 ? 7.225 -5.379 0.199 1.00 95.38 365 ALA A CA 1
ATOM 2859 C C . ALA A 1 365 ? 7.673 -4.713 -1.105 1.00 95.38 365 ALA A C 1
ATOM 2861 O O . ALA A 1 365 ? 8.297 -5.364 -1.938 1.00 95.38 365 ALA A O 1
ATOM 2862 N N . VAL A 1 366 ? 7.396 -3.416 -1.275 1.00 95.94 366 VAL A N 1
ATOM 2863 C CA . VAL A 1 366 ? 7.816 -2.650 -2.458 1.00 95.94 366 VAL A CA 1
ATOM 2864 C C . VAL A 1 366 ? 9.340 -2.560 -2.533 1.00 95.94 366 VAL A C 1
ATOM 2866 O O . VAL A 1 366 ? 9.908 -2.739 -3.603 1.00 95.94 366 VAL A O 1
ATOM 2869 N N . GLN A 1 367 ? 10.012 -2.331 -1.406 1.00 94.19 367 GLN A N 1
ATOM 2870 C CA . GLN A 1 367 ? 11.473 -2.321 -1.321 1.00 94.19 367 GLN A CA 1
ATOM 2871 C C . GLN A 1 367 ? 12.088 -3.671 -1.709 1.00 94.19 367 GLN A C 1
ATOM 2873 O O . GLN A 1 367 ? 13.030 -3.710 -2.499 1.00 94.19 367 GLN A O 1
ATOM 2878 N N . LEU A 1 368 ? 11.529 -4.781 -1.218 1.00 91.81 368 LEU A N 1
ATOM 2879 C CA . LEU A 1 368 ? 11.947 -6.122 -1.623 1.00 91.81 368 LEU A CA 1
ATOM 2880 C C . LEU A 1 368 ? 11.735 -6.350 -3.128 1.00 91.81 368 LEU A C 1
ATOM 2882 O O . LEU A 1 368 ? 12.624 -6.869 -3.799 1.00 91.81 368 LEU A O 1
ATOM 2886 N N . ASP A 1 369 ? 10.591 -5.925 -3.664 1.00 90.19 369 ASP A N 1
ATOM 2887 C CA . ASP A 1 369 ? 10.230 -6.089 -5.076 1.00 90.19 369 ASP A CA 1
ATOM 2888 C C . ASP A 1 369 ? 11.154 -5.296 -6.021 1.00 90.19 369 ASP A C 1
ATOM 2890 O O . ASP A 1 369 ? 11.525 -5.775 -7.093 1.00 90.19 369 ASP A O 1
ATOM 2894 N N . LEU A 1 370 ? 11.617 -4.122 -5.578 1.00 89.94 370 LEU A N 1
ATOM 2895 C CA . LEU A 1 370 ? 12.636 -3.306 -6.252 1.00 89.94 370 LEU A CA 1
ATOM 2896 C C . LEU A 1 370 ? 14.071 -3.829 -6.050 1.00 89.94 370 LEU A C 1
ATOM 2898 O O . LEU A 1 370 ? 15.020 -3.224 -6.543 1.00 89.94 370 LEU A O 1
ATOM 2902 N N . SER A 1 371 ? 14.252 -4.956 -5.350 1.00 88.06 371 SER A N 1
ATOM 2903 C CA . SER A 1 371 ? 15.562 -5.508 -4.969 1.00 88.06 371 SER A CA 1
ATOM 2904 C C . SER A 1 371 ? 16.400 -4.569 -4.084 1.00 88.06 371 SER A C 1
ATOM 2906 O O . SER A 1 371 ? 17.628 -4.632 -4.103 1.00 88.06 371 SER A O 1
ATOM 2908 N N . ASN A 1 372 ? 15.740 -3.721 -3.289 1.00 90.62 372 ASN A N 1
ATOM 2909 C CA . ASN A 1 372 ? 16.344 -2.854 -2.275 1.00 90.62 372 ASN A CA 1
ATOM 2910 C C . ASN A 1 372 ? 15.688 -3.045 -0.892 1.00 90.62 372 ASN A C 1
ATOM 2912 O O . ASN A 1 372 ? 15.110 -2.095 -0.361 1.00 90.62 372 ASN A O 1
ATOM 2916 N N . PRO A 1 373 ? 15.702 -4.257 -0.306 1.00 87.88 373 PRO A N 1
ATOM 2917 C CA . PRO A 1 373 ? 14.956 -4.522 0.920 1.00 87.88 373 PRO A CA 1
ATOM 2918 C C . PRO A 1 373 ? 15.385 -3.625 2.094 1.00 87.88 373 PRO A C 1
ATOM 2920 O O . PRO A 1 373 ? 14.517 -3.177 2.833 1.00 87.88 373 PRO A O 1
ATOM 2923 N N . GLY A 1 374 ? 16.674 -3.308 2.245 1.00 86.75 374 GLY A N 1
ATOM 2924 C CA . GLY A 1 374 ? 17.209 -2.724 3.481 1.00 86.75 374 GLY A CA 1
ATOM 2925 C C . GLY A 1 374 ? 17.485 -3.795 4.546 1.00 86.75 374 GLY A C 1
ATOM 2926 O O . GLY A 1 374 ? 17.069 -4.946 4.415 1.00 86.75 374 GLY A O 1
ATOM 2927 N N . SER A 1 375 ? 18.242 -3.454 5.590 1.00 89.12 375 SER A N 1
ATOM 2928 C CA . SER A 1 375 ? 18.646 -4.404 6.647 1.00 89.12 375 SER A CA 1
ATOM 2929 C C . SER A 1 375 ? 17.537 -4.723 7.659 1.00 89.12 375 SER A C 1
ATOM 2931 O O . SER A 1 375 ? 17.563 -5.757 8.327 1.00 89.12 375 SER A O 1
ATOM 2933 N N . ASP A 1 376 ? 16.578 -3.817 7.784 1.00 91.31 376 ASP A N 1
ATOM 2934 C CA . ASP A 1 376 ? 15.409 -3.853 8.661 1.00 91.31 376 ASP A CA 1
ATOM 2935 C C . ASP A 1 376 ? 14.156 -4.405 7.963 1.00 91.31 376 ASP A C 1
ATOM 2937 O O . ASP A 1 376 ? 13.076 -4.462 8.551 1.00 91.31 376 ASP A O 1
ATOM 2941 N N . ASN A 1 377 ? 14.289 -4.868 6.719 1.00 91.81 377 ASN A N 1
ATOM 2942 C CA . ASN A 1 377 ? 13.170 -5.424 5.980 1.00 91.81 377 ASN A CA 1
ATOM 2943 C C . ASN A 1 377 ? 12.650 -6.709 6.628 1.00 91.81 377 ASN A C 1
ATOM 2945 O O . ASN A 1 377 ? 13.348 -7.720 6.690 1.00 91.81 377 ASN A O 1
ATOM 2949 N N . ILE A 1 378 ? 11.381 -6.703 7.018 1.00 91.38 378 ILE A N 1
ATOM 2950 C CA . ILE A 1 378 ? 10.722 -7.842 7.673 1.00 91.38 378 ILE A CA 1
ATOM 2951 C C . ILE A 1 378 ? 10.692 -9.124 6.827 1.00 91.38 378 ILE A C 1
ATOM 2953 O O . ILE A 1 378 ? 10.561 -10.211 7.383 1.00 91.38 378 ILE A O 1
ATOM 2957 N N . PHE A 1 379 ? 10.803 -9.022 5.499 1.00 87.88 379 PHE A N 1
ATOM 2958 C CA . PHE A 1 379 ? 10.757 -10.180 4.604 1.00 87.88 379 PHE A CA 1
ATOM 2959 C C . PHE A 1 379 ? 12.120 -10.844 4.405 1.00 87.88 379 PHE A C 1
ATOM 2961 O O . PHE A 1 379 ? 12.174 -12.014 4.035 1.00 87.88 379 PHE A O 1
ATOM 2968 N N . THR A 1 380 ? 13.214 -10.125 4.663 1.00 86.69 380 THR A N 1
ATOM 2969 C CA . THR A 1 380 ? 14.576 -10.686 4.647 1.00 86.69 380 THR A CA 1
ATOM 2970 C C . THR A 1 380 ? 15.152 -10.865 6.050 1.00 86.69 380 THR A C 1
ATOM 2972 O O . THR A 1 380 ? 16.109 -11.612 6.228 1.00 86.69 380 THR A O 1
ATOM 2975 N N . ASN A 1 381 ? 14.579 -10.194 7.049 1.00 86.94 381 ASN A N 1
ATOM 2976 C CA . ASN A 1 381 ? 15.004 -10.215 8.438 1.00 86.94 381 ASN A CA 1
ATOM 2977 C C . ASN A 1 381 ? 13.780 -10.314 9.366 1.00 86.94 381 ASN A C 1
ATOM 2979 O O . ASN A 1 381 ? 13.202 -9.308 9.777 1.00 86.94 381 ASN A O 1
ATOM 2983 N N . SER A 1 382 ? 13.405 -11.537 9.745 1.00 86.00 382 SER A N 1
ATOM 2984 C CA . SER A 1 382 ? 12.255 -11.785 10.628 1.00 86.00 382 SER A CA 1
ATOM 2985 C C . SER A 1 382 ? 12.411 -11.162 12.019 1.00 86.00 382 SER A C 1
ATOM 2987 O O . SER A 1 382 ? 11.413 -10.817 12.650 1.00 86.00 382 SER A O 1
ATOM 2989 N N . SER A 1 383 ? 13.645 -10.944 12.491 1.00 88.31 383 SER A N 1
ATOM 2990 C CA . SER A 1 383 ? 13.885 -10.292 13.786 1.00 88.31 383 SER A CA 1
ATOM 2991 C C . SER A 1 383 ? 13.418 -8.831 13.816 1.00 88.31 383 SER A C 1
ATOM 2993 O O . SER A 1 383 ? 13.095 -8.312 14.884 1.00 88.31 383 SER A O 1
ATOM 2995 N N . ALA A 1 384 ? 13.291 -8.189 12.648 1.00 89.69 384 ALA A N 1
ATOM 2996 C CA . ALA A 1 384 ? 12.802 -6.820 12.527 1.00 89.69 384 ALA A CA 1
ATOM 2997 C C . ALA A 1 384 ? 11.277 -6.695 12.701 1.00 89.69 384 ALA A C 1
ATOM 2999 O O . ALA A 1 384 ? 10.773 -5.585 12.858 1.00 89.69 384 ALA A O 1
ATOM 3000 N N . ILE A 1 385 ? 10.513 -7.798 12.703 1.00 90.25 385 ILE A N 1
ATOM 3001 C CA . ILE A 1 385 ? 9.041 -7.765 12.823 1.00 90.25 385 ILE A CA 1
ATOM 3002 C C . ILE A 1 385 ? 8.608 -7.081 14.126 1.00 90.25 385 ILE A C 1
ATOM 3004 O O . ILE A 1 385 ? 7.729 -6.217 14.115 1.00 90.25 385 ILE A O 1
ATOM 3008 N N . ASN A 1 386 ? 9.256 -7.424 15.243 1.00 91.94 386 ASN A N 1
ATOM 3009 C CA . ASN A 1 386 ? 8.886 -6.911 16.562 1.00 91.94 386 ASN A CA 1
ATOM 3010 C C . ASN A 1 386 ? 9.166 -5.405 16.724 1.00 91.94 386 ASN A C 1
ATOM 3012 O O . ASN A 1 386 ? 8.415 -4.716 17.413 1.00 91.94 386 ASN A O 1
ATOM 3016 N N . SER A 1 387 ? 10.224 -4.889 16.089 1.00 92.44 387 SER A N 1
ATOM 3017 C CA . SER A 1 387 ? 10.542 -3.454 16.086 1.00 92.44 387 SER A CA 1
ATOM 3018 C C . SER A 1 387 ? 9.739 -2.670 15.045 1.00 92.44 387 SER A C 1
ATOM 3020 O O . SER A 1 387 ? 9.470 -1.494 15.257 1.00 92.44 387 SER A O 1
ATOM 3022 N N . THR A 1 388 ? 9.338 -3.310 13.941 1.00 93.44 388 THR A N 1
ATOM 3023 C CA . THR A 1 388 ? 8.628 -2.655 12.829 1.00 93.44 388 THR A CA 1
ATOM 3024 C C . THR A 1 388 ? 7.147 -2.446 13.124 1.00 93.44 388 THR A C 1
ATOM 3026 O O . THR A 1 388 ? 6.606 -1.375 12.847 1.00 93.44 388 THR A O 1
ATOM 3029 N N . PHE A 1 389 ? 6.464 -3.467 13.645 1.00 94.62 389 PHE A N 1
ATOM 3030 C CA . PHE A 1 389 ? 5.025 -3.390 13.891 1.00 94.62 389 PHE A CA 1
ATOM 3031 C C . PHE A 1 389 ? 4.724 -2.973 15.314 1.00 94.62 389 PHE A C 1
ATOM 3033 O O . PHE A 1 389 ? 5.409 -3.385 16.237 1.00 94.62 389 PHE A O 1
ATOM 3040 N N . SER A 1 390 ? 3.641 -2.229 15.518 1.00 95.12 390 SER A N 1
ATOM 3041 C CA . SER A 1 390 ? 3.007 -2.019 16.820 1.00 95.12 390 SER A CA 1
ATOM 3042 C C . SER A 1 390 ? 2.004 -3.135 17.117 1.00 95.12 390 SER A C 1
ATOM 3044 O O . SER A 1 390 ? 1.305 -3.588 16.214 1.00 95.12 390 SER A O 1
ATOM 3046 N N . ALA A 1 391 ? 1.881 -3.545 18.385 1.00 91.50 391 ALA A N 1
ATOM 3047 C CA . ALA A 1 391 ? 0.862 -4.510 18.814 1.00 91.50 391 ALA A CA 1
ATOM 3048 C C . ALA A 1 391 ? -0.577 -3.989 18.628 1.00 91.50 391 ALA A C 1
ATOM 3050 O O . ALA A 1 391 ? -1.506 -4.785 18.547 1.00 91.50 391 ALA A O 1
ATOM 3051 N N . ASN A 1 392 ? -0.751 -2.663 18.532 1.00 92.56 392 ASN A N 1
ATOM 3052 C CA . ASN A 1 392 ? -2.023 -2.012 18.206 1.00 92.56 392 ASN A CA 1
ATOM 3053 C C . ASN A 1 392 ? -3.216 -2.481 19.080 1.00 92.56 392 ASN A C 1
ATOM 3055 O O . ASN A 1 392 ? -4.240 -2.899 18.538 1.00 92.56 392 ASN A O 1
ATOM 3059 N N . PRO A 1 393 ? -3.087 -2.475 20.423 1.00 92.25 393 PRO A N 1
ATOM 3060 C CA . PRO A 1 393 ? -4.146 -2.948 21.310 1.00 92.25 393 PRO A CA 1
ATOM 3061 C C . PRO A 1 393 ? -5.393 -2.050 21.235 1.00 92.25 393 PRO A C 1
ATOM 3063 O O . PRO A 1 393 ? -5.279 -0.875 20.870 1.00 92.25 393 PRO A O 1
ATOM 3066 N N . PRO A 1 394 ? -6.573 -2.566 21.624 1.00 92.06 394 PRO A N 1
ATOM 3067 C CA . PRO A 1 394 ? -7.777 -1.752 21.720 1.00 92.06 394 PRO A CA 1
ATOM 3068 C C . PRO A 1 394 ? -7.584 -0.578 22.695 1.00 92.06 394 PRO A C 1
ATOM 3070 O O . PRO A 1 394 ? -6.981 -0.744 23.763 1.00 92.06 394 PRO A O 1
ATOM 3073 N N . PRO A 1 395 ? -8.138 0.603 22.378 1.00 90.25 395 PRO A N 1
ATOM 3074 C CA . PRO A 1 395 ? -8.290 1.691 23.334 1.00 90.25 395 PRO A CA 1
ATOM 3075 C C . PRO A 1 395 ? -9.074 1.269 24.581 1.00 90.25 395 PRO A C 1
ATOM 3077 O O . PRO A 1 395 ? -9.907 0.359 24.545 1.00 90.25 395 PRO A O 1
ATOM 3080 N N . ALA A 1 396 ? -8.852 1.978 25.689 1.00 89.06 396 ALA A N 1
ATOM 3081 C CA . ALA A 1 396 ? -9.587 1.737 26.926 1.00 89.06 396 ALA A CA 1
ATOM 3082 C C . ALA A 1 396 ? -11.108 1.837 26.698 1.00 89.06 396 ALA A C 1
ATOM 3084 O O . ALA A 1 396 ? -11.595 2.809 26.125 1.00 89.06 396 ALA A O 1
ATOM 3085 N N . GLY A 1 397 ? -11.849 0.832 27.173 1.00 87.38 397 GLY A N 1
ATOM 3086 C CA . GLY A 1 397 ? -13.307 0.754 27.031 1.00 87.38 397 GLY A CA 1
ATOM 3087 C C . GLY A 1 397 ? -13.802 -0.026 25.809 1.00 87.38 397 GLY A C 1
ATOM 3088 O O . GLY A 1 397 ? -15.005 -0.248 25.706 1.00 87.38 397 GLY A O 1
ATOM 3089 N N . ILE A 1 398 ? -12.911 -0.484 24.924 1.00 88.06 398 ILE A N 1
ATOM 3090 C CA . ILE A 1 398 ? -13.258 -1.380 23.812 1.00 88.06 398 ILE A CA 1
ATOM 3091 C C . ILE A 1 398 ? -12.879 -2.819 24.181 1.00 88.06 398 ILE A C 1
ATOM 3093 O O . ILE A 1 398 ? -11.774 -3.066 24.664 1.00 88.06 398 ILE A O 1
ATOM 3097 N N . ASP A 1 399 ? -13.795 -3.768 23.960 1.00 89.88 399 ASP A N 1
ATOM 3098 C CA . ASP A 1 399 ? -13.552 -5.192 24.219 1.00 89.88 399 ASP A CA 1
ATOM 3099 C C . ASP A 1 399 ? -12.467 -5.729 23.263 1.00 89.88 399 ASP A C 1
ATOM 3101 O O . ASP A 1 399 ? -12.673 -5.696 22.041 1.00 89.88 399 ASP A O 1
ATOM 3105 N N . PRO A 1 400 ? -11.344 -6.265 23.783 1.00 88.50 400 PRO A N 1
ATOM 3106 C CA . PRO A 1 400 ? -10.289 -6.855 22.968 1.00 88.50 400 PRO A CA 1
ATOM 3107 C C . PRO A 1 400 ? -10.752 -7.946 22.006 1.00 88.50 400 PRO A C 1
ATOM 3109 O O . PRO A 1 400 ? -10.191 -8.054 20.920 1.00 88.50 400 PRO A O 1
ATOM 3112 N N . ASN A 1 401 ? -11.792 -8.710 22.356 1.00 87.00 401 ASN A N 1
ATOM 3113 C CA . ASN A 1 401 ? -12.318 -9.774 21.492 1.00 87.00 401 ASN A CA 1
ATOM 3114 C C . ASN A 1 401 ? -13.070 -9.232 20.278 1.00 87.00 401 ASN A C 1
ATOM 3116 O O . ASN A 1 401 ? -13.243 -9.933 19.287 1.00 87.00 401 ASN A O 1
ATOM 3120 N N . THR A 1 402 ? -13.536 -7.987 20.364 1.00 88.25 402 THR A N 1
ATOM 3121 C CA . THR A 1 402 ? -14.190 -7.315 19.245 1.00 88.25 402 THR A CA 1
ATOM 3122 C C . THR A 1 402 ? -13.211 -6.481 18.444 1.00 88.25 402 THR A C 1
ATOM 3124 O O . THR A 1 402 ? -13.548 -6.103 17.339 1.00 88.25 402 THR A O 1
ATOM 3127 N N . TRP A 1 403 ? -12.001 -6.198 18.940 1.00 91.12 403 TRP A N 1
ATOM 3128 C CA . TRP A 1 403 ? -11.082 -5.267 18.283 1.00 91.12 403 TRP A CA 1
ATOM 3129 C C . TRP A 1 403 ? -10.664 -5.706 16.877 1.00 91.12 403 TRP A C 1
ATOM 3131 O O . TRP A 1 403 ? -10.626 -4.875 15.972 1.00 91.12 403 TRP A O 1
ATOM 3141 N N . VAL A 1 404 ? -10.441 -7.000 16.665 1.00 92.38 404 VAL A N 1
ATOM 3142 C CA . VAL A 1 404 ? -10.286 -7.583 15.329 1.00 92.38 404 VAL A CA 1
ATOM 3143 C C . VAL A 1 404 ? -11.295 -8.716 15.182 1.00 92.38 404 VAL A C 1
ATOM 3145 O O . VAL A 1 404 ? -11.110 -9.803 15.716 1.00 92.38 404 VAL A O 1
ATOM 3148 N N . ASP A 1 405 ? -12.391 -8.431 14.484 1.00 89.31 405 ASP A N 1
ATOM 3149 C CA . ASP A 1 405 ? -13.573 -9.288 14.325 1.00 89.31 405 ASP A CA 1
ATOM 3150 C C . ASP A 1 405 ? -13.722 -9.888 12.916 1.00 89.31 405 ASP A C 1
ATOM 3152 O O . ASP A 1 405 ? -14.739 -10.513 12.604 1.00 89.31 405 ASP A O 1
ATOM 3156 N N . LYS A 1 406 ? -12.713 -9.711 12.056 1.00 88.81 406 LYS A N 1
ATOM 3157 C CA . LYS A 1 406 ? -12.686 -10.255 10.691 1.00 88.81 406 LYS A CA 1
ATOM 3158 C C . LYS A 1 406 ? -11.662 -11.373 10.557 1.00 88.81 406 LYS A C 1
ATOM 3160 O O . LYS A 1 406 ? -10.627 -11.381 11.221 1.00 88.81 406 LYS A O 1
ATOM 3165 N N . ASN A 1 407 ? -11.956 -12.283 9.634 1.00 87.25 407 ASN A N 1
ATOM 3166 C CA . ASN A 1 407 ? -11.053 -13.360 9.262 1.00 87.25 407 ASN A CA 1
ATOM 3167 C C . ASN A 1 407 ? -10.066 -12.917 8.203 1.00 87.25 407 ASN A C 1
ATOM 3169 O O . ASN A 1 407 ? -10.468 -12.356 7.185 1.00 87.25 407 ASN A O 1
ATOM 3173 N N . SER A 1 408 ? -8.806 -13.279 8.415 1.00 86.25 408 SER A N 1
ATOM 3174 C CA . SER A 1 408 ? -7.832 -13.311 7.329 1.00 86.25 408 SER A CA 1
ATOM 3175 C C . SER A 1 408 ? -8.174 -14.457 6.380 1.00 86.25 408 SER A C 1
ATOM 3177 O O . SER A 1 408 ? -8.697 -15.496 6.808 1.00 86.25 408 SER A O 1
ATOM 3179 N N . PHE A 1 409 ? -7.868 -14.296 5.094 1.00 78.19 409 PHE A N 1
ATOM 3180 C CA . PHE A 1 409 ? -8.186 -15.317 4.096 1.00 78.19 409 PHE A CA 1
ATOM 3181 C C . PHE A 1 409 ? -7.491 -16.643 4.394 1.00 78.19 409 PHE A C 1
ATOM 3183 O O . PHE A 1 409 ? -8.065 -17.711 4.174 1.00 78.19 409 PHE A O 1
ATOM 3190 N N . ARG A 1 410 ? -6.255 -16.576 4.896 1.00 74.38 410 ARG A N 1
ATOM 3191 C CA . ARG A 1 410 ? -5.417 -17.759 5.092 1.00 74.38 410 ARG A CA 1
ATOM 3192 C C . ARG A 1 410 ? -5.267 -18.204 6.542 1.00 74.38 410 ARG A C 1
ATOM 3194 O O . ARG A 1 410 ? -5.111 -19.401 6.779 1.00 74.38 410 ARG A O 1
ATOM 3201 N N . TYR A 1 411 ? -5.264 -17.277 7.492 1.00 79.44 411 TYR A N 1
ATOM 3202 C CA . TYR A 1 411 ? -4.896 -17.566 8.882 1.00 79.44 411 TYR A CA 1
ATOM 3203 C C . TYR A 1 411 ? -6.101 -17.607 9.831 1.00 79.44 411 TYR A C 1
ATOM 3205 O O . TYR A 1 411 ? -5.938 -17.896 11.012 1.00 79.44 411 TYR A O 1
ATOM 3213 N N . GLY A 1 412 ? -7.320 -17.397 9.320 1.00 87.19 412 GLY A N 1
ATOM 3214 C CA . GLY A 1 412 ? -8.542 -17.474 10.112 1.00 87.19 412 GLY A CA 1
ATOM 3215 C C . GLY A 1 412 ? -8.651 -16.308 11.089 1.00 87.19 412 GLY A C 1
ATOM 3216 O O . GLY A 1 412 ? -8.604 -15.157 10.654 1.00 87.19 412 GLY A O 1
ATOM 3217 N N . TRP A 1 413 ? -8.797 -16.617 12.379 1.00 90.38 413 TRP A N 1
ATOM 3218 C CA . TRP A 1 413 ? -9.070 -15.664 13.460 1.00 90.38 413 TRP A CA 1
ATOM 3219 C C . TRP A 1 413 ? -7.813 -15.323 14.264 1.00 90.38 413 TRP A C 1
ATOM 3221 O O . TRP A 1 413 ? -6.895 -16.136 14.375 1.00 90.38 413 TRP A O 1
ATOM 3231 N N . VAL A 1 414 ? -7.822 -14.157 14.914 1.00 89.81 414 VAL A N 1
ATOM 3232 C CA . VAL A 1 414 ? -6.839 -13.835 15.953 1.00 89.81 414 VAL A CA 1
ATOM 3233 C C . VAL A 1 414 ? -7.015 -14.792 17.134 1.00 89.81 414 VAL A C 1
ATOM 3235 O O . VAL A 1 414 ? -8.123 -14.991 17.633 1.00 89.81 414 VAL A O 1
ATOM 3238 N N . THR A 1 415 ? -5.920 -15.390 17.599 1.00 89.19 415 THR A N 1
ATOM 3239 C CA . THR A 1 415 ? -5.933 -16.331 18.723 1.00 89.19 415 THR A CA 1
ATOM 3240 C C . THR A 1 415 ? -5.536 -15.652 20.030 1.00 89.19 415 THR A C 1
ATOM 3242 O O . THR A 1 415 ? -4.543 -14.921 20.087 1.00 89.19 415 THR A O 1
ATOM 3245 N N . ALA A 1 416 ? -6.256 -15.967 21.110 1.00 86.94 416 ALA A N 1
ATOM 3246 C CA . ALA A 1 416 ? -5.874 -15.561 22.461 1.00 86.94 416 ALA A CA 1
ATOM 3247 C C . ALA A 1 416 ? -4.427 -16.006 22.786 1.00 86.94 416 ALA A C 1
ATOM 3249 O O . ALA A 1 416 ? -4.025 -17.095 22.371 1.00 86.94 416 ALA A O 1
ATOM 3250 N N . PRO A 1 417 ? -3.638 -15.203 23.527 1.00 91.12 417 PRO A N 1
ATOM 3251 C CA . PRO A 1 417 ? -4.027 -14.000 24.274 1.00 91.12 417 PRO A CA 1
ATOM 3252 C C . PRO A 1 417 ? -3.978 -12.690 23.462 1.00 91.12 417 PRO A C 1
ATOM 3254 O O . PRO A 1 417 ? -4.084 -11.611 24.043 1.00 91.12 417 PRO A O 1
ATOM 3257 N N . HIS A 1 418 ? -3.779 -12.753 22.145 1.00 92.25 418 HIS A N 1
ATOM 3258 C CA . HIS A 1 418 ? -3.630 -11.566 21.305 1.00 92.25 418 HIS A CA 1
ATOM 3259 C C . HIS A 1 418 ? -4.983 -10.974 20.896 1.00 92.25 418 HIS A C 1
ATOM 3261 O O . HIS A 1 418 ? -5.996 -11.666 20.860 1.00 92.25 418 HIS A O 1
ATOM 3267 N N . SER A 1 419 ? -4.984 -9.679 20.575 1.00 93.06 419 SER A N 1
ATOM 3268 C CA . SER A 1 419 ? -6.176 -8.935 20.124 1.00 93.06 419 SER A CA 1
ATOM 3269 C C . SER A 1 419 ? -6.066 -8.436 18.681 1.00 93.06 419 SER A C 1
ATOM 3271 O O . SER A 1 419 ? -7.006 -7.843 18.167 1.00 93.06 419 SER A O 1
ATOM 3273 N N . THR A 1 420 ? -4.911 -8.643 18.046 1.00 95.06 420 THR A N 1
ATOM 3274 C CA . THR A 1 420 ? -4.605 -8.257 16.663 1.00 95.06 420 THR A CA 1
ATOM 3275 C C . THR A 1 420 ? -3.662 -9.282 16.036 1.00 95.06 420 THR A C 1
ATOM 3277 O O . THR A 1 420 ? -2.869 -9.918 16.744 1.00 95.06 420 THR A O 1
ATOM 3280 N N . PHE A 1 421 ? -3.684 -9.409 14.709 1.00 94.62 421 PHE A N 1
ATOM 3281 C CA . PHE A 1 421 ? -2.684 -10.180 13.974 1.00 94.62 421 PHE A CA 1
ATOM 3282 C C . PHE A 1 421 ? -1.289 -9.575 14.105 1.00 94.62 421 PHE A C 1
ATOM 3284 O O . PHE A 1 421 ? -0.316 -10.314 14.229 1.00 94.62 421 PHE A O 1
ATOM 3291 N N . ALA A 1 422 ? -1.166 -8.247 14.144 1.00 94.19 422 ALA A N 1
ATOM 3292 C CA . ALA A 1 422 ? 0.100 -7.580 14.418 1.00 94.19 422 ALA A CA 1
ATOM 3293 C C . ALA A 1 422 ? 0.675 -8.010 15.779 1.00 94.19 422 ALA A C 1
ATOM 3295 O O . ALA A 1 422 ? 1.869 -8.275 15.892 1.00 94.19 422 ALA A O 1
ATOM 3296 N N . GLY A 1 423 ? -0.170 -8.142 16.806 1.00 93.19 423 GLY A N 1
ATOM 3297 C CA . GLY A 1 423 ? 0.217 -8.666 18.114 1.00 93.19 423 GLY A CA 1
ATOM 3298 C C . GLY A 1 423 ? 0.695 -10.118 18.060 1.00 93.19 423 GLY A C 1
ATOM 3299 O O . GLY A 1 423 ? 1.696 -10.434 18.700 1.00 93.19 423 GLY A O 1
ATOM 3300 N N . MET A 1 424 ? 0.027 -10.972 17.276 1.00 92.38 424 MET A N 1
ATOM 3301 C CA . MET A 1 424 ? 0.459 -12.357 17.045 1.00 92.38 424 MET A CA 1
ATOM 3302 C C . MET A 1 424 ? 1.809 -12.416 16.323 1.00 92.38 424 MET A C 1
ATOM 3304 O O . MET A 1 424 ? 2.731 -13.050 16.816 1.00 92.38 424 MET A O 1
ATOM 3308 N N . LEU A 1 425 ? 1.965 -11.686 15.212 1.00 90.19 425 LEU A N 1
ATOM 3309 C CA . LEU A 1 425 ? 3.201 -11.660 14.420 1.00 90.19 425 LEU A CA 1
ATOM 3310 C C . LEU A 1 425 ? 4.421 -11.221 15.235 1.00 90.19 425 LEU A C 1
ATOM 3312 O O . LEU A 1 425 ? 5.531 -11.693 15.009 1.00 90.19 425 LEU A O 1
ATOM 3316 N N . ARG A 1 426 ? 4.232 -10.295 16.178 1.00 91.44 426 ARG A N 1
ATOM 3317 C CA . ARG A 1 426 ? 5.305 -9.844 17.071 1.00 91.44 426 ARG A CA 1
ATOM 3318 C C . ARG A 1 426 ? 5.732 -10.906 18.086 1.00 91.44 426 ARG A C 1
ATOM 3320 O O . ARG A 1 426 ? 6.845 -10.811 18.599 1.00 91.44 426 ARG A O 1
ATOM 3327 N N . ALA A 1 427 ? 4.852 -11.850 18.414 1.00 87.62 427 ALA A N 1
ATOM 3328 C CA . ALA A 1 427 ? 5.100 -12.884 19.412 1.00 87.62 427 ALA A CA 1
ATOM 3329 C C . ALA A 1 427 ? 5.860 -14.101 18.857 1.00 87.62 427 ALA A C 1
ATOM 3331 O O . ALA A 1 427 ? 6.451 -14.834 19.650 1.00 87.62 427 ALA A O 1
ATOM 3332 N N . GLY A 1 428 ? 5.899 -14.270 17.530 1.00 74.06 428 GLY A N 1
ATOM 3333 C CA . GLY A 1 428 ? 6.521 -15.404 16.840 1.00 74.06 428 GLY A CA 1
ATOM 3334 C C . GLY A 1 428 ? 5.465 -16.334 16.281 1.00 74.06 428 GLY A C 1
ATOM 3335 O O . GLY A 1 428 ? 5.570 -17.547 16.568 1.00 74.06 428 GLY A O 1
#

Radius of gyration: 33.29 Å; chains: 1; bounding box: 100×77×113 Å

pLDDT: mean 71.23, std 24.43, range [26.3, 98.38]

Organism: NCBI:txid456999

Secondary structure (DSSP, 8-state):
-------------------PPPPPP---------GGGTT---------------PPPPP----------------S--HHHHHHHHTT-----SS--TTHHHHHHHHHHHHHHHHHHHHHHHHHHTT-S------TT--GGG----S-----S-TTT-PPPPPPPPEEE-TT-EE--TT-SS-EEEEEEES-SSS--GGGBS-EEE-S---TT-EEEEEEEEEETTTTEEEEEEEEEE-STT-EEEEEEEEEEESSTTT-HHHHHHTTTS-GGGG--TT---HHHHHHHHHHHHHHHHHHHT-TTT-SEEEEEEEEE-SSSS-EEEEEEEEETTS-EEEEETT--GGGGGGHHHHHHHHHHHHHHHHHHTT---TT-TTT-GGGHHHHS---PPPTTS-HHHHS-S-BTTTBSPPTT-SSHHHHHHH-

Foldseek 3Di:
DDDDDDDDDDDDDDDDDDDDDDDPDDDPDDPPDCPVPPPDDDDDDDDDDDDDDDDDDDDDDDDDDDDDDDDDDDDDDCPVVVVVVVVPPPDPDVDPPPPPVVVVVVVVVVCVVVVVVVVVCCVVVVPPPPDDDDDPPQDPPQPDPPPDPPDPDDPVPDDDDPQDDWDWDAAQDWDADVVFLFIKGFNWWFPDLPDDDPVRTDIDTQRPHALQQKAFFKWKWKAAQVQLKIKIKTWIARNDPPIGTIMITIAMDHPDLVGHSLSVVCDPDDPVVVVPDVPRPPLVVVLSVLLLQLSLLLSLQPHPVNDQFRMKMWMWGDPDLFTQTAKIWTQGPVRDIDIDGRSDNVVCNLCRLSVQSNVLSVRQSVCVSSVNNDPLRCSVDVLNLLSRHDLSADDPPDDLCSSRPDQRPPPGDDDPPGSGVSNVSNVD